Protein AF-0000000084333693 (afdb_homodimer)

Structure (mmCIF, N/CA/C/O backbone):
data_AF-0000000084333693-model_v1
#
loop_
_entity.id
_entity.type
_entity.pdbx_description
1 polymer 'dTDP-4-dehydrorhamnose reductase'
#
loop_
_atom_site.group_PDB
_atom_site.id
_atom_site.type_symbol
_atom_site.label_atom_id
_atom_site.label_alt_id
_atom_site.label_comp_id
_atom_site.label_asym_id
_atom_site.label_entity_id
_atom_site.label_seq_id
_atom_site.pdbx_PDB_ins_code
_atom_site.Cartn_x
_atom_site.Cartn_y
_atom_site.Cartn_z
_atom_site.occupancy
_atom_site.B_iso_or_equiv
_atom_site.auth_seq_id
_atom_site.auth_comp_id
_atom_site.auth_asym_id
_atom_site.auth_atom_id
_atom_site.pdbx_PDB_model_num
ATOM 1 N N . MET A 1 1 ? 7.172 -42.594 -9.148 1 70.06 1 MET A N 1
ATOM 2 C CA . MET A 1 1 ? 6.988 -41.188 -8.781 1 70.06 1 MET A CA 1
ATOM 3 C C . MET A 1 1 ? 6.062 -40.469 -9.766 1 70.06 1 MET A C 1
ATOM 5 O O . MET A 1 1 ? 6.035 -40.812 -10.945 1 70.06 1 MET A O 1
ATOM 9 N N . ASN A 1 2 ? 5.129 -39.594 -9.305 1 90.38 2 ASN A N 1
ATOM 10 C CA . ASN A 1 2 ? 4.164 -38.938 -10.188 1 90.38 2 ASN A CA 1
ATOM 11 C C . ASN A 1 2 ? 4.836 -37.906 -11.086 1 90.38 2 ASN A C 1
ATOM 13 O O . ASN A 1 2 ? 5.781 -37.219 -10.664 1 90.38 2 ASN A O 1
ATOM 17 N N . THR A 1 3 ? 4.52 -38.031 -12.328 1 97.56 3 THR A N 1
ATOM 18 C CA . THR A 1 3 ? 5.07 -37.094 -13.312 1 97.56 3 THR A CA 1
ATOM 19 C C . THR A 1 3 ? 4.27 -35.812 -13.336 1 97.56 3 THR A C 1
ATOM 21 O O . THR A 1 3 ? 3.039 -35.812 -13.289 1 97.56 3 THR A O 1
ATOM 24 N N . THR A 1 4 ? 4.98 -34.656 -13.344 1 98.69 4 THR A N 1
ATOM 25 C CA . THR A 1 4 ? 4.398 -33.312 -13.5 1 98.69 4 THR A CA 1
ATOM 26 C C . THR A 1 4 ? 4.91 -32.656 -14.773 1 98.69 4 THR A C 1
ATOM 28 O O . THR A 1 4 ? 6.113 -32.438 -14.93 1 98.69 4 THR A O 1
ATOM 31 N N . LEU A 1 5 ? 4 -32.344 -15.711 1 98.69 5 LEU A N 1
ATOM 32 C CA . LEU A 1 5 ? 4.371 -31.625 -16.922 1 98.69 5 LEU A CA 1
ATOM 33 C C . LEU A 1 5 ? 4.238 -30.125 -16.734 1 98.69 5 LEU A C 1
ATOM 35 O O . LEU A 1 5 ? 3.271 -29.656 -16.125 1 98.69 5 LEU A O 1
ATOM 39 N N . VAL A 1 6 ? 5.227 -29.391 -17.219 1 98.81 6 VAL A N 1
ATOM 40 C CA . VAL A 1 6 ? 5.176 -27.922 -17.141 1 98.81 6 VAL A CA 1
ATOM 41 C C . VAL A 1 6 ? 5.078 -27.344 -18.547 1 98.81 6 VAL A C 1
ATOM 43 O O . VAL A 1 6 ? 5.922 -27.609 -19.406 1 98.81 6 VAL A O 1
ATOM 46 N N . PHE A 1 7 ? 4.07 -26.609 -18.781 1 98.62 7 PHE A N 1
ATOM 47 C CA . PHE A 1 7 ? 3.922 -25.859 -20.016 1 98.62 7 PHE A CA 1
ATOM 48 C C . PHE A 1 7 ? 4.285 -24.391 -19.812 1 98.62 7 PHE A C 1
ATOM 50 O O . PHE A 1 7 ? 3.953 -23.797 -18.781 1 98.62 7 PHE A O 1
ATOM 57 N N . GLY A 1 8 ? 4.914 -23.766 -20.781 1 97.25 8 GLY A N 1
ATOM 58 C CA . GLY A 1 8 ? 5.48 -22.438 -20.594 1 97.25 8 GLY A CA 1
ATOM 59 C C . GLY A 1 8 ? 6.766 -22.438 -19.797 1 97.25 8 GLY A C 1
ATOM 60 O O . GLY A 1 8 ? 7.039 -21.516 -19.047 1 97.25 8 GLY A O 1
ATOM 61 N N . GLY A 1 9 ? 7.547 -23.438 -19.922 1 96.38 9 GLY A N 1
ATOM 62 C CA . GLY A 1 9 ? 8.727 -23.672 -19.109 1 96.38 9 GLY A CA 1
ATOM 63 C C . GLY A 1 9 ? 9.82 -22.641 -19.328 1 96.38 9 GLY A C 1
ATOM 64 O O . GLY A 1 9 ? 10.633 -22.406 -18.438 1 96.38 9 GLY A O 1
ATOM 65 N N . SER A 1 10 ? 9.867 -21.984 -20.469 1 94.94 10 SER A N 1
ATOM 66 C CA . SER A 1 10 ? 10.914 -21.016 -20.781 1 94.94 10 SER A CA 1
ATOM 67 C C . SER A 1 10 ? 10.562 -19.625 -20.266 1 94.94 10 SER A C 1
ATOM 69 O O . SER A 1 10 ? 11.406 -18.734 -20.266 1 94.94 10 SER A O 1
ATOM 71 N N . GLY A 1 11 ? 9.359 -19.453 -19.828 1 96.62 11 GLY A N 1
ATOM 72 C CA . GLY A 1 11 ? 8.93 -18.172 -19.281 1 96.62 11 GLY A CA 1
ATOM 73 C C . GLY A 1 11 ? 9.422 -17.938 -17.875 1 96.62 11 GLY A C 1
ATOM 74 O O . GLY A 1 11 ? 10.18 -18.734 -17.328 1 96.62 11 GLY A O 1
ATOM 75 N N . GLN A 1 12 ? 9.016 -16.875 -17.328 1 97.88 12 GLN A N 1
ATOM 76 C CA . GLN A 1 12 ? 9.461 -16.438 -16.016 1 97.88 12 GLN A CA 1
ATOM 77 C C . GLN A 1 12 ? 9.133 -17.469 -14.945 1 97.88 12 GLN A C 1
ATOM 79 O O . GLN A 1 12 ? 10.031 -17.969 -14.258 1 97.88 12 GLN A O 1
ATOM 84 N N . LEU A 1 13 ? 7.867 -17.844 -14.797 1 98.75 13 LEU A N 1
ATOM 85 C CA . LEU A 1 13 ? 7.461 -18.797 -13.766 1 98.75 13 LEU A CA 1
ATOM 86 C C . LEU A 1 13 ? 8.008 -20.188 -14.062 1 98.75 13 LEU A C 1
ATOM 88 O O . LEU A 1 13 ? 8.359 -20.938 -13.148 1 98.75 13 LEU A O 1
ATOM 92 N N . GLY A 1 14 ? 8.039 -20.562 -15.375 1 98.56 14 GLY A N 1
ATOM 93 C CA . GLY A 1 14 ? 8.625 -21.844 -15.75 1 98.56 14 GLY A CA 1
ATOM 94 C C . GLY A 1 14 ? 10.055 -22.016 -15.273 1 98.56 14 GLY A C 1
ATOM 95 O O . GLY A 1 14 ? 10.406 -23.031 -14.688 1 98.56 14 GLY A O 1
ATOM 96 N N . GLN A 1 15 ? 10.82 -21 -15.469 1 98.44 15 GLN A N 1
ATOM 97 C CA . GLN A 1 15 ? 12.219 -21.031 -15.047 1 98.44 15 GLN A CA 1
ATOM 98 C C . GLN A 1 15 ? 12.328 -21.078 -13.523 1 98.44 15 GLN A C 1
ATOM 100 O O . GLN A 1 15 ? 13.211 -21.734 -12.977 1 98.44 15 GLN A O 1
ATOM 105 N N . CYS A 1 16 ? 11.453 -20.391 -12.836 1 98.88 16 CYS A N 1
ATOM 106 C CA . CYS A 1 16 ? 11.438 -20.422 -11.375 1 98.88 16 CYS A CA 1
ATOM 107 C C . CYS A 1 16 ? 11.078 -21.812 -10.875 1 98.88 16 CYS A C 1
ATOM 109 O O . CYS A 1 16 ? 11.641 -22.281 -9.875 1 98.88 16 CYS A O 1
ATOM 111 N N . LEU A 1 17 ? 10.148 -22.469 -11.531 1 98.88 17 LEU A N 1
ATOM 112 C CA . LEU A 1 17 ? 9.773 -23.828 -11.164 1 98.88 17 LEU A CA 1
ATOM 113 C C . LEU A 1 17 ? 10.969 -24.766 -11.289 1 98.88 17 LEU A C 1
ATOM 115 O O . LEU A 1 17 ? 11.195 -25.625 -10.43 1 98.88 17 LEU A O 1
ATOM 119 N N . LEU A 1 18 ? 11.68 -24.578 -12.414 1 98.44 18 LEU A N 1
ATOM 120 C CA . LEU A 1 18 ? 12.883 -25.391 -12.625 1 98.44 18 LEU A CA 1
ATOM 121 C C . LEU A 1 18 ? 13.875 -25.188 -11.484 1 98.44 18 LEU A C 1
ATOM 123 O O . LEU A 1 18 ? 14.391 -26.172 -10.938 1 98.44 18 LEU A O 1
ATOM 127 N N . THR A 1 19 ? 14.102 -23.969 -11.094 1 98.56 19 THR A N 1
ATOM 128 C CA . THR A 1 19 ? 15.039 -23.609 -10.031 1 98.56 19 THR A CA 1
ATOM 129 C C . THR A 1 19 ? 14.594 -24.188 -8.695 1 98.56 19 THR A C 1
ATOM 131 O O . THR A 1 19 ? 15.383 -24.812 -7.988 1 98.56 19 THR A O 1
ATOM 134 N N . VAL A 1 20 ? 13.359 -24 -8.344 1 98.75 20 VAL A N 1
ATOM 135 C CA . VAL A 1 20 ? 12.859 -24.422 -7.043 1 98.75 20 VAL A CA 1
ATOM 136 C C . VAL A 1 20 ? 12.82 -25.953 -6.973 1 98.75 20 VAL A C 1
ATOM 138 O O . VAL A 1 20 ? 13.102 -26.531 -5.926 1 98.75 20 VAL A O 1
ATOM 141 N N . ALA A 1 21 ? 12.445 -26.578 -8.055 1 98.44 21 ALA A N 1
ATOM 142 C CA . ALA A 1 21 ? 12.43 -28.031 -8.086 1 98.44 21 ALA A CA 1
ATOM 143 C C . ALA A 1 21 ? 13.812 -28.594 -7.809 1 98.44 21 ALA A C 1
ATOM 145 O O . ALA A 1 21 ? 13.953 -29.562 -7.043 1 98.44 21 ALA A O 1
ATOM 146 N N . ALA A 1 22 ? 14.781 -27.984 -8.445 1 98.06 22 ALA A N 1
ATOM 147 C CA . ALA A 1 22 ? 16.156 -28.438 -8.234 1 98.06 22 ALA A CA 1
ATOM 148 C C . ALA A 1 22 ? 16.594 -28.219 -6.789 1 98.06 22 ALA A C 1
ATOM 150 O O . ALA A 1 22 ? 17.203 -29.094 -6.176 1 98.06 22 ALA A O 1
ATOM 151 N N . ARG A 1 23 ? 16.281 -27.078 -6.258 1 97.75 23 ARG A N 1
ATOM 152 C CA . ARG A 1 23 ? 16.688 -26.688 -4.91 1 97.75 23 ARG A CA 1
ATOM 153 C C . ARG A 1 23 ? 16.047 -27.594 -3.863 1 97.75 23 ARG A C 1
ATOM 155 O O . ARG A 1 23 ? 16.656 -27.875 -2.828 1 97.75 23 ARG A O 1
ATOM 162 N N . THR A 1 24 ? 14.82 -28.016 -4.137 1 97.25 24 THR A N 1
ATOM 163 C CA . THR A 1 24 ? 14.07 -28.75 -3.125 1 97.25 24 THR A CA 1
ATOM 164 C C . THR A 1 24 ? 14.148 -30.266 -3.373 1 97.25 24 THR A C 1
ATOM 166 O O . THR A 1 24 ? 13.672 -31.062 -2.564 1 97.25 24 THR A O 1
ATOM 169 N N . GLY A 1 25 ? 14.695 -30.672 -4.484 1 97 25 GLY A N 1
ATOM 170 C CA . GLY A 1 25 ? 14.773 -32.062 -4.844 1 97 25 GLY A CA 1
ATOM 171 C C . GLY A 1 25 ? 13.438 -32.656 -5.297 1 97 25 GLY A C 1
ATOM 172 O O . GLY A 1 25 ? 13.164 -33.844 -5.09 1 97 25 GLY A O 1
ATOM 173 N N . PHE A 1 26 ? 12.594 -31.734 -5.82 1 97.19 26 PHE A N 1
ATOM 174 C CA . PHE A 1 26 ? 11.32 -32.188 -6.359 1 97.19 26 PHE A CA 1
ATOM 175 C C . PHE A 1 26 ? 11.531 -33.062 -7.598 1 97.19 26 PHE A C 1
ATOM 177 O O . PHE A 1 26 ? 12.094 -32.594 -8.594 1 97.19 26 PHE A O 1
ATOM 184 N N . GLU A 1 27 ? 11.055 -34.281 -7.555 1 95.56 27 GLU A N 1
ATOM 185 C CA . GLU A 1 27 ? 11.312 -35.25 -8.625 1 95.56 27 GLU A CA 1
ATOM 186 C C . GLU A 1 27 ? 10.102 -35.375 -9.547 1 95.56 27 GLU A C 1
ATOM 188 O O . GLU A 1 27 ? 8.984 -35.031 -9.164 1 95.56 27 GLU A O 1
ATOM 193 N N . GLY A 1 28 ? 10.367 -35.781 -10.758 1 97.06 28 GLY A N 1
ATOM 194 C CA . GLY A 1 28 ? 9.289 -36.125 -11.68 1 97.06 28 GLY A CA 1
ATOM 195 C C . GLY A 1 28 ? 8.742 -34.938 -12.445 1 97.06 28 GLY A C 1
ATOM 196 O O . GLY A 1 28 ? 7.719 -35.062 -13.125 1 97.06 28 GLY A O 1
ATOM 197 N N . ILE A 1 29 ? 9.383 -33.812 -12.336 1 98.25 29 ILE A N 1
ATOM 198 C CA . ILE A 1 29 ? 8.938 -32.656 -13.07 1 98.25 29 ILE A CA 1
ATOM 199 C C . ILE A 1 29 ? 9.602 -32.625 -14.445 1 98.25 29 ILE A C 1
ATOM 201 O O . ILE A 1 29 ? 10.812 -32.844 -14.562 1 98.25 29 ILE A O 1
ATOM 205 N N . VAL A 1 30 ? 8.82 -32.469 -15.516 1 98.19 30 VAL A N 1
ATOM 206 C CA . VAL A 1 30 ? 9.305 -32.5 -16.891 1 98.19 30 VAL A CA 1
ATOM 207 C C . VAL A 1 30 ? 8.984 -31.188 -17.594 1 98.19 30 VAL A C 1
ATOM 209 O O . VAL A 1 30 ? 7.844 -30.719 -17.547 1 98.19 30 VAL A O 1
ATOM 212 N N . PHE A 1 31 ? 9.938 -30.609 -18.219 1 98.25 31 PHE A N 1
ATOM 213 C CA . PHE A 1 31 ? 9.797 -29.422 -19.031 1 98.25 31 PHE A CA 1
ATOM 214 C C . PHE A 1 31 ? 9.977 -29.75 -20.516 1 98.25 31 PHE A C 1
ATOM 216 O O . PHE A 1 31 ? 11.102 -29.766 -21.016 1 98.25 31 PHE A O 1
ATOM 223 N N . PRO A 1 32 ? 8.914 -29.984 -21.141 1 97.12 32 PRO A N 1
ATOM 224 C CA . PRO A 1 32 ? 9.055 -30.344 -22.547 1 97.12 32 PRO A CA 1
ATOM 225 C C . PRO A 1 32 ? 9.594 -29.188 -23.391 1 97.12 32 PRO A C 1
ATOM 227 O O . PRO A 1 32 ? 9.375 -28.016 -23.062 1 97.12 32 PRO A O 1
ATOM 230 N N . PRO A 1 33 ? 10.258 -29.547 -24.5 1 94.19 33 PRO A N 1
ATOM 231 C CA . PRO A 1 33 ? 10.703 -28.5 -25.422 1 94.19 33 PRO A CA 1
ATOM 232 C C . PRO A 1 33 ? 9.539 -27.672 -25.984 1 94.19 33 PRO A C 1
ATOM 234 O O . PRO A 1 33 ? 8.43 -28.203 -26.141 1 94.19 33 PRO A O 1
ATOM 237 N N . GLU A 1 34 ? 9.797 -26.469 -26.266 1 89.62 34 GLU A N 1
ATOM 238 C CA . GLU A 1 34 ? 8.789 -25.531 -26.734 1 89.62 34 GLU A CA 1
ATOM 239 C C . GLU A 1 34 ? 8 -26.094 -27.906 1 89.62 34 GLU A C 1
ATOM 241 O O . GLU A 1 34 ? 6.781 -25.938 -27.984 1 89.62 34 GLU A O 1
ATOM 246 N N . GLY A 1 35 ? 8.617 -26.75 -28.812 1 89.44 35 GLY A N 1
ATOM 247 C CA . GLY A 1 35 ? 7.965 -27.297 -30 1 89.44 35 GLY A CA 1
ATOM 248 C C . GLY A 1 35 ? 6.957 -28.391 -29.672 1 89.44 35 GLY A C 1
ATOM 249 O O . GLY A 1 35 ? 6.016 -28.625 -30.422 1 89.44 35 GLY A O 1
ATOM 250 N N . GLU A 1 36 ? 7.086 -29.016 -28.531 1 93.75 36 GLU A N 1
ATOM 251 C CA . GLU A 1 36 ? 6.207 -30.109 -28.109 1 93.75 36 GLU A CA 1
ATOM 252 C C . GLU A 1 36 ? 5.188 -29.625 -27.094 1 93.75 36 GLU A C 1
ATOM 254 O O . GLU A 1 36 ? 4.195 -30.312 -26.828 1 93.75 36 GLU A O 1
ATOM 259 N N . ALA A 1 37 ? 5.457 -28.484 -26.594 1 95.38 37 ALA A N 1
ATOM 260 C CA . ALA A 1 37 ? 4.668 -28.047 -25.438 1 95.38 37 ALA A CA 1
ATOM 261 C C . ALA A 1 37 ? 3.752 -26.875 -25.812 1 95.38 37 ALA A C 1
ATOM 263 O O . ALA A 1 37 ? 3.211 -26.203 -24.938 1 95.38 37 ALA A O 1
ATOM 264 N N . ASN A 1 38 ? 3.625 -26.641 -27.172 1 97 38 ASN A N 1
ATOM 265 C CA . ASN A 1 38 ? 2.697 -25.594 -27.609 1 97 38 ASN A CA 1
ATOM 266 C C . ASN A 1 38 ? 1.257 -25.938 -27.234 1 97 38 ASN A C 1
ATOM 268 O O . ASN A 1 38 ? 0.678 -26.875 -27.781 1 97 38 ASN A O 1
ATOM 272 N N . ILE A 1 39 ? 0.63 -25.172 -26.375 1 98.25 39 ILE A N 1
ATOM 273 C CA . ILE A 1 39 ? -0.663 -25.531 -25.812 1 98.25 39 ILE A CA 1
ATOM 274 C C . ILE A 1 39 ? -1.759 -25.344 -26.859 1 98.25 39 ILE A C 1
ATOM 276 O O . ILE A 1 39 ? -2.902 -25.75 -26.641 1 98.25 39 ILE A O 1
ATOM 280 N N . LEU A 1 40 ? -1.445 -24.797 -28 1 97.88 40 LEU A N 1
ATOM 281 C CA . LEU A 1 40 ? -2.406 -24.641 -29.094 1 97.88 40 LEU A CA 1
ATOM 282 C C . LEU A 1 40 ? -2.344 -25.828 -30.047 1 97.88 40 LEU A C 1
ATOM 284 O O . LEU A 1 40 ? -3.211 -25.984 -30.906 1 97.88 40 LEU A O 1
ATOM 288 N N . ASN A 1 41 ? -1.334 -26.672 -29.906 1 97.75 41 ASN A N 1
ATOM 289 C CA . ASN A 1 41 ? -1.174 -27.859 -30.75 1 97.75 41 ASN A CA 1
ATOM 290 C C . ASN A 1 41 ? -1.671 -29.109 -30.031 1 97.75 41 ASN A C 1
ATOM 292 O O . ASN A 1 41 ? -0.881 -29.844 -29.453 1 97.75 41 ASN A O 1
ATOM 296 N N . THR A 1 42 ? -2.885 -29.453 -30.25 1 97 42 THR A N 1
ATOM 297 C CA . THR A 1 42 ? -3.545 -30.516 -29.5 1 97 42 THR A CA 1
ATOM 298 C C . THR A 1 42 ? -2.912 -31.875 -29.812 1 97 42 THR A C 1
ATOM 300 O O . THR A 1 42 ? -2.838 -32.75 -28.953 1 97 42 THR A O 1
ATOM 303 N N . GLU A 1 43 ? -2.461 -32.031 -31.016 1 97 43 GLU A N 1
ATOM 304 C CA . GLU A 1 43 ? -1.828 -33.312 -31.391 1 97 43 GLU A CA 1
ATOM 305 C C . GLU A 1 43 ? -0.525 -33.5 -30.625 1 97 43 GLU A C 1
ATOM 307 O O . GLU A 1 43 ? -0.279 -34.594 -30.109 1 97 43 GLU A O 1
ATOM 312 N N . ALA A 1 44 ? 0.281 -32.469 -30.641 1 97.25 44 ALA A N 1
ATOM 313 C CA . ALA A 1 44 ? 1.537 -32.562 -29.906 1 97.25 44 ALA A CA 1
ATOM 314 C C . ALA A 1 44 ? 1.286 -32.781 -28.422 1 97.25 44 ALA A C 1
ATOM 316 O O . ALA A 1 44 ? 2 -33.562 -27.781 1 97.25 44 ALA A O 1
ATOM 317 N N . LEU A 1 45 ? 0.294 -32.188 -27.891 1 98 45 LEU A N 1
ATOM 318 C CA . LEU A 1 45 ? -0.049 -32.312 -26.469 1 98 45 LEU A CA 1
ATOM 319 C C . LEU A 1 45 ? -0.485 -33.75 -26.156 1 98 45 LEU A C 1
ATOM 321 O O . LEU A 1 45 ? -0.1 -34.312 -25.141 1 98 45 LEU A O 1
ATOM 325 N N . GLU A 1 46 ? -1.274 -34.281 -27.031 1 97.31 46 GLU A N 1
ATOM 326 C CA . GLU A 1 46 ? -1.75 -35.656 -26.828 1 97.31 46 GLU A CA 1
ATOM 327 C C . GLU A 1 46 ? -0.587 -36.625 -26.766 1 97.31 46 GLU A C 1
ATOM 329 O O . GLU A 1 46 ? -0.591 -37.562 -25.938 1 97.31 46 GLU A O 1
ATOM 334 N N . ILE A 1 47 ? 0.341 -36.406 -27.625 1 97.62 47 ILE A N 1
ATOM 335 C CA . ILE A 1 47 ? 1.522 -37.281 -27.641 1 97.62 47 ILE A CA 1
ATOM 336 C C . ILE A 1 47 ? 2.25 -37.188 -26.297 1 97.62 47 ILE A C 1
ATOM 338 O O . ILE A 1 47 ? 2.658 -38.188 -25.734 1 97.62 47 ILE A O 1
ATOM 342 N N . LEU A 1 48 ? 2.428 -35.969 -25.781 1 97.56 48 LEU A N 1
ATOM 343 C CA . LEU A 1 48 ? 3.088 -35.781 -24.5 1 97.56 48 LEU A CA 1
ATOM 344 C C . LEU A 1 48 ? 2.326 -36.469 -23.375 1 97.56 48 LEU A C 1
ATOM 346 O O . LEU A 1 48 ? 2.932 -37.094 -22.516 1 97.56 48 LEU A O 1
ATOM 350 N N . PHE A 1 49 ? 1.012 -36.312 -23.344 1 98.19 49 PHE A N 1
ATOM 351 C CA . PHE A 1 49 ? 0.186 -36.906 -22.297 1 98.19 49 PHE A CA 1
ATOM 352 C C . PHE A 1 49 ? 0.214 -38.438 -22.375 1 98.19 49 PHE A C 1
ATOM 354 O O . PHE A 1 49 ? 0.232 -39.094 -21.344 1 98.19 49 PHE A O 1
ATOM 361 N N . GLU A 1 50 ? 0.183 -38.938 -23.609 1 97.75 50 GLU A N 1
ATOM 362 C CA . GLU A 1 50 ? 0.263 -40.375 -23.797 1 97.75 50 GLU A CA 1
ATOM 363 C C . GLU A 1 50 ? 1.606 -40.906 -23.312 1 97.75 50 GLU A C 1
ATOM 365 O O . GLU A 1 50 ? 1.666 -41.969 -22.688 1 97.75 50 GLU A O 1
ATOM 370 N N . LYS A 1 51 ? 2.615 -40.219 -23.625 1 97.25 51 LYS A N 1
ATOM 371 C CA . LYS A 1 51 ? 3.977 -40.625 -23.312 1 97.25 51 LYS A CA 1
ATOM 372 C C . LYS A 1 51 ? 4.223 -40.594 -21.797 1 97.25 51 LYS A C 1
ATOM 374 O O . LYS A 1 51 ? 4.824 -41.531 -21.25 1 97.25 51 LYS A O 1
ATOM 379 N N . HIS A 1 52 ? 3.76 -39.562 -21.125 1 97.5 52 HIS A N 1
ATOM 380 C CA . HIS A 1 52 ? 4.188 -39.344 -19.75 1 97.5 52 HIS A CA 1
ATOM 381 C C . HIS A 1 52 ? 3.102 -39.75 -18.766 1 97.5 52 HIS A C 1
ATOM 383 O O . HIS A 1 52 ? 3.387 -40 -17.578 1 97.5 52 HIS A O 1
ATOM 389 N N . ARG A 1 53 ? 1.828 -39.75 -19.188 1 97.75 53 ARG A N 1
ATOM 390 C CA . ARG A 1 53 ? 0.694 -40.031 -18.312 1 97.75 53 ARG A CA 1
ATOM 391 C C . ARG A 1 53 ? 0.814 -39.25 -17 1 97.75 53 ARG A C 1
ATOM 393 O O . ARG A 1 53 ? 0.81 -39.844 -15.93 1 97.75 53 ARG A O 1
ATOM 400 N N . PRO A 1 54 ? 0.883 -37.969 -17.094 1 98.44 54 PRO A N 1
ATOM 401 C CA . PRO A 1 54 ? 1.192 -37.156 -15.922 1 98.44 54 PRO A CA 1
ATOM 402 C C . PRO A 1 54 ? 0.081 -37.188 -14.875 1 98.44 54 PRO A C 1
ATOM 404 O O . PRO A 1 54 ? -1.102 -37.188 -15.227 1 98.44 54 PRO A O 1
ATOM 407 N N . ALA A 1 55 ? 0.489 -37.125 -13.602 1 98.5 55 ALA A N 1
ATOM 408 C CA . ALA A 1 55 ? -0.449 -36.938 -12.5 1 98.5 55 ALA A CA 1
ATOM 409 C C . ALA A 1 55 ? -0.838 -35.469 -12.383 1 98.5 55 ALA A C 1
ATOM 411 O O . ALA A 1 55 ? -1.956 -35.125 -11.969 1 98.5 55 ALA A O 1
ATOM 412 N N . TYR A 1 56 ? 0.097 -34.562 -12.719 1 98.81 56 TYR A N 1
ATOM 413 C CA . TYR A 1 56 ? -0.123 -33.125 -12.656 1 98.81 56 TYR A CA 1
ATOM 414 C C . TYR A 1 56 ? 0.38 -32.438 -13.922 1 98.81 56 TYR A C 1
ATOM 416 O O . TYR A 1 56 ? 1.315 -32.938 -14.57 1 98.81 56 TYR A O 1
ATOM 424 N N . SER A 1 57 ? -0.234 -31.406 -14.289 1 98.75 57 SER A N 1
ATOM 425 C CA . SER A 1 57 ? 0.231 -30.453 -15.305 1 98.75 57 SER A CA 1
ATOM 426 C C . SER A 1 57 ? 0.173 -29.031 -14.797 1 98.75 57 SER A C 1
ATOM 428 O O . SER A 1 57 ? -0.805 -28.625 -14.164 1 98.75 57 SER A O 1
ATOM 430 N N . ILE A 1 58 ? 1.216 -28.281 -14.984 1 98.88 58 ILE A N 1
ATOM 431 C CA . ILE A 1 58 ? 1.264 -26.859 -14.633 1 98.88 58 ILE A CA 1
ATOM 432 C C . ILE A 1 58 ? 1.248 -26.016 -15.906 1 98.88 58 ILE A C 1
ATOM 434 O O . ILE A 1 58 ? 2.15 -26.109 -16.734 1 98.88 58 ILE A O 1
ATOM 438 N N . ASN A 1 59 ? 0.264 -25.203 -16.078 1 98.81 59 ASN A N 1
ATOM 439 C CA . ASN A 1 59 ? 0.171 -24.297 -17.234 1 98.81 59 ASN A CA 1
ATOM 440 C C . ASN A 1 59 ? 0.705 -22.906 -16.891 1 98.81 59 ASN A C 1
ATOM 442 O O . ASN A 1 59 ? -0.025 -22.078 -16.359 1 98.81 59 ASN A O 1
ATOM 446 N N . CYS A 1 60 ? 1.885 -22.609 -17.281 1 98.38 60 CYS A N 1
ATOM 447 C CA . CYS A 1 60 ? 2.5 -21.297 -17.125 1 98.38 60 CYS A CA 1
ATOM 448 C C . CYS A 1 60 ? 2.445 -20.516 -18.422 1 98.38 60 CYS A C 1
ATOM 450 O O . CYS A 1 60 ? 2.838 -19.344 -18.469 1 98.38 60 CYS A O 1
ATOM 452 N N . ALA A 1 61 ? 1.979 -21.156 -19.453 1 97.62 61 ALA A N 1
ATOM 453 C CA . ALA A 1 61 ? 1.929 -20.5 -20.75 1 97.62 61 ALA A CA 1
ATOM 454 C C . ALA A 1 61 ? 0.807 -19.469 -20.797 1 97.62 61 ALA A C 1
ATOM 456 O O . ALA A 1 61 ? -0.329 -19.75 -20.422 1 97.62 61 ALA A O 1
ATOM 457 N N . ALA A 1 62 ? 1.101 -18.328 -21.234 1 97.06 62 ALA A N 1
ATOM 458 C CA . ALA A 1 62 ? 0.1 -17.266 -21.312 1 97.06 62 ALA A CA 1
ATOM 459 C C . ALA A 1 62 ? 0.562 -16.141 -22.234 1 97.06 62 ALA A C 1
ATOM 461 O O . ALA A 1 62 ? 1.764 -15.945 -22.438 1 97.06 62 ALA A O 1
ATOM 462 N N . TYR A 1 63 ? -0.376 -15.516 -22.875 1 97.5 63 TYR A N 1
ATOM 463 C CA . TYR A 1 63 ? -0.148 -14.195 -23.453 1 97.5 63 TYR A CA 1
ATOM 464 C C . TYR A 1 63 ? -0.159 -13.117 -22.375 1 97.5 63 TYR A C 1
ATOM 466 O O . TYR A 1 63 ? -1.208 -12.812 -21.797 1 97.5 63 TYR A O 1
ATOM 474 N N . THR A 1 64 ? 1.024 -12.445 -22.125 1 95.31 64 THR A N 1
ATOM 475 C CA . THR A 1 64 ? 1.118 -11.617 -20.938 1 95.31 64 THR A CA 1
ATOM 476 C C . THR A 1 64 ? 1.396 -10.164 -21.297 1 95.31 64 THR A C 1
ATOM 478 O O . THR A 1 64 ? 1.571 -9.312 -20.422 1 95.31 64 THR A O 1
ATOM 481 N N . ALA A 1 65 ? 1.574 -9.875 -22.625 1 96.69 65 ALA A N 1
ATOM 482 C CA . ALA A 1 65 ? 1.758 -8.484 -23.031 1 96.69 65 ALA A CA 1
ATOM 483 C C . ALA A 1 65 ? 0.462 -7.691 -22.875 1 96.69 65 ALA A C 1
ATOM 485 O O . ALA A 1 65 ? -0.289 -7.52 -23.844 1 96.69 65 ALA A O 1
ATOM 486 N N . VAL A 1 66 ? 0.267 -7.082 -21.75 1 98.06 66 VAL A N 1
ATOM 487 C CA . VAL A 1 66 ? -1.006 -6.531 -21.297 1 98.06 66 VAL A CA 1
ATOM 488 C C . VAL A 1 66 ? -1.462 -5.434 -22.25 1 98.06 66 VAL A C 1
ATOM 490 O O . VAL A 1 66 ? -2.59 -5.465 -22.75 1 98.06 66 VAL A O 1
ATOM 493 N N . ASP A 1 67 ? -0.587 -4.488 -22.547 1 98.12 67 ASP A N 1
ATOM 494 C CA . ASP A 1 67 ? -0.959 -3.379 -23.422 1 98.12 67 ASP A CA 1
ATOM 495 C C . ASP A 1 67 ? -1.188 -3.859 -24.859 1 98.12 67 ASP A C 1
ATOM 497 O O . ASP A 1 67 ? -2.156 -3.453 -25.5 1 98.12 67 ASP A O 1
ATOM 501 N N . LYS A 1 68 ? -0.333 -4.742 -25.297 1 98.12 68 LYS A N 1
ATOM 502 C CA . LYS A 1 68 ? -0.423 -5.242 -26.656 1 98.12 68 LYS A CA 1
ATOM 503 C C . LYS A 1 68 ? -1.691 -6.066 -26.859 1 98.12 68 LYS A C 1
ATOM 505 O O . LYS A 1 68 ? -2.232 -6.121 -27.969 1 98.12 68 LYS A O 1
ATOM 510 N N . ALA A 1 69 ? -2.156 -6.664 -25.828 1 98.56 69 ALA A N 1
ATOM 511 C CA . ALA A 1 69 ? -3.361 -7.488 -25.891 1 98.56 69 ALA A CA 1
ATOM 512 C C . ALA A 1 69 ? -4.551 -6.676 -26.391 1 98.56 69 ALA A C 1
ATOM 514 O O . ALA A 1 69 ? -5.438 -7.215 -27.062 1 98.56 69 ALA A O 1
ATOM 515 N N . GLU A 1 70 ? -4.598 -5.363 -26.094 1 98.62 70 GLU A N 1
ATOM 516 C CA . GLU A 1 70 ? -5.688 -4.5 -26.531 1 98.62 70 GLU A CA 1
ATOM 517 C C . GLU A 1 70 ? -5.781 -4.48 -28.062 1 98.62 70 GLU A C 1
ATOM 519 O O . GLU A 1 70 ? -6.863 -4.27 -28.609 1 98.62 70 GLU A O 1
ATOM 524 N N . ASP A 1 71 ? -4.672 -4.746 -28.75 1 98.31 71 ASP A N 1
ATOM 525 C CA . ASP A 1 71 ? -4.621 -4.73 -30.203 1 98.31 71 ASP A CA 1
ATOM 526 C C . ASP A 1 71 ? -4.668 -6.145 -30.781 1 98.31 71 ASP A C 1
ATOM 528 O O . ASP A 1 71 ? -4.793 -6.328 -31.984 1 98.31 71 ASP A O 1
ATOM 532 N N . GLU A 1 72 ? -4.52 -7.145 -29.891 1 98.19 72 GLU A N 1
ATOM 533 C CA . GLU A 1 72 ? -4.383 -8.523 -30.344 1 98.19 72 GLU A CA 1
ATOM 534 C C . GLU A 1 72 ? -5.328 -9.453 -29.578 1 98.19 72 GLU A C 1
ATOM 536 O O . GLU A 1 72 ? -4.906 -10.484 -29.062 1 98.19 72 GLU A O 1
ATOM 541 N N . LEU A 1 73 ? -6.57 -9.039 -29.562 1 98.19 73 LEU A N 1
ATOM 542 C CA . LEU A 1 73 ? -7.574 -9.75 -28.781 1 98.19 73 LEU A CA 1
ATOM 543 C C . LEU A 1 73 ? -7.605 -11.227 -29.156 1 98.19 73 LEU A C 1
ATOM 545 O O . LEU A 1 73 ? -7.559 -12.094 -28.281 1 98.19 73 LEU A O 1
ATOM 549 N N . GLU A 1 74 ? -7.656 -11.508 -30.406 1 98.5 74 GLU A N 1
ATOM 550 C CA . GLU A 1 74 ? -7.82 -12.883 -30.859 1 98.5 74 GLU A CA 1
ATOM 551 C C . GLU A 1 74 ? -6.605 -13.734 -30.5 1 98.5 74 GLU A C 1
ATOM 553 O O . GLU A 1 74 ? -6.746 -14.891 -30.109 1 98.5 74 GLU A O 1
ATOM 558 N N . LEU A 1 75 ? -5.445 -13.195 -30.688 1 98.38 75 LEU A N 1
ATOM 559 C CA . LEU A 1 75 ? -4.234 -13.914 -30.312 1 98.38 75 LEU A CA 1
ATOM 560 C C . LEU A 1 75 ? -4.188 -14.156 -28.812 1 98.38 75 LEU A C 1
ATOM 562 O O . LEU A 1 75 ? -3.848 -15.258 -28.359 1 98.38 75 LEU A O 1
ATOM 566 N N . ALA A 1 76 ? -4.492 -13.117 -28.062 1 98.69 76 ALA A N 1
ATOM 567 C CA . ALA A 1 76 ? -4.527 -13.25 -26.609 1 98.69 76 ALA A CA 1
ATOM 568 C C . ALA A 1 76 ? -5.539 -14.305 -26.172 1 98.69 76 ALA A C 1
ATOM 570 O O . ALA A 1 76 ? -5.246 -15.141 -25.312 1 98.69 76 ALA A O 1
ATOM 571 N N . ARG A 1 77 ? -6.723 -14.297 -26.781 1 98.75 77 ARG A N 1
ATOM 572 C CA . ARG A 1 77 ? -7.785 -15.242 -26.453 1 98.75 77 ARG A CA 1
ATOM 573 C C . ARG A 1 77 ? -7.383 -16.656 -26.828 1 98.75 77 ARG A C 1
ATOM 575 O O . ARG A 1 77 ? -7.668 -17.609 -26.094 1 98.75 77 ARG A O 1
ATOM 582 N N . LYS A 1 78 ? -6.742 -16.75 -27.969 1 98.62 78 LYS A N 1
ATOM 583 C CA . LYS A 1 78 ? -6.281 -18.062 -28.438 1 98.62 78 LYS A CA 1
ATOM 584 C C . LYS A 1 78 ? -5.348 -18.703 -27.406 1 98.62 78 LYS A C 1
ATOM 586 O O . LYS A 1 78 ? -5.5 -19.891 -27.078 1 98.62 78 LYS A O 1
ATOM 591 N N . VAL A 1 79 ? -4.461 -17.984 -26.891 1 98.62 79 VAL A N 1
ATOM 592 C CA . VAL A 1 79 ? -3.471 -18.516 -25.953 1 98.62 79 VAL A CA 1
ATOM 593 C C . VAL A 1 79 ? -4.09 -18.672 -24.578 1 98.62 79 VAL A C 1
ATOM 595 O O . VAL A 1 79 ? -4.051 -19.75 -23.984 1 98.62 79 VAL A O 1
ATOM 598 N N . ASN A 1 80 ? -4.703 -17.609 -24.047 1 98.88 80 ASN A N 1
ATOM 599 C CA . ASN A 1 80 ? -5.137 -17.562 -22.656 1 98.88 80 ASN A CA 1
ATOM 600 C C . ASN A 1 80 ? -6.383 -18.422 -22.422 1 98.88 80 ASN A C 1
ATOM 602 O O . ASN A 1 80 ? -6.551 -19.016 -21.359 1 98.88 80 ASN A O 1
ATOM 606 N N . ARG A 1 81 ? -7.277 -18.484 -23.375 1 98.88 81 ARG A N 1
ATOM 607 C CA . ARG A 1 81 ? -8.508 -19.25 -23.203 1 98.88 81 ARG A CA 1
ATOM 608 C C . ARG A 1 81 ? -8.406 -20.609 -23.891 1 98.88 81 ARG A C 1
ATOM 610 O O . ARG A 1 81 ? -8.492 -21.641 -23.234 1 98.88 81 ARG A O 1
ATOM 617 N N . ASP A 1 82 ? -8.18 -20.594 -25.234 1 98.88 82 ASP A N 1
ATOM 618 C CA . ASP A 1 82 ? -8.211 -21.844 -26 1 98.88 82 ASP A CA 1
ATOM 619 C C . ASP A 1 82 ? -7.094 -22.781 -25.547 1 98.88 82 ASP A C 1
ATOM 621 O O . ASP A 1 82 ? -7.293 -23.984 -25.453 1 98.88 82 ASP A O 1
ATOM 625 N N . GLY A 1 83 ? -5.898 -22.234 -25.406 1 98.81 83 GLY A N 1
ATOM 626 C CA . GLY A 1 83 ? -4.793 -23.031 -24.906 1 98.81 83 GLY A CA 1
ATOM 627 C C . GLY A 1 83 ? -5.086 -23.672 -23.562 1 98.81 83 GLY A C 1
ATOM 628 O O . GLY A 1 83 ? -4.812 -24.859 -23.359 1 98.81 83 GLY A O 1
ATOM 629 N N . ALA A 1 84 ? -5.609 -22.906 -22.656 1 98.88 84 ALA A N 1
ATOM 630 C CA . ALA A 1 84 ? -5.984 -23.422 -21.328 1 98.88 84 ALA A CA 1
ATOM 631 C C . ALA A 1 84 ? -7.043 -24.516 -21.453 1 98.88 84 ALA A C 1
ATOM 633 O O . ALA A 1 84 ? -6.992 -25.516 -20.734 1 98.88 84 ALA A O 1
ATOM 634 N N . GLU A 1 85 ? -8.023 -24.312 -22.297 1 98.88 85 GLU A N 1
ATOM 635 C CA . GLU A 1 85 ? -9.078 -25.297 -22.531 1 98.88 85 GLU A CA 1
ATOM 636 C C . GLU A 1 85 ? -8.508 -26.609 -23.031 1 98.88 85 GLU A C 1
ATOM 638 O O . GLU A 1 85 ? -8.922 -27.688 -22.594 1 98.88 85 GLU A O 1
ATOM 643 N N . ASN A 1 86 ? -7.594 -26.516 -24.016 1 98.88 86 ASN A N 1
ATOM 644 C CA . ASN A 1 86 ? -6.957 -27.703 -24.547 1 98.88 86 ASN A CA 1
ATOM 645 C C . ASN A 1 86 ? -6.309 -28.547 -23.453 1 98.88 86 ASN A C 1
ATOM 647 O O . ASN A 1 86 ? -6.484 -29.766 -23.391 1 98.88 86 ASN A O 1
ATOM 651 N N . LEU A 1 87 ? -5.59 -27.875 -22.578 1 98.81 87 LEU A N 1
ATOM 652 C CA . LEU A 1 87 ? -4.93 -28.562 -21.484 1 98.81 87 LEU A CA 1
ATOM 653 C C . LEU A 1 87 ? -5.953 -29.172 -20.516 1 98.81 87 LEU A C 1
ATOM 655 O O . LEU A 1 87 ? -5.773 -30.281 -20.031 1 98.81 87 LEU A O 1
ATOM 659 N N . ALA A 1 88 ? -7.004 -28.406 -20.234 1 98.88 88 ALA A N 1
ATOM 660 C CA . ALA A 1 88 ? -8.055 -28.859 -19.328 1 98.88 88 ALA A CA 1
ATOM 661 C C . ALA A 1 88 ? -8.688 -30.156 -19.844 1 98.88 88 ALA A C 1
ATOM 663 O O . ALA A 1 88 ? -8.867 -31.109 -19.078 1 98.88 88 ALA A O 1
ATOM 664 N N . LYS A 1 89 ? -9 -30.219 -21.094 1 98.81 89 LYS A N 1
ATOM 665 C CA . LYS A 1 89 ? -9.617 -31.391 -21.703 1 98.81 89 LYS A CA 1
ATOM 666 C C . LYS A 1 89 ? -8.688 -32.594 -21.625 1 98.81 89 LYS A C 1
ATOM 668 O O . LYS A 1 89 ? -9.133 -33.719 -21.359 1 98.81 89 LYS A O 1
ATOM 673 N N . LEU A 1 90 ? -7.453 -32.375 -21.938 1 98.69 90 LEU A N 1
ATOM 674 C CA . LEU A 1 90 ? -6.484 -33.469 -21.875 1 98.69 90 LEU A CA 1
ATOM 675 C C . LEU A 1 90 ? -6.316 -33.969 -20.453 1 98.69 90 LEU A C 1
ATOM 677 O O . LEU A 1 90 ? -6.176 -35.188 -20.234 1 98.69 90 LEU A O 1
ATOM 681 N N . CYS A 1 91 ? -6.262 -33.031 -19.516 1 98.75 91 CYS A N 1
ATOM 682 C CA . CYS A 1 91 ? -6.156 -33.438 -18.109 1 98.75 91 CYS A CA 1
ATOM 683 C C . CYS A 1 91 ? -7.34 -34.312 -17.703 1 98.75 91 CYS A C 1
ATOM 685 O O . CYS A 1 91 ? -7.176 -35.281 -16.969 1 98.75 91 CYS A O 1
ATOM 687 N N . ALA A 1 92 ? -8.531 -33.938 -18.172 1 98.62 92 ALA A N 1
ATOM 688 C CA . ALA A 1 92 ? -9.711 -34.75 -17.906 1 98.62 92 ALA A CA 1
ATOM 689 C C . ALA A 1 92 ? -9.57 -36.125 -18.5 1 98.62 92 ALA A C 1
ATOM 691 O O . ALA A 1 92 ? -9.844 -37.125 -17.844 1 98.62 92 ALA A O 1
ATOM 692 N N . LYS A 1 93 ? -9.148 -36.188 -19.734 1 98.38 93 LYS A N 1
ATOM 693 C CA . LYS A 1 93 ? -9.016 -37.438 -20.469 1 98.38 93 LYS A CA 1
ATOM 694 C C . LYS A 1 93 ? -8.008 -38.375 -19.797 1 98.38 93 LYS A C 1
ATOM 696 O O . LYS A 1 93 ? -8.211 -39.594 -19.766 1 98.38 93 LYS A O 1
ATOM 701 N N . TYR A 1 94 ? -6.977 -37.844 -19.219 1 98.06 94 TYR A N 1
ATOM 702 C CA . TYR A 1 94 ? -5.883 -38.688 -18.719 1 98.06 94 TYR A CA 1
ATOM 703 C C . TYR A 1 94 ? -5.879 -38.688 -17.188 1 98.06 94 TYR A C 1
ATOM 705 O O . TYR A 1 94 ? -4.902 -39.125 -16.578 1 98.06 94 TYR A O 1
ATOM 713 N N . ASN A 1 95 ? -6.934 -38.219 -16.516 1 98 95 ASN A N 1
ATOM 714 C CA . ASN A 1 95 ? -7.066 -38.156 -15.07 1 98 95 ASN A CA 1
ATOM 715 C C . ASN A 1 95 ? -5.895 -37.438 -14.414 1 98 95 ASN A C 1
ATOM 717 O O . ASN A 1 95 ? -5.273 -37.938 -13.484 1 98 95 ASN A O 1
ATOM 721 N N . CYS A 1 96 ? -5.531 -36.281 -14.961 1 98.44 96 CYS A N 1
ATOM 722 C CA . CYS A 1 96 ? -4.449 -35.375 -14.555 1 98.44 96 CYS A CA 1
ATOM 723 C C . CYS A 1 96 ? -4.996 -34.156 -13.828 1 98.44 96 CYS A C 1
ATOM 725 O O . CYS A 1 96 ? -6.043 -33.625 -14.195 1 98.44 96 CYS A O 1
ATOM 727 N N . THR A 1 97 ? -4.395 -33.719 -12.695 1 98.81 97 THR A N 1
ATOM 728 C CA . THR A 1 97 ? -4.758 -32.469 -12.023 1 98.81 97 THR A CA 1
ATOM 729 C C . THR A 1 97 ? -4.07 -31.281 -12.68 1 98.81 97 THR A C 1
ATOM 731 O O . THR A 1 97 ? -2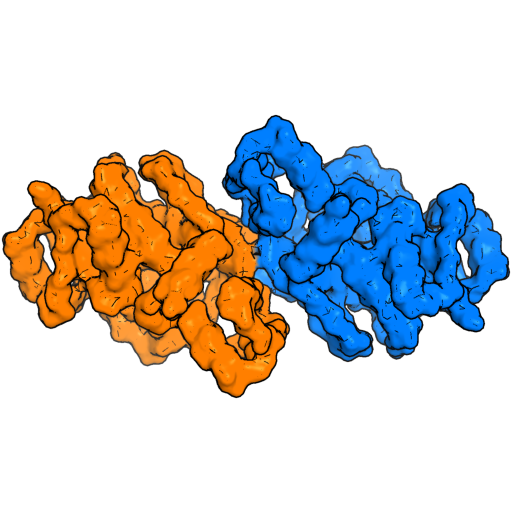.85 -31.281 -12.859 1 98.81 97 THR A O 1
ATOM 734 N N . LEU A 1 98 ? -4.824 -30.266 -13.07 1 98.88 98 LEU A N 1
ATOM 735 C CA . LEU A 1 98 ? -4.285 -29.094 -13.742 1 98.88 98 LEU A CA 1
ATOM 736 C C . LEU A 1 98 ? -4.051 -27.953 -12.75 1 98.88 98 LEU A C 1
ATOM 738 O O . LEU A 1 98 ? -4.949 -27.594 -11.984 1 98.88 98 LEU A O 1
ATOM 742 N N . ILE A 1 99 ? -2.83 -27.469 -12.672 1 98.94 99 ILE A N 1
ATOM 743 C CA . ILE A 1 99 ? -2.523 -26.203 -12.023 1 98.94 99 ILE A CA 1
ATOM 744 C C . ILE A 1 99 ? -2.461 -25.078 -13.062 1 98.94 99 ILE A C 1
ATOM 746 O O . ILE A 1 99 ? -1.552 -25.062 -13.898 1 98.94 99 ILE A O 1
ATOM 750 N N . HIS A 1 100 ? -3.393 -24.188 -13.023 1 98.94 100 HIS A N 1
ATOM 751 C CA . HIS A 1 100 ? -3.521 -23.109 -13.992 1 98.94 100 HIS A CA 1
ATOM 752 C C . HIS A 1 100 ? -3.221 -21.766 -13.359 1 98.94 100 HIS A C 1
ATOM 754 O O . HIS A 1 100 ? -3.758 -21.438 -12.297 1 98.94 100 HIS A O 1
ATOM 760 N N . ILE A 1 101 ? -2.369 -20.953 -13.969 1 98.94 101 ILE A N 1
ATOM 761 C CA . ILE A 1 101 ? -1.984 -19.641 -13.438 1 98.94 101 ILE A CA 1
ATOM 762 C C . ILE A 1 101 ? -2.852 -18.562 -14.07 1 98.94 101 ILE A C 1
ATOM 764 O O . ILE A 1 101 ? -2.926 -18.438 -15.297 1 98.94 101 ILE A O 1
ATOM 768 N N . SER A 1 102 ? -3.504 -17.812 -13.258 1 98.88 102 SER A N 1
ATOM 769 C CA . SER A 1 102 ? -4.312 -16.672 -13.688 1 98.88 102 SER A CA 1
ATOM 770 C C . SER A 1 102 ? -3.824 -15.383 -13.055 1 98.88 102 SER A C 1
ATOM 772 O O . SER A 1 102 ? -2.633 -15.234 -12.773 1 98.88 102 SER A O 1
ATOM 774 N N . THR A 1 103 ? -4.68 -14.375 -13 1 98.81 103 THR A N 1
ATOM 775 C CA . THR A 1 103 ? -4.184 -13.031 -12.719 1 98.81 103 THR A CA 1
ATOM 776 C C . THR A 1 103 ? -5.18 -12.258 -11.852 1 98.81 103 THR A C 1
ATOM 778 O O . THR A 1 103 ? -6.367 -12.586 -11.828 1 98.81 103 THR A O 1
ATOM 781 N N . ASP A 1 104 ? -4.664 -11.25 -11.203 1 98.69 104 ASP A N 1
ATOM 782 C CA . ASP A 1 104 ? -5.496 -10.305 -10.477 1 98.69 104 ASP A CA 1
ATOM 783 C C . ASP A 1 104 ? -6.258 -9.391 -11.438 1 98.69 104 ASP A C 1
ATOM 785 O O . ASP A 1 104 ? -7.223 -8.734 -11.039 1 98.69 104 ASP A O 1
ATOM 789 N N . PHE A 1 105 ? -5.949 -9.414 -12.695 1 98.69 105 PHE A N 1
ATOM 790 C CA . PHE A 1 105 ? -6.574 -8.562 -13.695 1 98.69 105 PHE A CA 1
ATOM 791 C C . PHE A 1 105 ? -7.98 -9.047 -14.023 1 98.69 105 PHE A C 1
ATOM 793 O O . PHE A 1 105 ? -8.719 -8.391 -14.766 1 98.69 105 PHE A O 1
ATOM 800 N N . VAL A 1 106 ? -8.391 -10.133 -13.43 1 98.88 106 VAL A N 1
ATOM 801 C CA . VAL A 1 106 ? -9.758 -10.594 -13.633 1 98.88 106 VAL A CA 1
ATOM 802 C C . VAL A 1 106 ? -10.727 -9.695 -12.867 1 98.88 106 VAL A C 1
ATOM 804 O O . VAL A 1 106 ? -11.93 -9.719 -13.117 1 98.88 106 VAL A O 1
ATOM 807 N N . PHE A 1 107 ? -10.219 -8.93 -11.883 1 98.81 107 PHE A N 1
ATOM 808 C CA . PHE A 1 107 ? -11.039 -8.023 -11.086 1 98.81 107 PHE A CA 1
ATOM 809 C C . PHE A 1 107 ? -11.055 -6.629 -11.688 1 98.81 107 PHE A C 1
ATOM 811 O O . PHE A 1 107 ? -10.102 -6.223 -12.359 1 98.81 107 PHE A O 1
ATOM 818 N N . GLU A 1 108 ? -12.117 -5.938 -11.383 1 98.19 108 GLU A N 1
ATOM 819 C CA . GLU A 1 108 ? -12.203 -4.539 -11.805 1 98.19 108 GLU A CA 1
ATOM 820 C C . GLU A 1 108 ? -11.219 -3.67 -11.031 1 98.19 108 GLU A C 1
ATOM 822 O O . GLU A 1 108 ? -10.641 -2.736 -11.594 1 98.19 108 GLU A O 1
ATOM 827 N N . GLY A 1 109 ? -11.062 -4.031 -9.711 1 97.5 109 GLY A N 1
ATOM 828 C CA . GLY A 1 109 ? -10.109 -3.316 -8.867 1 97.5 109 GLY A CA 1
ATOM 829 C C . GLY A 1 109 ? -10.609 -1.953 -8.43 1 97.5 109 GLY A C 1
ATOM 830 O O . GLY A 1 109 ? -9.812 -1.025 -8.258 1 97.5 109 GLY A O 1
ATOM 831 N N . ASN A 1 110 ? -11.945 -1.771 -8.203 1 96.5 110 ASN A N 1
ATOM 832 C CA . ASN A 1 110 ? -12.523 -0.476 -7.871 1 96.5 110 ASN A CA 1
ATOM 833 C C . ASN A 1 110 ? -12.953 -0.417 -6.406 1 96.5 110 ASN A C 1
ATOM 835 O O . ASN A 1 110 ? -13.57 0.562 -5.973 1 96.5 110 ASN A O 1
ATOM 839 N N . LEU A 1 111 ? -12.656 -1.459 -5.641 1 95.75 111 LEU A N 1
ATOM 840 C CA . LEU A 1 111 ? -12.961 -1.521 -4.215 1 95.75 111 LEU A CA 1
ATOM 841 C C . LEU A 1 111 ? -11.68 -1.644 -3.395 1 95.75 111 LEU A C 1
ATOM 843 O O . LEU A 1 111 ? -10.805 -2.447 -3.719 1 95.75 111 LEU A O 1
ATOM 847 N N . PRO A 1 112 ? -11.602 -0.84 -2.381 1 96.62 112 PRO A N 1
ATOM 848 C CA . PRO A 1 112 ? -10.406 -0.917 -1.532 1 96.62 112 PRO A CA 1
ATOM 849 C C . PRO A 1 112 ? -10.523 -1.992 -0.453 1 96.62 112 PRO A C 1
ATOM 851 O O . PRO A 1 112 ? -10.594 -1.673 0.736 1 96.62 112 PRO A O 1
ATOM 854 N N . LYS A 1 113 ? -10.484 -3.197 -0.803 1 96.25 113 LYS A N 1
ATOM 855 C CA . LYS A 1 113 ? -10.531 -4.336 0.11 1 96.25 113 LYS A CA 1
ATOM 856 C C . LYS A 1 113 ? -9.68 -5.488 -0.405 1 96.25 113 LYS A C 1
ATOM 858 O O . LYS A 1 113 ? -9.352 -5.547 -1.593 1 96.25 113 LYS A O 1
ATOM 863 N N . LEU A 1 114 ? -9.281 -6.344 0.497 1 98.12 114 LEU A N 1
ATOM 864 C CA . LEU A 1 114 ? -8.648 -7.582 0.058 1 98.12 114 LEU A CA 1
ATOM 865 C C . LEU A 1 114 ? -9.648 -8.484 -0.653 1 98.12 114 LEU A C 1
ATOM 867 O O . LEU A 1 114 ? -10.609 -8.969 -0.038 1 98.12 114 LEU A O 1
ATOM 871 N N . LEU A 1 115 ? -9.438 -8.734 -1.9 1 98.31 115 LEU A N 1
ATOM 872 C CA . LEU A 1 115 ? -10.383 -9.484 -2.719 1 98.31 115 LEU A CA 1
ATOM 873 C C . LEU A 1 115 ? -10.289 -10.977 -2.422 1 98.31 115 LEU A C 1
ATOM 875 O O . LEU A 1 115 ? -9.188 -11.531 -2.342 1 98.31 115 LEU A O 1
ATOM 879 N N . THR A 1 116 ? -11.406 -11.609 -2.252 1 98.25 116 THR A N 1
ATOM 880 C CA . THR A 1 116 ? -11.453 -13.055 -2.045 1 98.25 116 THR A CA 1
ATOM 881 C C . THR A 1 116 ? -11.75 -13.781 -3.355 1 98.25 116 THR A C 1
ATOM 883 O O . THR A 1 116 ? -12.086 -13.148 -4.359 1 98.25 116 THR A O 1
ATOM 886 N N . GLU A 1 117 ? -11.617 -15.086 -3.359 1 98.75 117 GLU A N 1
ATOM 887 C CA . GLU A 1 117 ? -11.852 -15.898 -4.547 1 98.75 117 GLU A CA 1
ATOM 888 C C . GLU A 1 117 ? -13.328 -15.875 -4.945 1 98.75 117 GLU A C 1
ATOM 890 O O . GLU A 1 117 ? -13.68 -16.219 -6.074 1 98.75 117 GLU A O 1
ATOM 895 N N . GLU A 1 118 ? -14.195 -15.398 -4.023 1 98 118 GLU A N 1
ATOM 896 C CA . GLU A 1 118 ? -15.641 -15.383 -4.266 1 98 118 GLU A CA 1
ATOM 897 C C . GLU A 1 118 ? -16.094 -14.023 -4.785 1 98 118 GLU A C 1
ATOM 899 O O . GLU A 1 118 ? -17.234 -13.875 -5.238 1 98 118 GLU A O 1
ATOM 904 N N . ASP A 1 119 ? -15.25 -13.055 -4.719 1 98.19 119 ASP A N 1
ATOM 905 C CA . ASP A 1 119 ? -15.617 -11.734 -5.223 1 98.19 119 ASP A CA 1
ATOM 906 C C . ASP A 1 119 ? -15.875 -11.766 -6.727 1 98.19 119 ASP A C 1
ATOM 908 O O . ASP A 1 119 ? -15.25 -12.547 -7.449 1 98.19 119 ASP A O 1
ATOM 912 N N . ALA A 1 120 ? -16.734 -10.914 -7.141 1 97.88 120 ALA A N 1
ATOM 913 C CA . ALA A 1 120 ? -17.125 -10.891 -8.547 1 97.88 120 ALA A CA 1
ATOM 914 C C . ALA A 1 120 ? -15.953 -10.469 -9.43 1 97.88 120 ALA A C 1
ATOM 916 O O . ALA A 1 120 ? -15.219 -9.539 -9.094 1 97.88 120 ALA A O 1
ATOM 917 N N . THR A 1 121 ? -15.734 -11.172 -10.484 1 98.5 121 THR A N 1
ATOM 918 C CA . THR A 1 121 ? -14.758 -10.812 -11.5 1 98.5 121 THR A CA 1
ATOM 919 C C . THR A 1 121 ? -15.367 -9.867 -12.531 1 98.5 121 THR A C 1
ATOM 921 O O . THR A 1 121 ? -16.531 -10 -12.891 1 98.5 121 THR A O 1
ATOM 924 N N . ALA A 1 122 ? -14.719 -8.859 -12.922 1 98.5 122 ALA A N 1
ATOM 925 C CA . ALA A 1 122 ? -15.117 -7.871 -13.922 1 98.5 122 ALA A CA 1
ATOM 926 C C . ALA A 1 122 ? -13.898 -7.23 -14.578 1 98.5 122 ALA A C 1
ATOM 928 O O . ALA A 1 122 ? -13.633 -6.043 -14.383 1 98.5 122 ALA A O 1
ATOM 929 N N . PRO A 1 123 ? -13.219 -8.047 -15.406 1 98.62 123 PRO A N 1
ATOM 930 C CA . PRO A 1 123 ? -11.984 -7.539 -16.016 1 98.62 123 PRO A CA 1
ATOM 931 C C . PRO A 1 123 ? -12.211 -6.277 -16.844 1 98.62 123 PRO A C 1
ATOM 933 O O . PRO A 1 123 ? -13.234 -6.16 -17.531 1 98.62 123 PRO A O 1
ATOM 936 N N . ILE A 1 124 ? -11.242 -5.371 -16.844 1 98.44 124 ILE A N 1
ATOM 937 C CA . ILE A 1 124 ? -11.406 -4.094 -17.531 1 98.44 124 ILE A CA 1
ATOM 938 C C . ILE A 1 124 ? -10.336 -3.947 -18.609 1 98.44 124 ILE A C 1
ATOM 940 O O . ILE A 1 124 ? -10.039 -2.834 -19.062 1 98.44 124 ILE A O 1
ATOM 944 N N . SER A 1 125 ? -9.609 -5.023 -18.984 1 98.62 125 SER A N 1
ATOM 945 C CA . SER A 1 125 ? -8.641 -5.105 -20.062 1 98.62 125 SER A CA 1
ATOM 946 C C . SER A 1 125 ? -8.805 -6.406 -20.844 1 98.62 125 SER A C 1
ATOM 948 O O . SER A 1 125 ? -9.398 -7.363 -20.359 1 98.62 125 SER A O 1
ATOM 950 N N . VAL A 1 126 ? -8.297 -6.41 -22.062 1 98.81 126 VAL A N 1
ATOM 951 C CA . VAL A 1 126 ? -8.344 -7.605 -22.906 1 98.81 126 VAL A CA 1
ATOM 952 C C . VAL A 1 126 ? -7.551 -8.734 -22.234 1 98.81 126 VAL A C 1
ATOM 954 O O . VAL A 1 126 ? -7.977 -9.891 -22.25 1 98.81 126 VAL A O 1
ATOM 957 N N . TYR A 1 127 ? -6.449 -8.445 -21.719 1 98.75 127 TYR A N 1
ATOM 958 C CA . TYR A 1 127 ? -5.641 -9.422 -21 1 98.75 127 TYR A CA 1
ATOM 959 C C . TYR A 1 127 ? -6.441 -10.086 -19.875 1 98.75 127 TYR A C 1
ATOM 961 O O . TYR A 1 127 ? -6.539 -11.312 -19.828 1 98.75 127 TYR A O 1
ATOM 969 N N . GLY A 1 128 ? -7.027 -9.227 -19 1 98.81 128 GLY A N 1
ATOM 970 C CA . GLY A 1 128 ? -7.844 -9.75 -17.906 1 98.81 128 GLY A CA 1
ATOM 971 C C . GLY A 1 128 ? -9.016 -10.586 -18.406 1 98.81 128 GLY A C 1
ATOM 972 O O . GLY A 1 128 ? -9.312 -11.641 -17.844 1 98.81 128 GLY A O 1
ATOM 973 N N . LEU A 1 129 ? -9.633 -10.094 -19.406 1 98.81 129 LEU A N 1
ATOM 974 C CA . LEU A 1 129 ? -10.781 -10.781 -19.984 1 98.81 129 LEU A CA 1
ATOM 975 C C . LEU A 1 129 ? -10.398 -12.18 -20.469 1 98.81 129 LEU A C 1
ATOM 977 O O . LEU A 1 129 ? -11.07 -13.156 -20.141 1 98.81 129 LEU A O 1
ATOM 981 N N . THR A 1 130 ? -9.336 -12.266 -21.219 1 98.94 130 THR A N 1
ATOM 982 C CA . THR A 1 130 ? -8.977 -13.531 -21.828 1 98.94 130 THR A CA 1
ATOM 983 C C . THR A 1 130 ? -8.453 -14.516 -20.781 1 98.94 130 THR A C 1
ATOM 985 O O . THR A 1 130 ? -8.648 -15.727 -20.906 1 98.94 130 THR A O 1
ATOM 988 N N . LYS A 1 131 ? -7.805 -13.992 -19.75 1 98.94 131 LYS A N 1
ATOM 989 C CA . LYS A 1 131 ? -7.375 -14.844 -18.641 1 98.94 131 LYS A CA 1
ATOM 990 C C . LYS A 1 131 ? -8.578 -15.398 -17.891 1 98.94 131 LYS A C 1
ATOM 992 O O . LYS A 1 131 ? -8.57 -16.562 -17.469 1 98.94 131 LYS A O 1
ATOM 997 N N . LEU A 1 132 ? -9.57 -14.539 -17.688 1 98.94 132 LEU A N 1
ATOM 998 C CA . LEU A 1 132 ? -10.789 -15.008 -17.031 1 98.94 132 LEU A CA 1
ATOM 999 C C . LEU A 1 132 ? -11.469 -16.078 -17.859 1 98.94 132 LEU A C 1
ATOM 1001 O O . LEU A 1 132 ? -11.938 -17.094 -17.328 1 98.94 132 LEU A O 1
ATOM 1005 N N . GLU A 1 133 ? -11.57 -15.828 -19.125 1 98.94 133 GLU A N 1
ATOM 1006 C CA . GLU A 1 133 ? -12.125 -16.844 -20.016 1 98.94 133 GLU A CA 1
ATOM 1007 C C . GLU A 1 133 ? -11.367 -18.156 -19.906 1 98.94 133 GLU A C 1
ATOM 1009 O O . GLU A 1 133 ? -11.961 -19.234 -19.984 1 98.94 133 GLU A O 1
ATOM 1014 N N . GLY A 1 134 ? -10.078 -18.062 -19.75 1 98.94 134 GLY A N 1
ATOM 1015 C CA . GLY A 1 134 ? -9.266 -19.234 -19.516 1 98.94 134 GLY A CA 1
ATOM 1016 C C . GLY A 1 134 ? -9.625 -19.969 -18.234 1 98.94 134 GLY A C 1
ATOM 1017 O O . GLY A 1 134 ? -9.703 -21.203 -18.219 1 98.94 134 GLY A O 1
ATOM 1018 N N . GLU A 1 135 ? -9.844 -19.266 -17.156 1 98.88 135 GLU A N 1
ATOM 1019 C CA . GLU A 1 135 ? -10.305 -19.859 -15.906 1 98.88 135 GLU A CA 1
ATOM 1020 C C . GLU A 1 135 ? -11.594 -20.656 -16.125 1 98.88 135 GLU A C 1
ATOM 1022 O O . GLU A 1 135 ? -11.727 -21.766 -15.617 1 98.88 135 GLU A O 1
ATOM 1027 N N . GLU A 1 136 ? -12.492 -19.984 -16.75 1 98.88 136 GLU A N 1
ATOM 1028 C CA . GLU A 1 136 ? -13.805 -20.578 -16.984 1 98.88 136 GLU A CA 1
ATOM 1029 C C . GLU A 1 136 ? -13.695 -21.844 -17.812 1 98.88 136 GLU A C 1
ATOM 1031 O O . GLU A 1 136 ? -14.375 -22.844 -17.547 1 98.88 136 GLU A O 1
ATOM 1036 N N . ALA A 1 137 ? -12.914 -21.797 -18.828 1 98.94 137 ALA A N 1
ATOM 1037 C CA . ALA A 1 137 ? -12.695 -22.969 -19.672 1 98.94 137 ALA A CA 1
ATOM 1038 C C . ALA A 1 137 ? -12.102 -24.125 -18.875 1 98.94 137 ALA A C 1
ATOM 1040 O O . ALA A 1 137 ? -12.5 -25.281 -19.047 1 98.94 137 ALA A O 1
ATOM 1041 N N . VAL A 1 138 ? -11.133 -23.797 -18.047 1 98.94 138 VAL A N 1
ATOM 1042 C CA . VAL A 1 138 ? -10.508 -24.797 -17.188 1 98.94 138 VAL A CA 1
ATOM 1043 C C . VAL A 1 138 ? -11.562 -25.422 -16.266 1 98.94 138 VAL A C 1
ATOM 1045 O O . VAL A 1 138 ? -11.672 -26.641 -16.188 1 98.94 138 VAL A O 1
ATOM 1048 N N . ALA A 1 139 ? -12.328 -24.594 -15.633 1 98.81 139 ALA A N 1
ATOM 1049 C CA . ALA A 1 139 ? -13.344 -25.047 -14.688 1 98.81 139 ALA A CA 1
ATOM 1050 C C . ALA A 1 139 ? -14.383 -25.922 -15.383 1 98.81 139 ALA A C 1
ATOM 1052 O O . ALA A 1 139 ? -14.898 -26.875 -14.789 1 98.81 139 ALA A O 1
ATOM 1053 N N . ALA A 1 140 ? -14.727 -25.609 -16.594 1 98.75 140 ALA A N 1
ATOM 1054 C CA . ALA A 1 140 ? -15.781 -26.297 -17.328 1 98.75 140 ALA A CA 1
ATOM 1055 C C . ALA A 1 140 ? -15.305 -27.672 -17.828 1 98.75 140 ALA A C 1
ATOM 1057 O O . ALA A 1 140 ? -16.125 -28.562 -18.078 1 98.75 140 ALA A O 1
ATOM 1058 N N . ASN A 1 141 ? -13.984 -27.844 -17.938 1 98.75 141 ASN A N 1
ATOM 1059 C CA . ASN A 1 141 ? -13.539 -29 -18.688 1 98.75 141 ASN A CA 1
ATOM 1060 C C . ASN A 1 141 ? -12.648 -29.922 -17.844 1 98.75 141 ASN A C 1
ATOM 1062 O O . ASN A 1 141 ? -12.453 -31.078 -18.188 1 98.75 141 ASN A O 1
ATOM 1066 N N . ALA A 1 142 ? -12.031 -29.391 -16.797 1 98.38 142 ALA A N 1
ATOM 1067 C CA . ALA A 1 142 ? -11.156 -30.172 -15.938 1 98.38 142 ALA A CA 1
ATOM 1068 C C . ALA A 1 142 ? -11.82 -30.469 -14.594 1 98.38 142 ALA A C 1
ATOM 1070 O O . ALA A 1 142 ? -12.07 -29.562 -13.805 1 98.38 142 ALA A O 1
ATOM 1071 N N . PRO A 1 143 ? -12.086 -31.719 -14.297 1 97.69 143 PRO A N 1
ATOM 1072 C CA . PRO A 1 143 ? -12.688 -32.031 -13 1 97.69 143 PRO A CA 1
ATOM 1073 C C . PRO A 1 143 ? -11.734 -31.797 -11.828 1 97.69 143 PRO A C 1
ATOM 1075 O O . PRO A 1 143 ? -12.18 -31.531 -10.711 1 97.69 143 PRO A O 1
ATOM 1078 N N . LYS A 1 144 ? -10.453 -31.953 -12.062 1 98.69 144 LYS A N 1
ATOM 1079 C CA . LYS A 1 144 ? -9.406 -31.719 -11.078 1 98.69 144 LYS A CA 1
ATOM 1080 C C . LYS A 1 144 ? -8.523 -30.531 -11.484 1 98.69 144 LYS A C 1
ATOM 1082 O O . LYS A 1 144 ? -7.676 -30.656 -12.375 1 98.69 144 LYS A O 1
ATOM 1087 N N . TYR A 1 145 ? -8.758 -29.328 -10.758 1 98.81 145 TYR A N 1
ATOM 1088 C CA . TYR A 1 145 ? -7.922 -28.188 -11.117 1 98.81 145 TYR A CA 1
ATOM 1089 C C . TYR A 1 145 ? -7.676 -27.297 -9.906 1 98.81 145 TYR A C 1
ATOM 1091 O O . TYR A 1 145 ? -8.492 -27.25 -8.984 1 98.81 145 TYR A O 1
ATOM 1099 N N . TYR A 1 146 ? -6.543 -26.672 -9.922 1 98.94 146 TYR A N 1
ATOM 1100 C CA . TYR A 1 146 ? -6.234 -25.5 -9.109 1 98.94 146 TYR A CA 1
ATOM 1101 C C . TYR A 1 146 ? -5.934 -24.297 -9.992 1 98.94 146 TYR A C 1
ATOM 1103 O O . TYR A 1 146 ? -4.949 -24.281 -10.742 1 98.94 146 TYR A O 1
ATOM 1111 N N . THR A 1 147 ? -6.816 -23.359 -9.984 1 98.94 147 THR A N 1
ATOM 1112 C CA . THR A 1 147 ? -6.488 -22.062 -10.586 1 98.94 147 THR A CA 1
ATOM 1113 C C . THR A 1 147 ? -5.879 -21.125 -9.547 1 98.94 147 THR A C 1
ATOM 1115 O O . THR A 1 147 ? -6.504 -20.828 -8.523 1 98.94 147 THR A O 1
ATOM 1118 N N . LEU A 1 148 ? -4.672 -20.688 -9.789 1 98.94 148 LEU A N 1
ATOM 1119 C CA . LEU A 1 148 ? -3.986 -19.75 -8.906 1 98.94 148 LEU A CA 1
ATOM 1120 C C . LEU A 1 148 ? -3.949 -18.359 -9.516 1 98.94 148 LEU A C 1
ATOM 1122 O O . LEU A 1 148 ? -3.264 -18.125 -10.516 1 98.94 148 LEU A O 1
ATOM 1126 N N . ARG A 1 149 ? -4.723 -17.469 -8.945 1 98.94 149 ARG A N 1
ATOM 1127 C CA . ARG A 1 149 ? -4.621 -16.062 -9.32 1 98.94 149 ARG A CA 1
ATOM 1128 C C . ARG A 1 149 ? -3.443 -15.383 -8.617 1 98.94 149 ARG A C 1
ATOM 1130 O O . ARG A 1 149 ? -3.342 -15.43 -7.387 1 98.94 149 ARG A O 1
ATOM 1137 N N . THR A 1 150 ? -2.545 -14.844 -9.391 1 98.88 150 THR A N 1
ATOM 1138 C CA . THR A 1 150 ? -1.379 -14.148 -8.859 1 98.88 150 THR A CA 1
ATOM 1139 C C . THR A 1 150 ? -1.301 -12.727 -9.398 1 98.88 150 THR A C 1
ATOM 1141 O O . THR A 1 150 ? -2.184 -12.289 -10.141 1 98.88 150 THR A O 1
ATOM 1144 N N . SER A 1 151 ? -0.308 -11.945 -8.867 1 98.5 151 SER A N 1
ATOM 1145 C CA . SER A 1 151 ? -0.216 -10.539 -9.242 1 98.5 151 SER A CA 1
ATOM 1146 C C . SER A 1 151 ? 1.236 -10.078 -9.312 1 98.5 151 SER A C 1
ATOM 1148 O O . SER A 1 151 ? 2.09 -10.586 -8.586 1 98.5 151 SER A O 1
ATOM 1150 N N . TRP A 1 152 ? 1.555 -9.172 -10.188 1 98.31 152 TRP A N 1
ATOM 1151 C CA . TRP A 1 152 ? 2.807 -8.422 -10.25 1 98.31 152 TRP A CA 1
ATOM 1152 C C . TRP A 1 152 ? 4.004 -9.359 -10.172 1 98.31 152 TRP A C 1
ATOM 1154 O O . TRP A 1 152 ? 4.906 -9.164 -9.359 1 98.31 152 TRP A O 1
ATOM 1164 N N . LEU A 1 153 ? 4.078 -10.336 -10.992 1 98.75 153 LEU A N 1
ATOM 1165 C CA . LEU A 1 153 ? 5.117 -11.359 -10.945 1 98.75 153 LEU A CA 1
ATOM 1166 C C . LEU A 1 153 ? 6.477 -10.773 -11.312 1 98.75 153 LEU A C 1
ATOM 1168 O O . LEU A 1 153 ? 6.582 -9.984 -12.258 1 98.75 153 LEU A O 1
ATOM 1172 N N . TYR A 1 154 ? 7.473 -11.164 -10.555 1 98.88 154 TYR A N 1
ATOM 1173 C CA . TYR A 1 154 ? 8.852 -10.789 -10.852 1 98.88 154 TYR A CA 1
ATOM 1174 C C . TYR A 1 154 ? 9.82 -11.875 -10.406 1 98.88 154 TYR A C 1
ATOM 1176 O O . TYR A 1 154 ? 9.469 -12.727 -9.586 1 98.88 154 TYR A O 1
ATOM 1184 N N . SER A 1 155 ? 10.961 -11.938 -10.93 1 98.75 155 SER A N 1
ATOM 1185 C CA . SER A 1 155 ? 12.055 -12.836 -10.57 1 98.75 155 SER A CA 1
ATOM 1186 C C . SER A 1 155 ? 13.359 -12.422 -11.25 1 98.75 155 SER A C 1
ATOM 1188 O O . SER A 1 155 ? 13.438 -11.336 -11.836 1 98.75 155 SER A O 1
ATOM 1190 N N . GLU A 1 156 ? 14.391 -13.195 -11.07 1 98.12 156 GLU A N 1
ATOM 1191 C CA . GLU A 1 156 ? 15.664 -12.953 -11.742 1 98.12 156 GLU A CA 1
ATOM 1192 C C . GLU A 1 156 ? 15.609 -13.398 -13.195 1 98.12 156 GLU A C 1
ATOM 1194 O O . GLU A 1 156 ? 16.562 -13.188 -13.953 1 98.12 156 GLU A O 1
ATOM 1199 N N . TYR A 1 157 ? 14.453 -13.961 -13.578 1 97.56 157 TYR A N 1
ATOM 1200 C CA . TYR A 1 157 ? 14.32 -14.477 -14.938 1 97.56 157 TYR A CA 1
ATOM 1201 C C . TYR A 1 157 ? 13.391 -13.594 -15.766 1 97.56 157 TYR A C 1
ATOM 1203 O O . TYR A 1 157 ? 12.547 -12.883 -15.219 1 97.56 157 TYR A O 1
ATOM 1211 N N . ALA A 1 158 ? 13.57 -13.641 -17.125 1 96.69 158 ALA A N 1
ATOM 1212 C CA . ALA A 1 158 ? 12.719 -12.961 -18.094 1 96.69 158 ALA A CA 1
ATOM 1213 C C . ALA A 1 158 ? 12.57 -11.477 -17.75 1 96.69 158 ALA A C 1
ATOM 1215 O O . ALA A 1 158 ? 13.32 -10.945 -16.938 1 96.69 158 ALA A O 1
ATOM 1216 N N . ASN A 1 159 ? 11.727 -10.805 -18.516 1 96.06 159 ASN A N 1
ATOM 1217 C CA . ASN A 1 159 ? 11.516 -9.375 -18.297 1 96.06 159 ASN A CA 1
ATOM 1218 C C . ASN A 1 159 ? 10.414 -9.117 -17.281 1 96.06 159 ASN A C 1
ATOM 1220 O O . ASN A 1 159 ? 9.391 -9.812 -17.266 1 96.06 159 ASN A O 1
ATOM 1224 N N . ASN A 1 160 ? 10.633 -8.234 -16.391 1 98.12 160 ASN A N 1
ATOM 1225 C CA . ASN A 1 160 ? 9.664 -7.836 -15.391 1 98.12 160 ASN A CA 1
ATOM 1226 C C . ASN A 1 160 ? 9.984 -6.457 -14.812 1 98.12 160 ASN A C 1
ATOM 1228 O O . ASN A 1 160 ? 10.992 -5.848 -15.18 1 98.12 160 ASN A O 1
ATOM 1232 N N . PHE A 1 161 ? 9.195 -5.961 -13.961 1 98.44 161 PHE A N 1
ATOM 1233 C CA . PHE A 1 161 ? 9.266 -4.598 -13.445 1 98.44 161 PHE A CA 1
ATOM 1234 C C . PHE A 1 161 ? 10.57 -4.367 -12.695 1 98.44 161 PHE A C 1
ATOM 1236 O O . PHE A 1 161 ? 11.195 -3.316 -12.836 1 98.44 161 PHE A O 1
ATOM 1243 N N . VAL A 1 162 ? 11.016 -5.312 -11.828 1 98.81 162 VAL A N 1
ATOM 1244 C CA . VAL A 1 162 ? 12.227 -5.172 -11.023 1 98.81 162 VAL A CA 1
ATOM 1245 C C . VAL A 1 162 ? 13.43 -4.973 -11.938 1 98.81 162 VAL A C 1
ATOM 1247 O O . VAL A 1 162 ? 14.195 -4.02 -11.773 1 98.81 162 VAL A O 1
ATOM 1250 N N . LYS A 1 163 ? 13.547 -5.844 -12.898 1 98.44 163 LYS A N 1
ATOM 1251 C CA . LYS A 1 163 ? 14.664 -5.766 -13.828 1 98.44 163 LYS A CA 1
ATOM 1252 C C . LYS A 1 163 ? 14.594 -4.496 -14.672 1 98.44 163 LYS A C 1
ATOM 1254 O O . LYS A 1 163 ? 15.617 -3.883 -14.969 1 98.44 163 LYS A O 1
ATOM 1259 N N . THR A 1 164 ? 13.398 -4.145 -15.086 1 98 164 THR A N 1
ATOM 1260 C CA . THR A 1 164 ? 13.211 -2.92 -15.859 1 98 164 THR A CA 1
ATOM 1261 C C . THR A 1 164 ? 13.648 -1.7 -15.055 1 98 164 THR A C 1
ATOM 1263 O O . THR A 1 164 ? 14.336 -0.819 -15.57 1 98 164 THR A O 1
ATOM 1266 N N . MET A 1 165 ? 13.211 -1.585 -13.766 1 98.38 165 MET A N 1
ATOM 1267 C CA . MET A 1 165 ? 13.609 -0.476 -12.906 1 98.38 165 MET A CA 1
ATOM 1268 C C . MET A 1 165 ? 15.133 -0.384 -12.805 1 98.38 165 MET A C 1
ATOM 1270 O O . MET A 1 165 ? 15.703 0.698 -12.945 1 98.38 165 MET A O 1
ATOM 1274 N N . LEU A 1 166 ? 15.758 -1.521 -12.555 1 98.12 166 LEU A N 1
ATOM 1275 C CA . LEU A 1 166 ? 17.203 -1.546 -12.383 1 98.12 166 LEU A CA 1
ATOM 1276 C C . LEU A 1 166 ? 17.922 -1.144 -13.672 1 98.12 166 LEU A C 1
ATOM 1278 O O . LEU A 1 166 ? 18.922 -0.429 -13.641 1 98.12 166 LEU A O 1
ATOM 1282 N N . LYS A 1 167 ? 17.406 -1.574 -14.805 1 97.69 167 LYS A N 1
ATOM 1283 C CA . LYS A 1 167 ? 17.969 -1.215 -16.094 1 97.69 167 LYS A CA 1
ATOM 1284 C C . LYS A 1 167 ? 17.844 0.283 -16.359 1 97.69 167 LYS A C 1
ATOM 1286 O O . LYS A 1 167 ? 18.797 0.927 -16.797 1 97.69 167 LYS A O 1
ATOM 1291 N N . LEU A 1 168 ? 16.656 0.836 -16.078 1 96.81 168 LEU A N 1
ATOM 1292 C CA . LEU A 1 168 ? 16.375 2.244 -16.344 1 96.81 168 LEU A CA 1
ATOM 1293 C C . LEU A 1 168 ? 17.234 3.143 -15.445 1 96.81 168 LEU A C 1
ATOM 1295 O O . LEU A 1 168 ? 17.578 4.258 -15.844 1 96.81 168 LEU A O 1
ATOM 1299 N N . ALA A 1 169 ? 17.562 2.678 -14.289 1 96 169 ALA A N 1
ATOM 1300 C CA . ALA A 1 169 ? 18.266 3.492 -13.305 1 96 169 ALA A CA 1
ATOM 1301 C C . ALA A 1 169 ? 19.719 3.719 -13.727 1 96 169 ALA A C 1
ATOM 1303 O O . ALA A 1 169 ? 20.406 4.598 -13.195 1 96 169 ALA A O 1
ATOM 1304 N N . VAL A 1 170 ? 20.266 2.957 -14.672 1 94.69 170 VAL A N 1
ATOM 1305 C CA . VAL A 1 170 ? 21.641 3.051 -15.117 1 94.69 170 VAL A CA 1
ATOM 1306 C C . VAL A 1 170 ? 21.859 4.379 -15.836 1 94.69 170 VAL A C 1
ATOM 1308 O O . VAL A 1 170 ? 22.906 5.023 -15.664 1 94.69 170 VAL A O 1
ATOM 1311 N N . ASP A 1 171 ? 20.906 4.867 -16.547 1 92.94 171 ASP A N 1
ATOM 1312 C CA . ASP A 1 171 ? 21.156 6.02 -17.406 1 92.94 171 ASP A CA 1
ATOM 1313 C C . ASP A 1 171 ? 20.203 7.168 -17.062 1 92.94 171 ASP A C 1
ATOM 1315 O O . ASP A 1 171 ? 20.125 8.148 -17.797 1 92.94 171 ASP A O 1
ATOM 1319 N N . ARG A 1 172 ? 19.375 6.992 -16.031 1 94.81 172 ARG A N 1
ATOM 1320 C CA . ARG A 1 172 ? 18.438 8.039 -15.672 1 94.81 172 ARG A CA 1
ATOM 1321 C C . ARG A 1 172 ? 18.719 8.562 -14.266 1 94.81 172 ARG A C 1
ATOM 1323 O O . ARG A 1 172 ? 19.219 7.828 -13.414 1 94.81 172 ARG A O 1
ATOM 1330 N N . SER A 1 173 ? 18.422 9.805 -14.125 1 95 173 SER A N 1
ATOM 1331 C CA . SER A 1 173 ? 18.609 10.406 -12.812 1 95 173 SER A CA 1
ATOM 1332 C C . SER A 1 173 ? 17.297 10.438 -12.023 1 95 173 SER A C 1
ATOM 1334 O O . SER A 1 173 ? 17.297 10.633 -10.812 1 95 173 SER A O 1
ATOM 1336 N N . GLU A 1 174 ? 16.156 10.328 -12.758 1 97.31 174 GLU A N 1
ATOM 1337 C CA . GLU A 1 174 ? 14.852 10.281 -12.109 1 97.31 174 GLU A CA 1
ATOM 1338 C C . GLU A 1 174 ? 13.859 9.445 -12.914 1 97.31 174 GLU A C 1
ATOM 1340 O O . GLU A 1 174 ? 14.039 9.25 -14.117 1 97.31 174 GLU A O 1
ATOM 1345 N N . LEU A 1 175 ? 12.922 8.914 -12.266 1 98 175 LEU A N 1
ATOM 1346 C CA . LEU A 1 175 ? 11.852 8.141 -12.891 1 98 175 LEU A CA 1
ATOM 1347 C C . LEU A 1 175 ? 10.492 8.57 -12.344 1 98 175 LEU A C 1
ATOM 1349 O O . LEU A 1 175 ? 10.367 8.883 -11.156 1 98 175 LEU A O 1
ATOM 1353 N N . ASN A 1 176 ? 9.453 8.672 -13.211 1 97.94 176 ASN A N 1
ATOM 1354 C CA . ASN A 1 176 ? 8.055 8.852 -12.828 1 97.94 176 ASN A CA 1
ATOM 1355 C C . ASN A 1 176 ? 7.312 7.52 -12.75 1 97.94 176 ASN A C 1
ATOM 1357 O O . ASN A 1 176 ? 7.234 6.789 -13.734 1 97.94 176 ASN A O 1
ATOM 1361 N N . ILE A 1 177 ? 6.809 7.207 -11.57 1 98.44 177 ILE A N 1
ATOM 1362 C CA . ILE A 1 177 ? 6.195 5.898 -11.383 1 98.44 177 ILE A CA 1
ATOM 1363 C C . ILE A 1 177 ? 4.801 6.066 -10.781 1 98.44 177 ILE A C 1
ATOM 1365 O O . ILE A 1 177 ? 4.59 6.914 -9.906 1 98.44 177 ILE A O 1
ATOM 1369 N N . ILE A 1 178 ? 3.85 5.316 -11.211 1 98.31 178 ILE A N 1
ATOM 1370 C CA . ILE A 1 178 ? 2.447 5.371 -10.805 1 98.31 178 ILE A CA 1
ATOM 1371 C C . ILE A 1 178 ? 2.324 5.051 -9.32 1 98.31 178 ILE A C 1
ATOM 1373 O O . ILE A 1 178 ? 2.846 4.039 -8.852 1 98.31 178 ILE A O 1
ATOM 1377 N N . ALA A 1 179 ? 1.56 5.938 -8.625 1 98.44 179 ALA A N 1
ATOM 1378 C CA . ALA A 1 179 ? 1.442 5.805 -7.176 1 98.44 179 ALA A CA 1
ATOM 1379 C C . ALA A 1 179 ? 0.009 5.473 -6.77 1 98.44 179 ALA A C 1
ATOM 1381 O O . ALA A 1 179 ? -0.263 5.195 -5.598 1 98.44 179 ALA A O 1
ATOM 1382 N N . ASP A 1 180 ? -0.918 5.465 -7.75 1 97.81 180 ASP A N 1
ATOM 1383 C CA . ASP A 1 180 ? -2.324 5.316 -7.391 1 97.81 180 ASP A CA 1
ATOM 1384 C C . ASP A 1 180 ? -2.869 3.965 -7.848 1 97.81 180 ASP A C 1
ATOM 1386 O O . ASP A 1 180 ? -4.066 3.826 -8.102 1 97.81 180 ASP A O 1
ATOM 1390 N N . GLN A 1 181 ? -2.041 3.02 -8.078 1 98.25 181 GLN A N 1
ATOM 1391 C CA . GLN A 1 181 ? -2.367 1.606 -8.242 1 98.25 181 GLN A CA 1
ATOM 1392 C C . GLN A 1 181 ? -1.745 0.767 -7.129 1 98.25 181 GLN A C 1
ATOM 1394 O O . GLN A 1 181 ? -0.527 0.775 -6.945 1 98.25 181 GLN A O 1
ATOM 1399 N N . VAL A 1 182 ? -2.605 0.089 -6.391 1 98.69 182 VAL A N 1
ATOM 1400 C CA . VAL A 1 182 ? -2.154 -0.639 -5.207 1 98.69 182 VAL A CA 1
ATOM 1401 C C . VAL A 1 182 ? -2.412 -2.133 -5.391 1 98.69 182 VAL A C 1
ATOM 1403 O O . VAL A 1 182 ? -3.496 -2.535 -5.82 1 98.69 182 VAL A O 1
ATOM 1406 N N . GLY A 1 183 ? -1.473 -2.91 -5.227 1 98.5 183 GLY A N 1
ATOM 1407 C CA . GLY A 1 183 ? -1.501 -4.363 -5.289 1 98.5 183 GLY A CA 1
ATOM 1408 C C . GLY A 1 183 ? -0.398 -5.016 -4.48 1 98.5 183 GLY A C 1
ATOM 1409 O O . GLY A 1 183 ? 0.008 -4.496 -3.438 1 98.5 183 GLY A O 1
ATOM 1410 N N . THR A 1 184 ? -0.029 -6.207 -4.836 1 98.75 184 THR A N 1
ATOM 1411 C CA . THR A 1 184 ? 1.011 -6.945 -4.129 1 98.75 184 THR A CA 1
ATOM 1412 C C . THR A 1 184 ? 1.968 -7.609 -5.113 1 98.75 184 THR A C 1
ATOM 1414 O O . THR A 1 184 ? 1.544 -8.391 -5.969 1 98.75 184 THR A O 1
ATOM 1417 N N . PRO A 1 185 ? 3.254 -7.297 -5.016 1 98.81 185 PRO A N 1
ATOM 1418 C CA . PRO A 1 185 ? 4.219 -8.023 -5.844 1 98.81 185 PRO A CA 1
ATOM 1419 C C . PRO A 1 185 ? 4.352 -9.492 -5.453 1 98.81 185 PRO A C 1
ATOM 1421 O O . PRO A 1 185 ? 4.227 -9.828 -4.273 1 98.81 185 PRO A O 1
ATOM 1424 N N . THR A 1 186 ? 4.609 -10.312 -6.402 1 98.94 186 THR A N 1
ATOM 1425 C CA . THR A 1 186 ? 4.785 -11.742 -6.164 1 98.94 186 THR A CA 1
ATOM 1426 C C . THR A 1 186 ? 6.133 -12.211 -6.703 1 98.94 186 THR A C 1
ATOM 1428 O O . THR A 1 186 ? 6.398 -12.109 -7.902 1 98.94 186 THR A O 1
ATOM 1431 N N . TYR A 1 187 ? 6.969 -12.625 -5.824 1 98.94 187 TYR A N 1
ATOM 1432 C CA . TYR A 1 187 ? 8.211 -13.281 -6.227 1 98.94 187 TYR A CA 1
ATOM 1433 C C . TYR A 1 187 ? 7.93 -14.6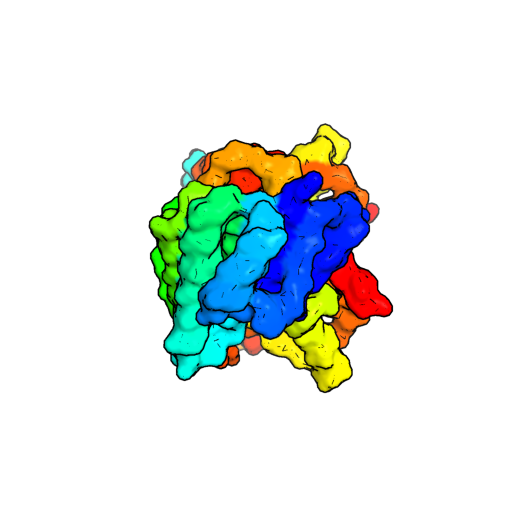48 -6.832 1 98.94 187 TYR A C 1
ATOM 1435 O O . TYR A 1 187 ? 7.461 -15.562 -6.137 1 98.94 187 TYR A O 1
ATOM 1443 N N . ALA A 1 188 ? 8.234 -14.797 -8.086 1 98.94 188 ALA A N 1
ATOM 1444 C CA . ALA A 1 188 ? 7.844 -16 -8.82 1 98.94 188 ALA A CA 1
ATOM 1445 C C . ALA A 1 188 ? 8.492 -17.25 -8.219 1 98.94 188 ALA A C 1
ATOM 1447 O O . ALA A 1 188 ? 7.945 -18.344 -8.32 1 98.94 188 ALA A O 1
ATOM 1448 N N . ILE A 1 189 ? 9.633 -17.141 -7.531 1 98.94 189 ILE A N 1
ATOM 1449 C CA . ILE A 1 189 ? 10.258 -18.25 -6.824 1 98.94 189 ILE A CA 1
ATOM 1450 C C . ILE A 1 189 ? 9.352 -18.719 -5.691 1 98.94 189 ILE A C 1
ATOM 1452 O O . ILE A 1 189 ? 9.188 -19.922 -5.473 1 98.94 189 ILE A O 1
ATOM 1456 N N . ASP A 1 190 ? 8.781 -17.734 -4.992 1 98.94 190 ASP A N 1
ATOM 1457 C CA . ASP A 1 190 ? 7.852 -18.078 -3.924 1 98.94 190 ASP A CA 1
ATOM 1458 C C . ASP A 1 190 ? 6.609 -18.766 -4.48 1 98.94 190 ASP A C 1
ATOM 1460 O O . ASP A 1 190 ? 6.125 -19.734 -3.9 1 98.94 190 ASP A O 1
ATOM 1464 N N . LEU A 1 191 ? 6.074 -18.25 -5.578 1 98.94 191 LEU A N 1
ATOM 1465 C CA . LEU A 1 191 ? 4.918 -18.859 -6.219 1 98.94 191 LEU A CA 1
ATOM 1466 C C . LEU A 1 191 ? 5.242 -20.281 -6.676 1 98.94 191 LEU A C 1
ATOM 1468 O O . LEU A 1 191 ? 4.43 -21.188 -6.508 1 98.94 191 LEU A O 1
ATOM 1472 N N . ALA A 1 192 ? 6.43 -20.469 -7.277 1 98.94 192 ALA A N 1
ATOM 1473 C CA . ALA A 1 192 ? 6.871 -21.797 -7.695 1 98.94 192 ALA A CA 1
ATOM 1474 C C . ALA A 1 192 ? 6.898 -22.766 -6.512 1 98.94 192 ALA A C 1
ATOM 1476 O O . ALA A 1 192 ? 6.438 -23.906 -6.621 1 98.94 192 ALA A O 1
ATOM 1477 N N . GLY A 1 193 ? 7.477 -22.281 -5.391 1 98.81 193 GLY A N 1
ATOM 1478 C CA . GLY A 1 193 ? 7.477 -23.078 -4.18 1 98.81 193 GLY A CA 1
ATOM 1479 C C . GLY A 1 193 ? 6.082 -23.469 -3.721 1 98.81 193 GLY A C 1
ATOM 1480 O O . GLY A 1 193 ? 5.855 -24.609 -3.312 1 98.81 193 GLY A O 1
ATOM 1481 N N . ALA A 1 194 ? 5.164 -22.547 -3.768 1 98.88 194 ALA A N 1
ATOM 1482 C CA . ALA A 1 194 ? 3.783 -22.812 -3.371 1 98.88 194 ALA A CA 1
ATOM 1483 C C . ALA A 1 194 ? 3.143 -23.875 -4.262 1 98.88 194 ALA A C 1
ATOM 1485 O O . ALA A 1 194 ? 2.424 -24.75 -3.773 1 98.88 194 ALA A O 1
ATOM 1486 N N . ILE A 1 195 ? 3.379 -23.75 -5.555 1 98.81 195 ILE A N 1
ATOM 1487 C CA . ILE A 1 195 ? 2.818 -24.688 -6.516 1 98.81 195 ILE A CA 1
ATOM 1488 C C . ILE A 1 195 ? 3.309 -26.094 -6.199 1 98.81 195 ILE A C 1
ATOM 1490 O O . ILE A 1 195 ? 2.51 -27.031 -6.109 1 98.81 195 ILE A O 1
ATOM 1494 N N . LEU A 1 196 ? 4.613 -26.281 -6.012 1 98.69 196 LEU A N 1
ATOM 1495 C CA . LEU A 1 196 ? 5.176 -27.594 -5.727 1 98.69 196 LEU A CA 1
ATOM 1496 C C . LEU A 1 196 ? 4.695 -28.109 -4.375 1 98.69 196 LEU A C 1
ATOM 1498 O O . LEU A 1 196 ? 4.5 -29.328 -4.199 1 98.69 196 LEU A O 1
ATOM 1502 N N . HIS A 1 197 ? 4.512 -27.172 -3.436 1 98.44 197 HIS A N 1
ATOM 1503 C CA . HIS A 1 197 ? 3.949 -27.547 -2.141 1 98.44 197 HIS A CA 1
ATOM 1504 C C . HIS A 1 197 ? 2.529 -28.078 -2.289 1 98.44 197 HIS A C 1
ATOM 1506 O O . HIS A 1 197 ? 2.168 -29.078 -1.652 1 98.44 197 HIS A O 1
ATOM 1512 N N . ILE A 1 198 ? 1.721 -27.453 -3.102 1 98.31 198 ILE A N 1
ATOM 1513 C CA . ILE A 1 198 ? 0.348 -27.891 -3.346 1 98.31 198 ILE A CA 1
ATOM 1514 C C . ILE A 1 198 ? 0.345 -29.281 -3.945 1 98.31 198 ILE A C 1
ATOM 1516 O O . ILE A 1 198 ? -0.445 -30.141 -3.537 1 98.31 198 ILE A O 1
ATOM 1520 N N . ILE A 1 199 ? 1.246 -29.531 -4.879 1 98.12 199 ILE A N 1
ATOM 1521 C CA . ILE A 1 199 ? 1.338 -30.828 -5.543 1 98.12 199 ILE A CA 1
ATOM 1522 C C . ILE A 1 199 ? 1.745 -31.906 -4.535 1 98.12 199 ILE A C 1
ATOM 1524 O O . ILE A 1 199 ? 1.161 -33 -4.5 1 98.12 199 ILE A O 1
ATOM 1528 N N . SER A 1 200 ? 2.68 -31.547 -3.666 1 97.19 200 SER A N 1
ATOM 1529 C CA . SER A 1 200 ? 3.209 -32.5 -2.695 1 97.19 200 SER A CA 1
ATOM 1530 C C . SER A 1 200 ? 2.197 -32.781 -1.589 1 97.19 200 SER A C 1
ATOM 1532 O O . SER A 1 200 ? 2.236 -33.844 -0.957 1 97.19 200 SER A O 1
ATOM 1534 N N . ASN A 1 201 ? 1.351 -31.797 -1.364 1 95.75 201 ASN A N 1
ATOM 1535 C CA . ASN A 1 201 ? 0.357 -31.906 -0.302 1 95.75 201 ASN A CA 1
ATOM 1536 C C . ASN A 1 201 ? -1.063 -31.797 -0.848 1 95.75 201 ASN A C 1
ATOM 1538 O O . ASN A 1 201 ? -1.9 -31.094 -0.269 1 95.75 201 ASN A O 1
ATOM 1542 N N . ASP A 1 202 ? -1.297 -32.438 -1.912 1 94.44 202 ASP A N 1
ATOM 1543 C CA . ASP A 1 202 ? -2.58 -32.312 -2.596 1 94.44 202 ASP A CA 1
ATOM 1544 C C . ASP A 1 202 ? -3.727 -32.781 -1.705 1 94.44 202 ASP A C 1
ATOM 1546 O O . ASP A 1 202 ? -3.85 -33.969 -1.423 1 94.44 202 ASP A O 1
ATOM 1550 N N . LYS A 1 203 ? -4.574 -31.859 -1.366 1 93.69 203 LYS A N 1
ATOM 1551 C CA . LYS A 1 203 ? -5.711 -32.125 -0.495 1 93.69 203 LYS A CA 1
ATOM 1552 C C . LYS A 1 203 ? -6.973 -32.406 -1.31 1 93.69 203 LYS A C 1
ATOM 1554 O O . LYS A 1 203 ? -8.031 -32.688 -0.746 1 93.69 203 LYS A O 1
ATOM 1559 N N . GLN A 1 204 ? -6.797 -32.312 -2.553 1 97.44 204 GLN A N 1
ATOM 1560 C CA . GLN A 1 204 ? -7.887 -32.5 -3.498 1 97.44 204 GLN A CA 1
ATOM 1561 C C . GLN A 1 204 ? -9.023 -31.516 -3.254 1 97.44 204 GLN A C 1
ATOM 1563 O O . GLN A 1 204 ? -10.195 -31.859 -3.387 1 97.44 204 GLN A O 1
ATOM 1568 N N . GLN A 1 205 ? -8.711 -30.375 -2.691 1 98.25 205 GLN A N 1
ATOM 1569 C CA . GLN A 1 205 ? -9.625 -29.25 -2.588 1 98.25 205 GLN A CA 1
ATOM 1570 C C . GLN A 1 205 ? -9.484 -28.312 -3.791 1 98.25 205 GLN A C 1
ATOM 1572 O O . GLN A 1 205 ? -8.969 -27.203 -3.666 1 98.25 205 GLN A O 1
ATOM 1577 N N . TYR A 1 206 ? -10.07 -28.812 -4.848 1 98.69 206 TYR A N 1
ATOM 1578 C CA . TYR A 1 206 ? -9.906 -28.188 -6.148 1 98.69 206 TYR A CA 1
ATOM 1579 C C . TYR A 1 206 ? -10.648 -26.859 -6.211 1 98.69 206 TYR A C 1
ATOM 1581 O O . TYR A 1 206 ? -11.547 -26.609 -5.406 1 98.69 206 TYR A O 1
ATOM 1589 N N . GLY A 1 207 ? -10.258 -25.969 -7.09 1 98.56 207 GLY A N 1
ATOM 1590 C CA . GLY A 1 207 ? -10.914 -24.688 -7.289 1 98.56 207 GLY A CA 1
ATOM 1591 C C . GLY A 1 207 ? -9.93 -23.547 -7.434 1 98.56 207 GLY A C 1
ATOM 1592 O O . GLY A 1 207 ? -8.781 -23.75 -7.836 1 98.56 207 GLY A O 1
ATOM 1593 N N . VAL A 1 208 ? -10.438 -22.359 -7.203 1 98.88 208 VAL A N 1
ATOM 1594 C CA . VAL A 1 208 ? -9.672 -21.141 -7.395 1 98.88 208 VAL A CA 1
ATOM 1595 C C . VAL A 1 208 ? -9.008 -20.734 -6.078 1 98.88 208 VAL A C 1
ATOM 1597 O O . VAL A 1 208 ? -9.633 -20.797 -5.016 1 98.88 208 VAL A O 1
ATOM 1600 N N . TYR A 1 209 ? -7.77 -20.359 -6.145 1 98.94 209 TYR A N 1
ATOM 1601 C CA . TYR A 1 209 ? -7 -19.844 -5.016 1 98.94 209 TYR A CA 1
ATOM 1602 C C . TYR A 1 209 ? -6.23 -18.594 -5.406 1 98.94 209 TYR A C 1
ATOM 1604 O O . TYR A 1 209 ? -5.938 -18.375 -6.586 1 98.94 209 TYR A O 1
ATOM 1612 N N . HIS A 1 210 ? -5.965 -17.766 -4.438 1 98.94 210 HIS A N 1
ATOM 1613 C CA . HIS A 1 210 ? -5.105 -16.594 -4.613 1 98.94 210 HIS A CA 1
ATOM 1614 C C . HIS A 1 210 ? -3.715 -16.844 -4.039 1 98.94 210 HIS A C 1
ATOM 1616 O O . HIS A 1 210 ? -3.576 -17.469 -2.986 1 98.94 210 HIS A O 1
ATOM 1622 N N . TYR A 1 211 ? -2.73 -16.359 -4.762 1 98.88 211 TYR A N 1
ATOM 1623 C CA . TYR A 1 211 ? -1.394 -16.328 -4.176 1 98.88 211 TYR A CA 1
ATOM 1624 C C . TYR A 1 211 ? -0.648 -15.07 -4.605 1 98.88 211 TYR A C 1
ATOM 1626 O O . TYR A 1 211 ? -0.562 -14.766 -5.797 1 98.88 211 TYR A O 1
ATOM 1634 N N . SER A 1 212 ? -0.146 -14.391 -3.752 1 98.81 212 SER A N 1
ATOM 1635 C CA . SER A 1 212 ? 0.895 -13.367 -3.801 1 98.81 212 SER A CA 1
ATOM 1636 C C . SER A 1 212 ? 1.689 -13.328 -2.5 1 98.81 212 SER A C 1
ATOM 1638 O O . SER A 1 212 ? 1.341 -14.008 -1.531 1 98.81 212 SER A O 1
ATOM 1640 N N . ASN A 1 213 ? 2.768 -12.664 -2.482 1 98.88 213 ASN A N 1
ATOM 1641 C CA . ASN A 1 213 ? 3.395 -12.391 -1.192 1 98.88 213 ASN A CA 1
ATOM 1642 C C . ASN A 1 213 ? 2.486 -11.547 -0.295 1 98.88 213 ASN A C 1
ATOM 1644 O O . ASN A 1 213 ? 1.429 -11.094 -0.73 1 98.88 213 ASN A O 1
ATOM 1648 N N . GLU A 1 214 ? 2.828 -11.5 0.988 1 98.62 214 GLU A N 1
ATOM 1649 C CA . GLU A 1 214 ? 2.006 -10.734 1.921 1 98.62 214 GLU A CA 1
ATOM 1650 C C . GLU A 1 214 ? 2.242 -9.234 1.767 1 98.62 214 GLU A C 1
ATOM 1652 O O . GLU A 1 214 ? 3.314 -8.812 1.329 1 98.62 214 GLU A O 1
ATOM 1657 N N . GLY A 1 215 ? 1.203 -8.438 2.152 1 98.5 215 GLY A N 1
ATOM 1658 C CA . GLY A 1 215 ? 1.343 -6.988 2.178 1 98.5 215 GLY A CA 1
ATOM 1659 C C . GLY A 1 215 ? 0.805 -6.316 0.929 1 98.5 215 GLY A C 1
ATOM 1660 O O . GLY A 1 215 ? 0.326 -6.984 0.012 1 98.5 215 GLY A O 1
ATOM 1661 N N . VAL A 1 216 ? 0.79 -4.996 0.912 1 98.62 216 VAL A N 1
ATOM 1662 C CA . VAL A 1 216 ? 0.386 -4.18 -0.228 1 98.62 216 VAL A CA 1
ATOM 1663 C C . VAL A 1 216 ? 1.453 -3.123 -0.512 1 98.62 216 VAL A C 1
ATOM 1665 O O . VAL A 1 216 ? 2.27 -2.809 0.357 1 98.62 216 VAL A O 1
ATOM 1668 N N . THR A 1 217 ? 1.501 -2.674 -1.702 1 98.56 217 THR A N 1
ATOM 1669 C CA . THR A 1 217 ? 2.352 -1.562 -2.113 1 98.56 217 THR A CA 1
ATOM 1670 C C . THR A 1 217 ? 1.816 -0.916 -3.389 1 98.56 217 THR A C 1
ATOM 1672 O O . THR A 1 217 ? 0.873 -1.422 -3.998 1 98.56 217 THR A O 1
ATOM 1675 N N . SER A 1 218 ? 2.244 0.242 -3.73 1 98.69 218 SER A N 1
ATOM 1676 C CA . SER A 1 218 ? 2.025 0.814 -5.055 1 98.69 218 SER A CA 1
ATOM 1677 C C . SER A 1 218 ? 3.23 0.585 -5.961 1 98.69 218 SER A C 1
ATOM 1679 O O . SER A 1 218 ? 4.309 0.224 -5.488 1 98.69 218 SER A O 1
ATOM 1681 N N . TRP A 1 219 ? 3.035 0.803 -7.293 1 98.75 219 TRP A N 1
ATOM 1682 C CA . TRP A 1 219 ? 4.168 0.712 -8.211 1 98.75 219 TRP A CA 1
ATOM 1683 C C . TRP A 1 219 ? 5.266 1.694 -7.812 1 98.75 219 TRP A C 1
ATOM 1685 O O . TRP A 1 219 ? 6.453 1.373 -7.895 1 98.75 219 TRP A O 1
ATOM 1695 N N . PHE A 1 220 ? 4.902 2.924 -7.387 1 98.81 220 PHE A N 1
ATOM 1696 C CA . PHE A 1 220 ? 5.844 3.918 -6.887 1 98.81 220 PHE A CA 1
ATOM 1697 C C . PHE A 1 220 ? 6.621 3.373 -5.691 1 98.81 220 PHE A C 1
ATOM 1699 O O . PHE A 1 220 ? 7.855 3.406 -5.68 1 98.81 220 PHE A O 1
ATOM 1706 N N . ASP A 1 221 ? 5.887 2.867 -4.711 1 98.88 221 ASP A N 1
ATOM 1707 C CA . ASP A 1 221 ? 6.512 2.314 -3.514 1 98.88 221 ASP A CA 1
ATOM 1708 C C . ASP A 1 221 ? 7.422 1.141 -3.863 1 98.88 221 ASP A C 1
ATOM 1710 O O . ASP A 1 221 ? 8.516 1.01 -3.309 1 98.88 221 ASP A O 1
ATOM 1714 N N . PHE A 1 222 ? 6.953 0.283 -4.75 1 98.94 222 PHE A N 1
ATOM 1715 C CA . PHE A 1 222 ? 7.742 -0.87 -5.168 1 98.94 222 PHE A CA 1
ATOM 1716 C C . PHE A 1 222 ? 9.055 -0.426 -5.797 1 98.94 222 PHE A C 1
ATOM 1718 O O . PHE A 1 222 ? 10.117 -0.945 -5.457 1 98.94 222 PHE A O 1
ATOM 1725 N N . ALA A 1 223 ? 8.969 0.567 -6.656 1 98.88 223 ALA A N 1
ATOM 1726 C CA . ALA A 1 223 ? 10.164 1.098 -7.301 1 98.88 223 ALA A CA 1
ATOM 1727 C C . ALA A 1 223 ? 11.133 1.678 -6.273 1 98.88 223 ALA A C 1
ATOM 1729 O O . ALA A 1 223 ? 12.336 1.398 -6.312 1 98.88 223 ALA A O 1
ATOM 1730 N N . VAL A 1 224 ? 10.625 2.457 -5.336 1 98.75 224 VAL A N 1
ATOM 1731 C CA . VAL A 1 224 ? 11.453 3.062 -4.297 1 98.75 224 VAL A CA 1
ATOM 1732 C C . VAL A 1 224 ? 12.18 1.972 -3.52 1 98.75 224 VAL A C 1
ATOM 1734 O O . VAL A 1 224 ? 13.383 2.088 -3.25 1 98.75 224 VAL A O 1
ATOM 1737 N N . ASN A 1 225 ? 11.469 0.899 -3.203 1 98.81 225 ASN A N 1
ATOM 1738 C CA . ASN A 1 225 ? 12.062 -0.192 -2.439 1 98.81 225 ASN A CA 1
ATOM 1739 C C . ASN A 1 225 ? 13.086 -0.963 -3.268 1 98.81 225 ASN A C 1
ATOM 1741 O O . ASN A 1 225 ? 14.109 -1.409 -2.742 1 98.81 225 ASN A O 1
ATOM 1745 N N . ILE A 1 226 ? 12.82 -1.185 -4.574 1 98.81 226 ILE A N 1
ATOM 1746 C CA . ILE A 1 226 ? 13.781 -1.836 -5.453 1 98.81 226 ILE A CA 1
ATOM 1747 C C . ILE A 1 226 ? 15.117 -1.087 -5.406 1 98.81 226 ILE A C 1
ATOM 1749 O O . ILE A 1 226 ? 16.172 -1.691 -5.188 1 98.81 226 ILE A O 1
ATOM 1753 N N . PHE A 1 227 ? 15.086 0.234 -5.535 1 98.69 227 PHE A N 1
ATOM 1754 C CA . PHE A 1 227 ? 16.297 1.041 -5.586 1 98.69 227 PHE A CA 1
ATOM 1755 C C . PHE A 1 227 ? 16.984 1.091 -4.223 1 98.69 227 PHE A C 1
ATOM 1757 O O . PHE A 1 227 ? 18.203 1.032 -4.133 1 98.69 227 PHE A O 1
ATOM 1764 N N . ASP A 1 228 ? 16.125 1.184 -3.205 1 98.38 228 ASP A N 1
ATOM 1765 C CA . ASP A 1 228 ? 16.672 1.191 -1.847 1 98.38 228 ASP A CA 1
ATOM 1766 C C . ASP A 1 228 ? 17.453 -0.081 -1.562 1 98.38 228 ASP A C 1
ATOM 1768 O O . ASP A 1 228 ? 18.609 -0.016 -1.11 1 98.38 228 ASP A O 1
ATOM 1772 N N . ILE A 1 229 ? 16.875 -1.271 -1.831 1 98.5 229 ILE A N 1
ATOM 1773 C CA . ILE A 1 229 ? 17.484 -2.566 -1.543 1 98.5 229 ILE A CA 1
ATOM 1774 C C . ILE A 1 229 ? 18.703 -2.773 -2.434 1 98.5 229 ILE A C 1
ATOM 1776 O O . ILE A 1 229 ? 19.703 -3.342 -2 1 98.5 229 ILE A O 1
ATOM 1780 N N . ALA A 1 230 ? 18.656 -2.27 -3.672 1 98.38 230 ALA A N 1
ATOM 1781 C CA . ALA A 1 230 ? 19.734 -2.455 -4.633 1 98.38 230 ALA A CA 1
ATOM 1782 C C . ALA A 1 230 ? 20.875 -1.465 -4.379 1 98.38 230 ALA A C 1
ATOM 1784 O O . ALA A 1 230 ? 21.938 -1.559 -4.992 1 98.38 230 ALA A O 1
ATOM 1785 N N . GLY A 1 231 ? 20.672 -0.453 -3.523 1 97.5 231 GLY A N 1
ATOM 1786 C CA . GLY A 1 231 ? 21.672 0.57 -3.262 1 97.5 231 GLY A CA 1
ATOM 1787 C C . GLY A 1 231 ? 21.828 1.557 -4.402 1 97.5 231 GLY A C 1
ATOM 1788 O O . GLY A 1 231 ? 22.922 2.055 -4.652 1 97.5 231 GLY A O 1
ATOM 1789 N N . VAL A 1 232 ? 20.797 1.737 -5.125 1 97 232 VAL A N 1
ATOM 1790 C CA . VAL A 1 232 ? 20.828 2.643 -6.27 1 97 232 VAL A CA 1
ATOM 1791 C C . VAL A 1 232 ? 20.25 4 -5.863 1 97 232 VAL A C 1
ATOM 1793 O O . VAL A 1 232 ? 19.172 4.082 -5.285 1 97 232 VAL A O 1
ATOM 1796 N N . LYS A 1 233 ? 21 5.047 -6.121 1 95.31 233 LYS A N 1
ATOM 1797 C CA . LYS A 1 233 ? 20.547 6.402 -5.852 1 95.31 233 LYS A CA 1
ATOM 1798 C C . LYS A 1 233 ? 19.828 6.992 -7.07 1 95.31 233 LYS A C 1
ATOM 1800 O O . LYS A 1 233 ? 20.469 7.297 -8.078 1 95.31 233 LYS A O 1
ATOM 1805 N N . ILE A 1 234 ? 18.641 7.188 -7.031 1 97.44 234 ILE A N 1
ATOM 1806 C CA . ILE A 1 234 ? 17.828 7.742 -8.109 1 97.44 234 ILE A CA 1
ATOM 1807 C C . ILE A 1 234 ? 16.578 8.406 -7.523 1 97.44 234 ILE A C 1
ATOM 1809 O O . ILE A 1 234 ? 16.016 7.914 -6.547 1 97.44 234 ILE A O 1
ATOM 1813 N N . LYS A 1 235 ? 16.172 9.523 -8.094 1 97.25 235 LYS A N 1
ATOM 1814 C CA . LYS A 1 235 ? 14.953 10.195 -7.664 1 97.25 235 LYS A CA 1
ATOM 1815 C C . LYS A 1 235 ? 13.719 9.547 -8.297 1 97.25 235 LYS A C 1
ATOM 1817 O O . LYS A 1 235 ? 13.656 9.406 -9.523 1 97.25 235 LYS A O 1
ATOM 1822 N N . VAL A 1 236 ? 12.766 9.07 -7.543 1 98.19 236 VAL A N 1
ATOM 1823 C CA . VAL A 1 236 ? 11.516 8.5 -8.031 1 98.19 236 VAL A CA 1
ATOM 1824 C C . VAL A 1 236 ? 10.359 9.445 -7.727 1 98.19 236 VAL A C 1
ATOM 1826 O O . VAL A 1 236 ? 10.133 9.805 -6.566 1 98.19 236 VAL A O 1
ATOM 1829 N N . ASN A 1 237 ? 9.641 9.906 -8.703 1 97.44 237 ASN A N 1
ATOM 1830 C CA . ASN A 1 237 ? 8.508 10.812 -8.547 1 97.44 237 ASN A CA 1
ATOM 1831 C C . ASN A 1 237 ? 7.18 10.062 -8.641 1 97.44 237 ASN A C 1
ATOM 1833 O O . ASN A 1 237 ? 6.93 9.352 -9.609 1 97.44 237 ASN A O 1
ATOM 1837 N N . PRO A 1 238 ? 6.367 10.227 -7.578 1 97.88 238 PRO A N 1
ATOM 1838 C CA . PRO A 1 238 ? 5.027 9.641 -7.688 1 97.88 238 PRO A CA 1
ATOM 1839 C C . PRO A 1 238 ? 4.145 10.375 -8.695 1 97.88 238 PRO A C 1
ATOM 1841 O O . PRO A 1 238 ? 4.09 11.609 -8.688 1 97.88 238 PRO A O 1
ATOM 1844 N N . ILE A 1 239 ? 3.486 9.633 -9.57 1 97.12 239 ILE A N 1
ATOM 1845 C CA . ILE A 1 239 ? 2.518 10.195 -10.5 1 97.12 239 ILE A CA 1
ATOM 1846 C C . ILE A 1 239 ? 1.226 9.383 -10.461 1 97.12 239 ILE A C 1
ATOM 1848 O O . ILE A 1 239 ? 1.198 8.273 -9.922 1 97.12 239 ILE A O 1
ATOM 1852 N N . THR A 1 240 ? 0.142 9.922 -10.984 1 96.5 240 THR A N 1
ATOM 1853 C CA . THR A 1 240 ? -1.125 9.203 -11.078 1 96.5 240 THR A CA 1
ATOM 1854 C C . THR A 1 240 ? -1.212 8.438 -12.391 1 96.5 240 THR A C 1
ATOM 1856 O O . THR A 1 240 ? -0.482 8.727 -13.344 1 96.5 240 THR A O 1
ATOM 1859 N N . THR A 1 241 ? -2.113 7.461 -12.359 1 96.56 241 THR A N 1
ATOM 1860 C CA . THR A 1 241 ? -2.402 6.707 -13.57 1 96.56 241 THR A CA 1
ATOM 1861 C C . THR A 1 241 ? -2.742 7.648 -14.727 1 96.56 241 THR A C 1
ATOM 1863 O O . THR A 1 241 ? -2.328 7.418 -15.867 1 96.56 241 THR A O 1
ATOM 1866 N N . ALA A 1 242 ? -3.49 8.758 -14.492 1 94.62 242 ALA A N 1
ATOM 1867 C CA . ALA A 1 242 ? -3.93 9.711 -15.508 1 94.62 242 ALA A CA 1
ATOM 1868 C C . ALA A 1 242 ? -2.74 10.414 -16.141 1 94.62 242 ALA A C 1
ATOM 1870 O O . ALA A 1 242 ? -2.814 10.852 -17.297 1 94.62 242 ALA A O 1
ATOM 1871 N N . GLN A 1 243 ? -1.635 10.461 -15.438 1 95.06 243 GLN A N 1
ATOM 1872 C CA . GLN A 1 243 ? -0.444 11.156 -15.906 1 95.06 243 GLN A CA 1
ATOM 1873 C C . GLN A 1 243 ? 0.428 10.242 -16.766 1 95.06 243 GLN A C 1
ATOM 1875 O O . GLN A 1 243 ? 1.406 10.688 -17.359 1 95.06 243 GLN A O 1
ATOM 1880 N N . TYR A 1 244 ? 0.11 8.938 -16.812 1 93.75 244 TYR A N 1
ATOM 1881 C CA . TYR A 1 244 ? 0.825 7.949 -17.609 1 93.75 244 TYR A CA 1
ATOM 1882 C C . TYR A 1 244 ? -0.148 7.008 -18.312 1 93.75 244 TYR A C 1
ATOM 1884 O O . TYR A 1 244 ? -0.224 5.824 -17.984 1 93.75 244 TYR A O 1
ATOM 1892 N N . PRO A 1 245 ? -0.761 7.496 -19.281 1 92.38 245 PRO A N 1
ATOM 1893 C CA . PRO A 1 245 ? -1.782 6.691 -19.953 1 92.38 245 PRO A CA 1
ATOM 1894 C C . PRO A 1 245 ? -1.193 5.492 -20.703 1 92.38 245 PRO A C 1
ATOM 1896 O O . PRO A 1 245 ? -0.142 5.609 -21.328 1 92.38 245 PRO A O 1
ATOM 1899 N N . THR A 1 246 ? -1.735 4.363 -20.484 1 95.56 246 THR A N 1
ATOM 1900 C CA . THR A 1 246 ? -1.418 3.131 -21.203 1 95.56 246 THR A CA 1
ATOM 1901 C C . THR A 1 246 ? -2.631 2.627 -21.969 1 95.56 246 THR A C 1
ATOM 1903 O O . THR A 1 246 ? -3.76 3.057 -21.719 1 95.56 246 THR A O 1
ATOM 1906 N N . LYS A 1 247 ? -2.404 1.742 -22.969 1 96.88 247 LYS A N 1
ATOM 1907 C CA . LYS A 1 247 ? -3.498 1.225 -23.781 1 96.88 247 LYS A CA 1
ATOM 1908 C C . LYS A 1 247 ? -4.484 0.426 -22.938 1 96.88 247 LYS A C 1
ATOM 1910 O O . LYS A 1 247 ? -5.699 0.594 -23.062 1 96.88 247 LYS A O 1
ATOM 1915 N N . ALA A 1 248 ? -3.965 -0.445 -22.078 1 98.19 248 ALA A N 1
ATOM 1916 C CA . ALA A 1 248 ? -4.832 -1.246 -21.234 1 98.19 248 ALA A CA 1
ATOM 1917 C C . ALA A 1 248 ? -5.156 -0.508 -19.938 1 98.19 248 ALA A C 1
ATOM 1919 O O . ALA A 1 248 ? -4.285 0.142 -19.344 1 98.19 248 ALA A O 1
ATOM 1920 N N . THR A 1 249 ? -6.422 -0.557 -19.531 1 97.25 249 THR A N 1
ATOM 1921 C CA . THR A 1 249 ? -6.793 -0.09 -18.203 1 97.25 249 THR A CA 1
ATOM 1922 C C . THR A 1 249 ? -6.395 -1.113 -17.141 1 97.25 249 THR A C 1
ATOM 1924 O O . THR A 1 249 ? -6.621 -2.312 -17.312 1 97.25 249 THR A O 1
ATOM 1927 N N . ARG A 1 250 ? -5.801 -0.675 -16.109 1 97.69 250 ARG A N 1
ATOM 1928 C CA . ARG A 1 250 ? -5.352 -1.544 -15.016 1 97.69 250 ARG A CA 1
ATOM 1929 C C . ARG A 1 250 ? -6.145 -1.279 -13.742 1 97.69 250 ARG A C 1
ATOM 1931 O O . ARG A 1 250 ? -6.562 -0.147 -13.492 1 97.69 250 ARG A O 1
ATOM 1938 N N . PRO A 1 251 ? -6.367 -2.34 -12.984 1 97.94 251 PRO A N 1
ATOM 1939 C CA . PRO A 1 251 ? -7.086 -2.123 -11.727 1 97.94 251 PRO A CA 1
ATOM 1940 C C . PRO A 1 251 ? -6.352 -1.176 -10.781 1 97.94 251 PRO A C 1
ATOM 1942 O O . PRO A 1 251 ? -5.129 -1.278 -10.625 1 97.94 251 PRO A O 1
ATOM 1945 N N . LYS A 1 252 ? -7.086 -0.269 -10.125 1 98 252 LYS A N 1
ATOM 1946 C CA . LYS A 1 252 ? -6.504 0.67 -9.172 1 98 252 LYS A CA 1
ATOM 1947 C C . LYS A 1 252 ? -6.164 -0.024 -7.855 1 98 252 LYS A C 1
ATOM 1949 O O . LYS A 1 252 ? -5.227 0.376 -7.164 1 98 252 LYS A O 1
ATOM 1954 N N . PHE A 1 253 ? -6.934 -1.011 -7.551 1 98.38 253 PHE A N 1
ATOM 1955 C CA . PHE A 1 253 ? -6.727 -1.789 -6.336 1 98.38 253 PHE A CA 1
ATOM 1956 C C . PHE A 1 253 ? -6.977 -3.271 -6.59 1 98.38 253 PHE A C 1
ATOM 1958 O O . PHE A 1 253 ? -8.109 -3.676 -6.863 1 98.38 253 PHE A O 1
ATOM 1965 N N . SER A 1 254 ? -5.922 -4.086 -6.438 1 97.62 254 SER A N 1
ATOM 1966 C CA . SER A 1 254 ? -6.105 -5.492 -6.773 1 97.62 254 SER A CA 1
ATOM 1967 C C . SER A 1 254 ? -5.426 -6.398 -5.75 1 97.62 254 SER A C 1
ATOM 1969 O O . SER A 1 254 ? -5.047 -7.527 -6.07 1 97.62 254 SER A O 1
ATOM 1971 N N . ALA A 1 255 ? -5.191 -5.918 -4.504 1 98.44 255 ALA A N 1
ATOM 1972 C CA . ALA A 1 255 ? -4.66 -6.773 -3.445 1 98.44 255 ALA A CA 1
ATOM 1973 C C . ALA A 1 255 ? -5.625 -7.91 -3.127 1 98.44 255 ALA A C 1
ATOM 1975 O O . ALA A 1 255 ? -6.836 -7.695 -3.014 1 98.44 255 ALA A O 1
ATOM 1976 N N . MET A 1 256 ? -5.086 -9.094 -2.99 1 98.69 256 MET A N 1
ATOM 1977 C CA . MET A 1 256 ? -5.926 -10.273 -2.83 1 98.69 256 MET A CA 1
ATOM 1978 C C . MET A 1 256 ? -5.801 -10.844 -1.421 1 98.69 256 MET A C 1
ATOM 1980 O O . MET A 1 256 ? -4.727 -10.789 -0.819 1 98.69 256 MET A O 1
ATOM 1984 N N . ASP A 1 257 ? -6.914 -11.352 -0.94 1 98.44 257 ASP A N 1
ATOM 1985 C CA . ASP A 1 257 ? -6.914 -12.148 0.286 1 98.44 257 ASP A CA 1
ATOM 1986 C C . ASP A 1 257 ? -6.336 -13.539 0.042 1 98.44 257 ASP A C 1
ATOM 1988 O O . ASP A 1 257 ? -6.688 -14.195 -0.937 1 98.44 257 ASP A O 1
ATOM 1992 N N . LYS A 1 258 ? -5.367 -14.023 0.862 1 98.5 258 LYS A N 1
ATOM 1993 C CA . LYS A 1 258 ? -4.707 -15.312 0.663 1 98.5 258 LYS A CA 1
ATOM 1994 C C . LYS A 1 258 ? -5.082 -16.297 1.766 1 98.5 258 LYS A C 1
ATOM 1996 O O . LYS A 1 258 ? -4.426 -17.328 1.933 1 98.5 258 LYS A O 1
ATOM 2001 N N . SER A 1 259 ? -6.125 -15.992 2.52 1 97.62 259 SER A N 1
ATOM 2002 C CA . SER A 1 259 ? -6.508 -16.828 3.648 1 97.62 259 SER A CA 1
ATOM 2003 C C . SER A 1 259 ? -6.836 -18.25 3.195 1 97.62 259 SER A C 1
ATOM 2005 O O . SER A 1 259 ? -6.461 -19.219 3.854 1 97.62 259 SER A O 1
ATOM 2007 N N . LYS A 1 260 ? -7.535 -18.422 2.047 1 98.38 260 LYS A N 1
ATOM 2008 C CA . LYS A 1 260 ? -7.992 -19.734 1.575 1 98.38 260 LYS A CA 1
ATOM 2009 C C . LYS A 1 260 ? -6.812 -20.672 1.338 1 98.38 260 LYS A C 1
ATOM 2011 O O . LYS A 1 260 ? -6.809 -21.812 1.826 1 98.38 260 LYS A O 1
ATOM 2016 N N . ILE A 1 261 ? -5.801 -20.203 0.654 1 98.75 261 ILE A N 1
ATOM 2017 C CA . ILE A 1 261 ? -4.672 -21.062 0.3 1 98.75 261 ILE A CA 1
ATOM 2018 C C . ILE A 1 261 ? -3.85 -21.375 1.549 1 98.75 261 ILE A C 1
ATOM 2020 O O . ILE A 1 261 ? -3.311 -22.469 1.686 1 98.75 261 ILE A O 1
ATOM 2024 N N . LYS A 1 262 ? -3.705 -20.375 2.402 1 98.25 262 LYS A N 1
ATOM 2025 C CA . LYS A 1 262 ? -2.963 -20.578 3.645 1 98.25 262 LYS A CA 1
ATOM 2026 C C . LYS A 1 262 ? -3.611 -21.656 4.504 1 98.25 262 LYS A C 1
ATOM 2028 O O . LYS A 1 262 ? -2.926 -22.547 5.027 1 98.25 262 LYS A O 1
ATOM 2033 N N . LEU A 1 263 ? -4.887 -21.547 4.637 1 97.56 263 LEU A N 1
ATOM 2034 C CA . LEU A 1 263 ? -5.621 -22.469 5.488 1 97.56 263 LEU A CA 1
ATOM 2035 C C . LEU A 1 263 ? -5.656 -23.875 4.867 1 97.56 263 LEU A C 1
ATOM 2037 O O . LEU A 1 263 ? -5.453 -24.875 5.566 1 97.56 263 LEU A O 1
ATOM 2041 N N . THR A 1 264 ? -5.93 -23.984 3.59 1 98.5 264 THR A N 1
ATOM 2042 C CA . THR A 1 264 ? -6.117 -25.266 2.914 1 98.5 264 THR A CA 1
ATOM 2043 C C . THR A 1 264 ? -4.812 -26.047 2.883 1 98.5 264 THR A C 1
ATOM 2045 O O . THR A 1 264 ? -4.809 -27.266 3.109 1 98.5 264 THR A O 1
ATOM 2048 N N . PHE A 1 265 ? -3.693 -25.391 2.641 1 98.5 265 PHE A N 1
ATOM 2049 C CA . PHE A 1 265 ? -2.459 -26.109 2.373 1 98.5 265 PHE A CA 1
ATOM 2050 C C . PHE A 1 265 ? -1.428 -25.844 3.465 1 98.5 265 PHE A C 1
ATOM 2052 O O . PHE A 1 265 ? -0.275 -26.266 3.35 1 98.5 265 PHE A O 1
ATOM 2059 N N . ASN A 1 266 ? -1.839 -25.094 4.555 1 97.44 266 ASN A N 1
ATOM 2060 C CA . ASN A 1 266 ? -0.89 -24.703 5.59 1 97.44 266 ASN A CA 1
ATOM 2061 C C . ASN A 1 266 ? 0.358 -24.062 4.992 1 97.44 266 ASN A C 1
ATOM 2063 O O . ASN A 1 266 ? 1.479 -24.484 5.277 1 97.44 266 ASN A O 1
ATOM 2067 N N . LEU A 1 267 ? 0.19 -23.094 4.184 1 97.12 267 LEU A N 1
ATOM 2068 C CA . LEU A 1 267 ? 1.227 -22.469 3.363 1 97.12 267 LEU A CA 1
ATOM 2069 C C . LEU A 1 267 ? 1.703 -21.156 3.986 1 97.12 267 LEU A C 1
ATOM 2071 O O . LEU A 1 267 ? 0.924 -20.219 4.129 1 97.12 267 LEU A O 1
ATOM 2075 N N . PRO A 1 268 ? 2.918 -21.109 4.48 1 95.62 268 PRO A N 1
ATOM 2076 C CA . PRO A 1 268 ? 3.453 -19.797 4.871 1 95.62 268 PRO A CA 1
ATOM 2077 C C . PRO A 1 268 ? 3.75 -18.906 3.67 1 95.62 268 PRO A C 1
ATOM 2079 O O . PRO A 1 268 ? 4.258 -19.375 2.65 1 95.62 268 PRO A O 1
ATOM 2082 N N . ILE A 1 269 ? 3.389 -17.703 3.691 1 98.5 269 ILE A N 1
ATOM 2083 C CA . ILE A 1 269 ? 3.629 -16.766 2.609 1 98.5 269 ILE A CA 1
ATOM 2084 C C . ILE A 1 269 ? 4.547 -15.641 3.098 1 98.5 269 ILE A C 1
ATOM 2086 O O . ILE A 1 269 ? 4.227 -14.953 4.07 1 98.5 269 ILE A O 1
ATOM 2090 N N . PRO A 1 270 ? 5.695 -15.469 2.457 1 98.62 270 PRO A N 1
ATOM 2091 C CA . PRO A 1 270 ? 6.633 -14.43 2.887 1 98.62 270 PRO A CA 1
ATOM 2092 C C . PRO A 1 270 ? 6.105 -13.016 2.631 1 98.62 270 PRO A C 1
ATOM 2094 O O . PRO A 1 270 ? 5.25 -12.82 1.765 1 98.62 270 PRO A O 1
ATOM 2097 N N . TYR A 1 271 ? 6.602 -12.055 3.432 1 98.69 271 TYR A N 1
ATOM 2098 C CA . TYR A 1 271 ? 6.355 -10.641 3.193 1 98.69 271 TYR A CA 1
ATOM 2099 C C . TYR A 1 271 ? 7.02 -10.18 1.902 1 98.69 271 TYR A C 1
ATOM 2101 O O . TYR A 1 271 ? 8.148 -10.578 1.599 1 98.69 271 TYR A O 1
ATOM 2109 N N . TRP A 1 272 ? 6.363 -9.281 1.155 1 98.81 272 TRP A N 1
ATOM 2110 C CA . TRP A 1 272 ? 6.797 -8.992 -0.207 1 98.81 272 TRP A CA 1
ATOM 2111 C C . TRP A 1 272 ? 8.188 -8.367 -0.212 1 98.81 272 TRP A C 1
ATOM 2113 O O . TRP A 1 272 ? 8.984 -8.625 -1.115 1 98.81 272 TRP A O 1
ATOM 2123 N N . ARG A 1 273 ? 8.516 -7.531 0.746 1 98.75 273 ARG A N 1
ATOM 2124 C CA . ARG A 1 273 ? 9.812 -6.859 0.722 1 98.75 273 ARG A CA 1
ATOM 2125 C C . ARG A 1 273 ? 10.945 -7.84 1.006 1 98.75 273 ARG A C 1
ATOM 2127 O O . ARG A 1 273 ? 12.039 -7.711 0.454 1 98.75 273 ARG A O 1
ATOM 2134 N N . ASP A 1 274 ? 10.711 -8.852 1.898 1 98.69 274 ASP A N 1
ATOM 2135 C CA . ASP A 1 274 ? 11.703 -9.891 2.154 1 98.69 274 ASP A CA 1
ATOM 2136 C C . ASP A 1 274 ? 12.023 -10.664 0.88 1 98.69 274 ASP A C 1
ATOM 2138 O O . ASP A 1 274 ? 13.195 -10.961 0.607 1 98.69 274 ASP A O 1
ATOM 2142 N N . SER A 1 275 ? 10.992 -11.008 0.158 1 98.88 275 SER A N 1
ATOM 2143 C CA . SER A 1 275 ? 11.18 -11.719 -1.101 1 98.88 275 SER A CA 1
ATOM 2144 C C . SER A 1 275 ? 11.922 -10.867 -2.121 1 98.88 275 SER A C 1
ATOM 2146 O O . SER A 1 275 ? 12.727 -11.375 -2.902 1 98.88 275 SER A O 1
ATOM 2148 N N . LEU A 1 276 ? 11.594 -9.555 -2.129 1 98.94 276 LEU A N 1
ATOM 2149 C CA . LEU A 1 276 ? 12.297 -8.641 -3.02 1 98.94 276 LEU A CA 1
ATOM 2150 C C . LEU A 1 276 ? 13.789 -8.617 -2.703 1 98.94 276 LEU A C 1
ATOM 2152 O O . LEU A 1 276 ? 14.617 -8.578 -3.613 1 98.94 276 LEU A O 1
ATOM 2156 N N . ILE A 1 277 ? 14.133 -8.602 -1.427 1 98.81 277 ILE A N 1
ATOM 2157 C CA . ILE A 1 277 ? 15.531 -8.641 -1.006 1 98.81 277 ILE A CA 1
ATOM 2158 C C . ILE A 1 277 ? 16.203 -9.891 -1.57 1 98.81 277 ILE A C 1
ATOM 2160 O O . ILE A 1 277 ? 17.312 -9.82 -2.117 1 98.81 277 ILE A O 1
ATOM 2164 N N . ALA A 1 278 ? 15.523 -11.039 -1.451 1 98.75 278 ALA A N 1
ATOM 2165 C CA . ALA A 1 278 ? 16.062 -12.297 -1.968 1 98.75 278 ALA A CA 1
ATOM 2166 C C . ALA A 1 278 ? 16.281 -12.227 -3.477 1 98.75 278 ALA A C 1
ATOM 2168 O O . ALA A 1 278 ? 17.297 -12.695 -3.986 1 98.75 278 ALA A O 1
ATOM 2169 N N . CYS A 1 279 ? 15.352 -11.641 -4.156 1 98.88 279 CYS A N 1
ATOM 2170 C CA . CYS A 1 279 ? 15.445 -11.531 -5.609 1 98.88 279 CYS A CA 1
ATOM 2171 C C . CYS A 1 279 ? 16.625 -10.672 -6.016 1 98.88 279 CYS A C 1
ATOM 2173 O O . CYS A 1 279 ? 17.406 -11.047 -6.898 1 98.88 279 CYS A O 1
ATOM 2175 N N . ILE A 1 280 ? 16.719 -9.508 -5.395 1 98.69 280 ILE A N 1
ATOM 2176 C CA . ILE A 1 280 ? 17.781 -8.57 -5.754 1 98.69 280 ILE A CA 1
ATOM 2177 C C . ILE A 1 280 ? 19.141 -9.188 -5.449 1 98.69 280 ILE A C 1
ATOM 2179 O O . ILE A 1 280 ? 20.094 -8.992 -6.207 1 98.69 280 ILE A O 1
ATOM 2183 N N . LYS A 1 281 ? 19.25 -9.938 -4.371 1 98.31 281 LYS A N 1
ATOM 2184 C CA . LYS A 1 281 ? 20.484 -10.664 -4.062 1 98.31 281 LYS A CA 1
ATOM 2185 C C . LYS A 1 281 ? 20.812 -11.672 -5.156 1 98.31 281 LYS A C 1
ATOM 2187 O O . LYS A 1 281 ? 21.984 -11.844 -5.512 1 98.31 281 LYS A O 1
ATOM 2192 N N . ALA A 1 282 ? 19.797 -12.312 -5.711 1 98 282 ALA A N 1
ATOM 2193 C CA . ALA A 1 282 ? 19.984 -13.312 -6.75 1 98 282 ALA A CA 1
ATOM 2194 C C . ALA A 1 282 ? 20.391 -12.664 -8.07 1 98 282 ALA A C 1
ATOM 2196 O O . ALA A 1 282 ? 21.031 -13.305 -8.914 1 98 282 ALA A O 1
ATOM 2197 N N . LEU A 1 283 ? 20.047 -11.453 -8.266 1 97.12 283 LEU A N 1
ATOM 2198 C CA . LEU A 1 283 ? 20.375 -10.727 -9.484 1 97.12 283 LEU A CA 1
ATOM 2199 C C . LEU A 1 283 ? 21.812 -10.242 -9.461 1 97.12 283 LEU A C 1
ATOM 2201 O O . LEU A 1 283 ? 22.391 -9.945 -10.508 1 97.12 283 LEU A O 1
ATOM 2205 N N . LYS A 1 284 ? 22.516 -10.109 -8.312 1 86.94 284 LYS A N 1
ATOM 2206 C CA . LYS A 1 284 ? 23.906 -9.703 -8.18 1 86.94 284 LYS A CA 1
ATOM 2207 C C . LYS A 1 284 ? 24.844 -10.883 -8.422 1 86.94 284 LYS A C 1
ATOM 2209 O O . LYS A 1 284 ? 25.922 -10.719 -9 1 86.94 284 LYS A O 1
ATOM 2214 N N . MET B 1 1 ? 10.305 40.469 14.359 1 70.31 1 MET B N 1
ATOM 2215 C CA . MET B 1 1 ? 10.039 39.125 13.859 1 70.31 1 MET B CA 1
ATOM 2216 C C . MET B 1 1 ? 8.594 38.719 14.141 1 70.31 1 MET B C 1
ATOM 2218 O O . MET B 1 1 ? 8.008 39.125 15.141 1 70.31 1 MET B O 1
ATOM 2222 N N . ASN B 1 2 ? 7.891 38.031 13.188 1 90.38 2 ASN B N 1
ATOM 2223 C CA . ASN B 1 2 ? 6.488 37.688 13.375 1 90.38 2 ASN B CA 1
ATOM 2224 C C . ASN B 1 2 ? 6.316 36.594 14.422 1 90.38 2 ASN B C 1
ATOM 2226 O O . ASN B 1 2 ? 7.156 35.688 14.531 1 90.38 2 ASN B O 1
ATOM 2230 N N . THR B 1 3 ? 5.418 36.875 15.305 1 97.56 3 THR B N 1
ATOM 2231 C CA . THR B 1 3 ? 5.129 35.906 16.359 1 97.56 3 THR B CA 1
ATOM 2232 C C . THR B 1 3 ? 4.18 34.812 15.867 1 97.56 3 THR B C 1
ATOM 2234 O O . THR B 1 3 ? 3.207 35.125 15.164 1 97.56 3 THR B O 1
ATOM 2237 N N . THR B 1 4 ? 4.492 33.562 16.188 1 98.69 4 THR B N 1
ATOM 2238 C CA . THR B 1 4 ? 3.639 32.406 15.914 1 98.69 4 THR B CA 1
ATOM 2239 C C . THR B 1 4 ? 3.215 31.734 17.219 1 98.69 4 THR B C 1
ATOM 2241 O O . THR B 1 4 ? 4.059 31.25 17.984 1 98.69 4 THR B O 1
ATOM 2244 N N . LEU B 1 5 ? 1.904 31.688 17.484 1 98.69 5 LEU B N 1
ATOM 2245 C CA . LEU B 1 5 ? 1.39 30.984 18.656 1 98.69 5 LEU B CA 1
ATOM 2246 C C . LEU B 1 5 ? 1.055 29.547 18.328 1 98.69 5 LEU B C 1
ATOM 2248 O O . LEU B 1 5 ? 0.493 29.266 17.266 1 98.69 5 LEU B O 1
ATOM 2252 N N . VAL B 1 6 ? 1.422 28.641 19.219 1 98.81 6 VAL B N 1
ATOM 2253 C CA . VAL B 1 6 ? 1.102 27.219 19.031 1 98.81 6 VAL B CA 1
ATOM 2254 C C . VAL B 1 6 ? 0.129 26.766 20.125 1 98.81 6 VAL B C 1
ATOM 2256 O O . VAL B 1 6 ? 0.411 26.906 21.312 1 98.81 6 VAL B O 1
ATOM 2259 N N . PHE B 1 7 ? -0.974 26.281 19.719 1 98.69 7 PHE B N 1
ATOM 2260 C CA . PHE B 1 7 ? -1.936 25.672 20.625 1 98.69 7 PHE B CA 1
ATOM 2261 C C . PHE B 1 7 ? -1.854 24.156 20.547 1 98.69 7 PHE B C 1
ATOM 2263 O O . PHE B 1 7 ? -1.693 23.594 19.469 1 98.69 7 PHE B O 1
ATOM 2270 N N . GLY B 1 8 ? -2 23.484 21.672 1 97.31 8 GLY B N 1
ATOM 2271 C CA . GLY B 1 8 ? -1.738 22.047 21.734 1 97.31 8 GLY B CA 1
ATOM 2272 C C . GLY B 1 8 ? -0.259 21.719 21.766 1 97.31 8 GLY B C 1
ATOM 2273 O O . GLY B 1 8 ? 0.164 20.703 21.219 1 97.31 8 GLY B O 1
ATOM 2274 N N . GLY B 1 9 ? 0.52 22.516 22.344 1 96.44 9 GLY B N 1
ATOM 2275 C CA . GLY B 1 9 ? 1.971 22.422 22.328 1 96.44 9 GLY B CA 1
ATOM 2276 C C . GLY B 1 9 ? 2.508 21.188 23.016 1 96.44 9 GLY B C 1
ATOM 2277 O O . GLY B 1 9 ? 3.6 20.719 22.703 1 96.44 9 GLY B O 1
ATOM 2278 N N . SER B 1 10 ? 1.787 20.625 23.953 1 95 10 SER B N 1
ATOM 2279 C CA . SER B 1 10 ? 2.25 19.469 24.734 1 95 10 SER B CA 1
ATOM 2280 C C . SER B 1 10 ? 1.937 18.156 24.016 1 95 10 SER B C 1
ATOM 2282 O O . SER B 1 10 ? 2.426 17.094 24.406 1 95 10 SER B O 1
ATOM 2284 N N . GLY B 1 11 ? 1.159 18.219 22.984 1 96.62 11 GLY B N 1
ATOM 2285 C CA . GLY B 1 11 ? 0.826 17.031 22.219 1 96.62 11 GLY B CA 1
ATOM 2286 C C . GLY B 1 11 ? 1.937 16.594 21.281 1 96.62 11 GLY B C 1
ATOM 2287 O O . GLY B 1 11 ? 3.029 17.172 21.297 1 96.62 11 GLY B O 1
ATOM 2288 N N . GLN B 1 12 ? 1.667 15.641 20.547 1 97.88 12 GLN B N 1
ATOM 2289 C CA . GLN B 1 12 ? 2.645 15.023 19.656 1 97.88 12 GLN B CA 1
ATOM 2290 C C . GLN B 1 12 ? 3.186 16.031 18.641 1 97.88 12 GLN B C 1
ATOM 2292 O O . GLN B 1 12 ? 4.391 16.281 18.594 1 97.88 12 GLN B O 1
ATOM 2297 N N . LEU B 1 13 ? 2.318 16.656 17.859 1 98.75 13 LEU B N 1
ATOM 2298 C CA . LEU B 1 13 ? 2.758 17.609 16.844 1 98.75 13 LEU B CA 1
ATOM 2299 C C . LEU B 1 13 ? 3.346 18.859 17.469 1 98.75 13 LEU B C 1
ATOM 2301 O O . LEU B 1 13 ? 4.301 19.438 16.953 1 98.75 13 LEU B O 1
ATOM 2305 N N . GLY B 1 14 ? 2.748 19.312 18.609 1 98.56 14 GLY B N 1
ATOM 2306 C CA . GLY B 1 14 ? 3.303 20.453 19.328 1 98.56 14 GLY B CA 1
ATOM 2307 C C . GLY B 1 14 ? 4.758 20.266 19.719 1 98.56 14 GLY B C 1
ATOM 2308 O O . GLY B 1 14 ? 5.586 21.141 19.484 1 98.56 14 GLY B O 1
ATOM 2309 N N . GLN B 1 15 ? 5.047 19.109 20.234 1 98.44 15 GLN B N 1
ATOM 2310 C CA . GLN B 1 15 ? 6.418 18.812 20.641 1 98.44 15 GLN B CA 1
ATOM 2311 C C . GLN B 1 15 ? 7.34 18.734 19.422 1 98.44 15 GLN B C 1
ATOM 2313 O O . GLN B 1 15 ? 8.5 19.141 19.484 1 98.44 15 GLN B O 1
ATOM 2318 N N . CYS B 1 16 ? 6.852 18.203 18.328 1 98.88 16 CYS B N 1
ATOM 2319 C CA . CYS B 1 16 ? 7.637 18.141 17.109 1 98.88 16 CYS B CA 1
ATOM 2320 C C . CYS B 1 16 ? 7.922 19.547 16.578 1 98.88 16 CYS B C 1
ATOM 2322 O O . CYS B 1 16 ? 9.016 19.812 16.078 1 98.88 16 CYS B O 1
ATOM 2324 N N . LEU B 1 17 ? 6.957 20.438 16.656 1 98.88 17 LEU B N 1
ATOM 2325 C CA . LEU B 1 17 ? 7.156 21.812 16.25 1 98.88 17 LEU B CA 1
ATOM 2326 C C . LEU B 1 17 ? 8.258 22.484 17.062 1 98.88 17 LEU B C 1
ATOM 2328 O O . LEU B 1 17 ? 9.102 23.203 16.516 1 98.88 17 LEU B O 1
ATOM 2332 N N . LEU B 1 18 ? 8.195 22.203 18.375 1 98.44 18 LEU B N 1
ATOM 2333 C CA . LEU B 1 18 ? 9.227 22.734 19.25 1 98.44 18 LEU B CA 1
ATOM 2334 C C . LEU B 1 18 ? 10.609 22.266 18.812 1 98.44 18 LEU B C 1
ATOM 2336 O O . LEU B 1 18 ? 11.539 23.062 18.703 1 98.44 18 LEU B O 1
ATOM 2340 N N . THR B 1 19 ? 10.727 20.984 18.547 1 98.56 19 THR B N 1
ATOM 2341 C CA . THR B 1 19 ? 11.977 20.359 18.141 1 98.56 19 THR B CA 1
ATOM 2342 C C . THR B 1 19 ? 12.477 20.938 16.812 1 98.56 19 THR B C 1
ATOM 2344 O O . THR B 1 19 ? 13.641 21.328 16.703 1 98.56 19 THR B O 1
ATOM 2347 N N . VAL B 1 20 ? 11.625 21 15.844 1 98.69 20 VAL B N 1
ATOM 2348 C CA . VAL B 1 20 ? 12.023 21.438 14.508 1 98.69 20 VAL B CA 1
ATOM 2349 C C . VAL B 1 20 ? 12.359 22.922 14.523 1 98.69 20 VAL B C 1
ATOM 2351 O O . VAL B 1 20 ? 13.289 23.359 13.844 1 98.69 20 VAL B O 1
ATOM 2354 N N . ALA B 1 21 ? 11.609 23.688 15.273 1 98.44 21 ALA B N 1
ATOM 2355 C CA . ALA B 1 21 ? 11.898 25.109 15.391 1 98.44 21 ALA B CA 1
ATOM 2356 C C . ALA B 1 21 ? 13.305 25.344 15.945 1 98.44 21 ALA B C 1
ATOM 2358 O O . ALA B 1 21 ? 14.047 26.188 15.438 1 98.44 21 ALA B O 1
ATOM 2359 N N . ALA B 1 22 ? 13.609 24.562 16.953 1 98.06 22 ALA B N 1
ATOM 2360 C CA . ALA B 1 22 ? 14.93 24.688 17.562 1 98.06 22 ALA B CA 1
ATOM 2361 C C . ALA B 1 22 ? 16.016 24.281 16.562 1 98.06 22 ALA B C 1
ATOM 2363 O O . ALA B 1 22 ? 17.047 24.953 16.438 1 98.06 22 ALA B O 1
ATOM 2364 N N . ARG B 1 23 ? 15.805 23.203 15.883 1 97.75 23 ARG B N 1
ATOM 2365 C CA . ARG B 1 23 ? 16.781 22.641 14.953 1 97.75 23 ARG B CA 1
ATOM 2366 C C . ARG B 1 23 ? 17.031 23.594 13.789 1 97.75 23 ARG B C 1
ATOM 2368 O O . ARG B 1 23 ? 18.141 23.672 13.266 1 97.75 23 ARG B O 1
ATOM 2375 N N . THR B 1 24 ? 15.992 24.297 13.383 1 97.19 24 THR B N 1
ATOM 2376 C CA . THR B 1 24 ? 16.094 25.109 12.172 1 97.19 24 THR B CA 1
ATOM 2377 C C . THR B 1 24 ? 16.359 26.578 12.523 1 97.19 24 THR B C 1
ATOM 2379 O O . THR B 1 24 ? 16.578 27.406 11.641 1 97.19 24 THR B O 1
ATOM 2382 N N . GLY B 1 25 ? 16.281 26.938 13.773 1 97 25 GLY B N 1
ATOM 2383 C CA . GLY B 1 25 ? 16.469 28.312 14.211 1 97 25 GLY B CA 1
ATOM 2384 C C . GLY B 1 25 ? 15.273 29.188 13.906 1 97 25 GLY B C 1
ATOM 2385 O O . GLY B 1 25 ? 15.422 30.391 13.664 1 97 25 GLY B O 1
ATOM 2386 N N . PHE B 1 26 ? 14.102 28.531 13.82 1 97.19 26 PHE B N 1
ATOM 2387 C CA . PHE B 1 26 ? 12.875 29.281 13.609 1 97.19 26 PHE B CA 1
ATOM 2388 C C . PHE B 1 26 ? 12.57 30.172 14.82 1 97.19 26 PHE B C 1
ATOM 2390 O O . PHE B 1 26 ? 12.383 29.672 15.93 1 97.19 26 PHE B O 1
ATOM 2397 N N . GLU B 1 27 ? 12.469 31.469 14.609 1 95.5 27 GLU B N 1
ATOM 2398 C CA . GLU B 1 27 ? 12.312 32.406 15.711 1 95.5 27 GLU B CA 1
ATOM 2399 C C . GLU B 1 27 ? 10.859 32.875 15.836 1 95.5 27 GLU B C 1
ATOM 2401 O O . GLU B 1 27 ? 10.078 32.75 14.883 1 95.5 27 GLU B O 1
ATOM 2406 N N . GLY B 1 28 ? 10.508 33.281 17.016 1 97.06 28 GLY B N 1
ATOM 2407 C CA . GLY B 1 28 ? 9.219 33.938 17.219 1 97.06 28 GLY B CA 1
ATOM 2408 C C . GLY B 1 28 ? 8.094 32.938 17.5 1 97.06 28 GLY B C 1
ATOM 2409 O O . GLY B 1 28 ? 6.922 33.312 17.516 1 97.06 28 GLY B O 1
ATOM 2410 N N . ILE B 1 29 ? 8.422 31.703 17.672 1 98.25 29 ILE B N 1
ATOM 2411 C CA . ILE B 1 29 ? 7.402 30.703 17.969 1 98.25 29 ILE B CA 1
ATOM 2412 C C . ILE B 1 29 ? 7.188 30.625 19.484 1 98.25 29 ILE B C 1
ATOM 2414 O O . ILE B 1 29 ? 8.156 30.578 20.25 1 98.25 29 ILE B O 1
ATOM 2418 N N . VAL B 1 30 ? 5.945 30.719 19.938 1 98.19 30 VAL B N 1
ATOM 2419 C CA . VAL B 1 30 ? 5.602 30.75 21.359 1 98.19 30 VAL B CA 1
ATOM 2420 C C . VAL B 1 30 ? 4.664 29.578 21.688 1 98.19 30 VAL B C 1
ATOM 2422 O O . VAL B 1 30 ? 3.666 29.375 21 1 98.19 30 VAL B O 1
ATOM 2425 N N . PHE B 1 31 ? 4.98 28.844 22.688 1 98.25 31 PHE B N 1
ATOM 2426 C CA . PHE B 1 31 ? 4.156 27.781 23.219 1 98.25 31 PHE B CA 1
ATOM 2427 C C . PHE B 1 31 ? 3.578 28.156 24.578 1 98.25 31 PHE B C 1
ATOM 2429 O O . PHE B 1 31 ? 4.219 27.953 25.609 1 98.25 31 PHE B O 1
ATOM 2436 N N . PRO B 1 32 ? 2.424 28.656 24.547 1 97.12 32 PRO B N 1
ATOM 2437 C CA . PRO B 1 32 ? 1.851 29.078 25.828 1 97.12 32 PRO B CA 1
ATOM 2438 C C . PRO B 1 32 ? 1.57 27.891 26.75 1 97.12 32 PRO B C 1
ATOM 2440 O O . PRO B 1 32 ? 1.316 26.781 26.281 1 97.12 32 PRO B O 1
ATOM 2443 N N . PRO B 1 33 ? 1.593 28.156 28.062 1 94.19 33 PRO B N 1
ATOM 2444 C CA . PRO B 1 33 ? 1.215 27.094 29 1 94.19 33 PRO B CA 1
ATOM 2445 C C . PRO B 1 33 ? -0.212 26.609 28.781 1 94.19 33 PRO B C 1
ATOM 2447 O O . PRO B 1 33 ? -1.078 27.375 28.344 1 94.19 33 PRO B O 1
ATOM 2450 N N . GLU B 1 34 ? -0.426 25.375 29.078 1 89.62 34 GLU B N 1
ATOM 2451 C CA . GLU B 1 34 ? -1.705 24.719 28.859 1 89.62 34 GLU B CA 1
ATOM 2452 C C . GLU B 1 34 ? -2.857 25.516 29.453 1 89.62 34 GLU B C 1
ATOM 2454 O O . GLU B 1 34 ? -3.918 25.641 28.828 1 89.62 34 GLU B O 1
ATOM 2459 N N . GLY B 1 35 ? -2.717 26.078 30.594 1 89.62 35 GLY B N 1
ATOM 2460 C CA . GLY B 1 35 ? -3.764 26.844 31.25 1 89.62 35 GLY B CA 1
ATOM 2461 C C . GLY B 1 35 ? -4.152 28.094 30.5 1 89.62 35 GLY B C 1
ATOM 2462 O O . GLY B 1 35 ? -5.281 28.578 30.625 1 89.62 35 GLY B O 1
ATOM 2463 N N . GLU B 1 36 ? -3.285 28.625 29.672 1 93.69 36 GLU B N 1
ATOM 2464 C CA . GLU B 1 36 ? -3.518 29.844 28.922 1 93.69 36 GLU B CA 1
ATOM 2465 C C . GLU B 1 36 ? -3.896 29.531 27.469 1 93.69 36 GLU B C 1
ATOM 2467 O O . GLU B 1 36 ? -4.41 30.406 26.75 1 93.69 36 GLU B O 1
ATOM 2472 N N . ALA B 1 37 ? -3.652 28.328 27.125 1 95.5 37 ALA B N 1
ATOM 2473 C CA . ALA B 1 37 ? -3.768 28 25.703 1 95.5 37 ALA B CA 1
ATOM 2474 C C . ALA B 1 37 ? -4.969 27.094 25.453 1 95.5 37 ALA B C 1
ATOM 2476 O O . ALA B 1 37 ? -5.09 26.5 24.375 1 95.5 37 ALA B O 1
ATOM 2477 N N . ASN B 1 38 ? -5.863 26.969 26.5 1 97.06 38 ASN B N 1
ATOM 2478 C CA . ASN B 1 38 ? -7.086 26.203 26.312 1 97.06 38 ASN B CA 1
ATOM 2479 C C . ASN B 1 38 ? -7.977 26.828 25.234 1 97.06 38 ASN B C 1
ATOM 2481 O O . ASN B 1 38 ? -8.539 27.906 25.453 1 97.06 38 ASN B O 1
ATOM 2485 N N . ILE B 1 39 ? -8.195 26.156 24.141 1 98.25 39 ILE B N 1
ATOM 2486 C CA . ILE B 1 39 ? -8.852 26.75 22.969 1 98.25 39 ILE B CA 1
ATOM 2487 C C . ILE B 1 39 ? -10.352 26.891 23.25 1 98.25 39 ILE B C 1
ATOM 2489 O O . ILE B 1 39 ? -11.07 27.531 22.469 1 98.25 39 ILE B O 1
ATOM 2493 N N . LEU B 1 40 ? -10.836 26.359 24.344 1 97.88 40 LEU B N 1
ATOM 2494 C CA . LEU B 1 40 ? -12.242 26.484 24.719 1 97.88 40 LEU B CA 1
ATOM 2495 C C . LEU B 1 40 ? -12.445 27.703 25.625 1 97.88 40 LEU B C 1
ATOM 2497 O O . LEU B 1 40 ? -13.586 28.094 25.891 1 97.88 40 LEU B O 1
ATOM 2501 N N . ASN B 1 41 ? -11.375 28.281 26.125 1 97.75 41 ASN B N 1
ATOM 2502 C CA . ASN B 1 41 ? -11.43 29.453 26.984 1 97.75 41 ASN B CA 1
ATOM 2503 C C . ASN B 1 41 ? -11.18 30.734 26.203 1 97.75 41 ASN B C 1
ATOM 2505 O O . ASN B 1 41 ? -10.055 31.25 26.203 1 97.75 41 ASN B O 1
ATOM 2509 N N . THR B 1 42 ? -12.195 31.359 25.75 1 97 42 THR B N 1
ATOM 2510 C CA . THR B 1 42 ? -12.094 32.5 24.844 1 97 42 THR B CA 1
ATOM 2511 C C . THR B 1 42 ? -11.453 33.688 25.531 1 97 42 THR B C 1
ATOM 2513 O O . THR B 1 42 ? -10.727 34.469 24.906 1 97 42 THR B O 1
ATOM 2516 N N . GLU B 1 43 ? -11.703 33.844 26.781 1 97 43 GLU B N 1
ATOM 2517 C CA . GLU B 1 43 ? -11.117 34.938 27.531 1 97 43 GLU B CA 1
ATOM 2518 C C . GLU B 1 43 ? -9.602 34.812 27.609 1 97 43 GLU B C 1
ATOM 2520 O O . GLU B 1 43 ? -8.875 35.781 27.375 1 97 43 GLU B O 1
ATOM 2525 N N . ALA B 1 44 ? -9.18 33.625 28 1 97.25 44 ALA B N 1
ATOM 2526 C CA . ALA B 1 44 ? -7.738 33.375 28.078 1 97.25 44 ALA B CA 1
ATOM 2527 C C . ALA B 1 44 ? -7.086 33.562 26.703 1 97.25 44 ALA B C 1
ATOM 2529 O O . ALA B 1 44 ? -5.984 34.094 26.609 1 97.25 44 ALA B O 1
ATOM 2530 N N . LEU B 1 45 ? -7.738 33.156 25.672 1 98 45 LEU B N 1
ATOM 2531 C CA . LEU B 1 45 ? -7.223 33.25 24.312 1 98 45 LEU B CA 1
ATOM 2532 C C . LEU B 1 45 ? -7.09 34.719 23.922 1 98 45 LEU B C 1
ATOM 2534 O O . LEU B 1 45 ? -6.094 35.125 23.297 1 98 45 LEU B O 1
ATOM 2538 N N . GLU B 1 46 ? -8.078 35.5 24.25 1 97.31 46 GLU B N 1
ATOM 2539 C CA . GLU B 1 46 ? -8.055 36.906 23.906 1 97.31 46 GLU B CA 1
ATOM 2540 C C . GLU B 1 46 ? -6.859 37.594 24.547 1 97.31 46 GLU B C 1
ATOM 2542 O O . GLU B 1 46 ? -6.215 38.438 23.922 1 97.31 46 GLU B O 1
ATOM 2547 N N . ILE B 1 47 ? -6.621 37.25 25.75 1 97.62 47 ILE B N 1
ATOM 2548 C CA . ILE B 1 47 ? -5.488 37.812 26.469 1 97.62 47 ILE B CA 1
ATOM 2549 C C . ILE B 1 47 ? -4.191 37.469 25.734 1 97.62 47 ILE B C 1
ATOM 2551 O O . ILE B 1 47 ? -3.33 38.344 25.562 1 97.62 47 ILE B O 1
ATOM 2555 N N . LEU B 1 48 ? -4.027 36.219 25.328 1 97.56 48 LEU B N 1
ATOM 2556 C CA . LEU B 1 48 ? -2.842 35.812 24.594 1 97.56 48 LEU B CA 1
ATOM 2557 C C . LEU B 1 48 ? -2.699 36.594 23.281 1 97.56 48 LEU B C 1
ATOM 2559 O O . LEU B 1 48 ? -1.601 37 22.922 1 97.56 48 LEU B O 1
ATOM 2563 N N . PHE B 1 49 ? -3.777 36.719 22.531 1 98.25 49 PHE B N 1
ATOM 2564 C CA . PHE B 1 49 ? -3.752 37.406 21.25 1 98.25 49 PHE B CA 1
ATOM 2565 C C . PHE B 1 49 ? -3.434 38.875 21.422 1 98.25 49 PHE B C 1
ATOM 2567 O O . PHE B 1 49 ? -2.713 39.469 20.609 1 98.25 49 PHE B O 1
ATOM 2574 N N . GLU B 1 50 ? -4.027 39.469 22.469 1 97.75 50 GLU B N 1
ATOM 2575 C CA . GLU B 1 50 ? -3.742 40.875 22.766 1 97.75 50 GLU B CA 1
ATOM 2576 C C . GLU B 1 50 ? -2.273 41.062 23.125 1 97.75 50 GLU B C 1
ATOM 2578 O O . GLU B 1 50 ? -1.652 42.031 22.703 1 97.75 50 GLU B O 1
ATOM 2583 N N . LYS B 1 51 ? -1.77 40.188 23.891 1 97.25 51 LYS B N 1
ATOM 2584 C CA . LYS B 1 51 ? -0.4 40.281 24.391 1 97.25 51 LYS B CA 1
ATOM 2585 C C . LYS B 1 51 ? 0.608 40.094 23.25 1 97.25 51 LYS B C 1
ATOM 2587 O O . LYS B 1 51 ? 1.593 40.812 23.172 1 97.25 51 LYS B O 1
ATOM 2592 N N . HIS B 1 52 ? 0.375 39.125 22.359 1 97.5 52 HIS B N 1
ATOM 2593 C CA . HIS B 1 52 ? 1.414 38.719 21.422 1 97.5 52 HIS B CA 1
ATOM 2594 C C . HIS B 1 52 ? 1.16 39.281 20.031 1 97.5 52 HIS B C 1
ATOM 2596 O O . HIS B 1 52 ? 2.082 39.406 19.219 1 97.5 52 HIS B O 1
ATOM 2602 N N . ARG B 1 53 ? -0.113 39.594 19.719 1 97.81 53 ARG B N 1
ATOM 2603 C CA . ARG B 1 53 ? -0.498 40.062 18.391 1 97.81 53 ARG B CA 1
ATOM 2604 C C . ARG B 1 53 ? 0.139 39.219 17.312 1 97.81 53 ARG B C 1
ATOM 2606 O O . ARG B 1 53 ? 0.85 39.719 16.438 1 97.81 53 ARG B O 1
ATOM 2613 N N . PRO B 1 54 ? -0.127 37.969 17.328 1 98.44 54 PRO B N 1
ATOM 2614 C CA . PRO B 1 54 ? 0.58 37 16.453 1 98.44 54 PRO B CA 1
ATOM 2615 C C . PRO B 1 54 ? 0.248 37.219 14.977 1 98.44 54 PRO B C 1
ATOM 2617 O O . PRO B 1 54 ? -0.897 37.531 14.633 1 98.44 54 PRO B O 1
ATOM 2620 N N . ALA B 1 55 ? 1.252 37 14.133 1 98.5 55 ALA B N 1
ATOM 2621 C CA . ALA B 1 55 ? 1.038 36.938 12.688 1 98.5 55 ALA B CA 1
ATOM 2622 C C . ALA B 1 55 ? 0.46 35.562 12.281 1 98.5 55 ALA B C 1
ATOM 2624 O O . ALA B 1 55 ? -0.296 35.469 11.312 1 98.5 55 ALA B O 1
ATOM 2625 N N . TYR B 1 56 ? 0.843 34.531 13.008 1 98.81 56 TYR B N 1
ATOM 2626 C CA . TYR B 1 56 ? 0.378 33.156 12.75 1 98.81 56 TYR B CA 1
ATOM 2627 C C . TYR B 1 56 ? -0.048 32.469 14.039 1 98.81 56 TYR B C 1
ATOM 2629 O O . TYR B 1 56 ? 0.47 32.781 15.117 1 98.81 56 TYR B O 1
ATOM 2637 N N . SER B 1 57 ? -0.977 31.609 13.945 1 98.75 57 SER B N 1
ATOM 2638 C CA . SER B 1 57 ? -1.355 30.672 14.984 1 98.75 57 SER B CA 1
ATOM 2639 C C . SER B 1 57 ? -1.443 29.25 14.438 1 98.75 57 SER B C 1
ATOM 2641 O O . SER B 1 57 ? -1.976 29.031 13.344 1 98.75 57 SER B O 1
ATOM 2643 N N . ILE B 1 58 ? -0.872 28.312 15.109 1 98.88 58 ILE B N 1
ATOM 2644 C CA . ILE B 1 58 ? -0.954 26.891 14.75 1 98.88 58 ILE B CA 1
ATOM 2645 C C . ILE B 1 58 ? -1.843 26.156 15.75 1 98.88 58 ILE B C 1
ATOM 2647 O O . ILE B 1 58 ? -1.542 26.109 16.953 1 98.88 58 ILE B O 1
ATOM 2651 N N . ASN B 1 59 ? -2.918 25.594 15.312 1 98.81 59 ASN B N 1
ATOM 2652 C CA . ASN B 1 59 ? -3.812 24.812 16.156 1 98.81 59 ASN B CA 1
ATOM 2653 C C . ASN B 1 59 ? -3.508 23.328 16.078 1 98.81 59 ASN B C 1
ATOM 2655 O O . ASN B 1 59 ? -3.998 22.641 15.172 1 98.81 59 ASN B O 1
ATOM 2659 N N . CYS B 1 60 ? -2.83 22.797 17.016 1 98.38 60 CYS B N 1
ATOM 2660 C CA . CYS B 1 60 ? -2.537 21.375 17.125 1 98.38 60 CYS B CA 1
ATOM 2661 C C . CYS B 1 60 ? -3.465 20.703 18.141 1 98.38 60 CYS B C 1
ATOM 2663 O O . CYS B 1 60 ? -3.434 19.484 18.297 1 98.38 60 CYS B O 1
ATOM 2665 N N . ALA B 1 61 ? -4.242 21.5 18.797 1 97.62 61 ALA B N 1
ATOM 2666 C CA . ALA B 1 61 ? -5.137 20.953 19.812 1 97.62 61 ALA B CA 1
ATOM 2667 C C . ALA B 1 61 ? -6.301 20.203 19.188 1 97.62 61 ALA B C 1
ATOM 2669 O O . ALA B 1 61 ? -6.949 20.719 18.266 1 97.62 61 ALA B O 1
ATOM 2670 N N . ALA B 1 62 ? -6.551 19.062 19.625 1 97.06 62 ALA B N 1
ATOM 2671 C CA . ALA B 1 62 ? -7.637 18.25 19.078 1 97.06 62 ALA B CA 1
ATOM 2672 C C . ALA B 1 62 ? -8.008 17.109 20.031 1 97.06 62 ALA B C 1
ATOM 2674 O O . ALA B 1 62 ? -7.184 16.688 20.844 1 97.06 62 ALA B O 1
ATOM 2675 N N . TYR B 1 63 ? -9.25 16.766 20.016 1 97.5 63 TYR B N 1
ATOM 2676 C CA . TYR B 1 63 ? -9.672 15.469 20.547 1 97.5 63 TYR B CA 1
ATOM 2677 C C . TYR B 1 63 ? -9.344 14.352 19.562 1 97.5 63 TYR B C 1
ATOM 2679 O O . TYR B 1 63 ? -9.953 14.25 18.5 1 97.5 63 TYR B O 1
ATOM 2687 N N . THR B 1 64 ? -8.406 13.406 19.953 1 95.25 64 THR B N 1
ATOM 2688 C CA . THR B 1 64 ? -7.867 12.508 18.938 1 95.25 64 THR B CA 1
ATOM 2689 C C . THR B 1 64 ? -8.164 11.055 19.297 1 95.25 64 THR B C 1
ATOM 2691 O O . THR B 1 64 ? -7.738 10.133 18.594 1 95.25 64 THR B O 1
ATOM 2694 N N . ALA B 1 65 ? -8.789 10.82 20.484 1 96.62 65 ALA B N 1
ATOM 2695 C CA . ALA B 1 65 ? -9.164 9.453 20.828 1 96.62 65 ALA B CA 1
ATOM 2696 C C . ALA B 1 65 ? -10.305 8.953 19.953 1 96.62 65 ALA B C 1
ATOM 2698 O O . ALA B 1 65 ? -11.469 9.023 20.344 1 96.62 65 ALA B O 1
ATOM 2699 N N . VAL B 1 66 ? -9.984 8.328 18.859 1 98 66 VAL B N 1
ATOM 2700 C CA . VAL B 1 66 ? -10.891 8.039 17.766 1 98 66 VAL B CA 1
ATOM 2701 C C . VAL B 1 66 ? -12.023 7.137 18.25 1 98 66 VAL B C 1
ATOM 2703 O O . VAL B 1 66 ? -13.203 7.449 18.062 1 98 66 VAL B O 1
ATOM 2706 N N . ASP B 1 67 ? -11.688 6.039 18.906 1 98.12 67 ASP B N 1
ATOM 2707 C CA . ASP B 1 67 ? -12.703 5.102 19.359 1 98.12 67 ASP B CA 1
ATOM 2708 C C . ASP B 1 67 ? -13.555 5.711 20.469 1 98.12 67 ASP B C 1
ATOM 2710 O O . ASP B 1 67 ? -14.781 5.57 20.469 1 98.12 67 ASP B O 1
ATOM 2714 N N . LYS B 1 68 ? -12.906 6.41 21.359 1 98.12 68 LYS B N 1
ATOM 2715 C CA . LYS B 1 68 ? -13.609 7.008 22.484 1 98.12 68 LYS B CA 1
ATOM 2716 C C . LYS B 1 68 ? -14.562 8.102 22.031 1 98.12 68 LYS B C 1
ATOM 2718 O O . LYS B 1 68 ? -15.594 8.344 22.656 1 98.12 68 LYS B O 1
ATOM 2723 N N . ALA B 1 69 ? -14.242 8.727 20.953 1 98.56 69 ALA B N 1
ATOM 2724 C CA . ALA B 1 69 ? -15.078 9.797 20.406 1 98.56 69 ALA B CA 1
ATOM 2725 C C . ALA B 1 69 ? -16.5 9.305 20.141 1 98.56 69 ALA B C 1
ATOM 2727 O O . ALA B 1 69 ? -17.453 10.062 20.25 1 98.56 69 ALA B O 1
ATOM 2728 N N . GLU B 1 70 ? -16.656 8.008 19.766 1 98.62 70 GLU B N 1
ATOM 2729 C CA . GLU B 1 70 ? -17.984 7.441 19.484 1 98.62 70 GLU B CA 1
ATOM 2730 C C . GLU B 1 70 ? -18.891 7.543 20.719 1 98.62 70 GLU B C 1
ATOM 2732 O O . GLU B 1 70 ? -20.109 7.613 20.578 1 98.62 70 GLU B O 1
ATOM 2737 N N . ASP B 1 71 ? -18.297 7.602 21.906 1 98.38 71 ASP B N 1
ATOM 2738 C CA . ASP B 1 71 ? -19.047 7.672 23.156 1 98.38 71 ASP B CA 1
ATOM 2739 C C . ASP B 1 71 ? -19.078 9.102 23.703 1 98.38 71 ASP B C 1
ATOM 2741 O O . ASP B 1 71 ? -19.797 9.391 24.656 1 98.38 71 ASP B O 1
ATOM 2745 N N . GLU B 1 72 ? -18.25 9.984 23.109 1 98.19 72 GLU B N 1
ATOM 2746 C CA . GLU B 1 72 ? -18.094 11.328 23.656 1 98.19 72 GLU B CA 1
ATOM 2747 C C . GLU B 1 72 ? -18.25 12.383 22.562 1 98.19 72 GLU B C 1
ATOM 2749 O O . GLU B 1 72 ? -17.391 13.266 22.422 1 98.19 72 GLU B O 1
ATOM 2754 N N . LEU B 1 73 ? -19.328 12.258 21.859 1 98.25 73 LEU B N 1
ATOM 2755 C CA . LEU B 1 73 ? -19.562 13.117 20.703 1 98.25 73 LEU B CA 1
ATOM 2756 C C . LEU B 1 73 ? -19.469 14.586 21.094 1 98.25 73 LEU B C 1
ATOM 2758 O O . LEU B 1 73 ? -18.75 15.359 20.438 1 98.25 73 LEU B O 1
ATOM 2762 N N . GLU B 1 74 ? -20.125 14.961 22.125 1 98.5 74 GLU B N 1
ATOM 2763 C CA . GLU B 1 74 ? -20.188 16.375 22.5 1 98.5 74 GLU B CA 1
ATOM 2764 C C . GLU B 1 74 ? -18.828 16.906 22.922 1 98.5 74 GLU B C 1
ATOM 2766 O O . GLU B 1 74 ? -18.469 18.031 22.594 1 98.5 74 GLU B O 1
ATOM 2771 N N . LEU B 1 75 ? -18.094 16.141 23.672 1 98.38 75 LEU B N 1
ATOM 2772 C CA . LEU B 1 75 ? -16.75 16.547 24.062 1 98.38 75 LEU B CA 1
ATOM 2773 C C . LEU B 1 75 ? -15.844 16.672 22.844 1 98.38 75 LEU B C 1
ATOM 2775 O O . LEU B 1 75 ? -15.086 17.625 22.719 1 98.38 75 LEU B O 1
ATOM 2779 N N . ALA B 1 76 ? -15.922 15.664 21.969 1 98.69 76 ALA B N 1
ATOM 2780 C CA . ALA B 1 76 ? -15.133 15.703 20.734 1 98.69 76 ALA B CA 1
ATOM 2781 C C . ALA B 1 76 ? -15.492 16.938 19.906 1 98.69 76 ALA B C 1
ATOM 2783 O O . ALA B 1 76 ? -14.602 17.625 19.391 1 98.69 76 ALA B O 1
ATOM 2784 N N . ARG B 1 77 ? -16.781 17.234 19.766 1 98.75 77 ARG B N 1
ATOM 2785 C CA . ARG B 1 77 ? -17.266 18.359 19 1 98.75 77 ARG B CA 1
ATOM 2786 C C . ARG B 1 77 ? -16.828 19.688 19.625 1 98.75 77 ARG B C 1
ATOM 2788 O O . ARG B 1 77 ? -16.438 20.625 18.906 1 98.75 77 ARG B O 1
ATOM 2795 N N . LYS B 1 78 ? -16.906 19.703 20.922 1 98.62 78 LYS B N 1
ATOM 2796 C CA . LYS B 1 78 ? -16.484 20.891 21.641 1 98.62 78 LYS B CA 1
ATOM 2797 C C . LYS B 1 78 ? -15.039 21.25 21.344 1 98.62 78 LYS B C 1
ATOM 2799 O O . LYS B 1 78 ? -14.727 22.406 21.062 1 98.62 78 LYS B O 1
ATOM 2804 N N . VAL B 1 79 ? -14.188 20.328 21.328 1 98.62 79 VAL B N 1
ATOM 2805 C CA . VAL B 1 79 ? -12.766 20.578 21.125 1 98.62 79 VAL B CA 1
ATOM 2806 C C . VAL B 1 79 ? -12.484 20.766 19.641 1 98.62 79 VAL B C 1
ATOM 2808 O O . VAL B 1 79 ? -11.906 21.781 19.234 1 98.62 79 VAL B O 1
ATOM 2811 N N . ASN B 1 80 ? -12.93 19.828 18.797 1 98.88 80 ASN B N 1
ATOM 2812 C CA . ASN B 1 80 ? -12.539 19.797 17.391 1 98.88 80 ASN B CA 1
ATOM 2813 C C . ASN B 1 80 ? -13.242 20.875 16.578 1 98.88 80 ASN B C 1
ATOM 2815 O O . ASN B 1 80 ? -12.672 21.422 15.633 1 98.88 80 ASN B O 1
ATOM 2819 N N . ARG B 1 81 ? -14.453 21.203 16.891 1 98.88 81 ARG B N 1
ATOM 2820 C CA . ARG B 1 81 ? -15.195 22.203 16.141 1 98.88 81 A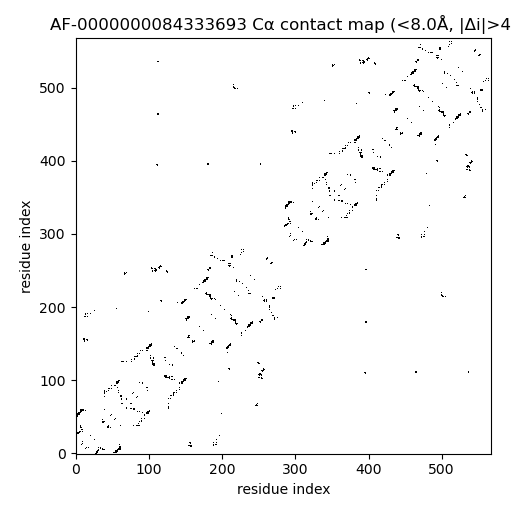RG B CA 1
ATOM 2821 C C . ARG B 1 81 ? -15.188 23.562 16.859 1 98.88 81 ARG B C 1
ATOM 2823 O O . ARG B 1 81 ? -14.664 24.547 16.344 1 98.88 81 ARG B O 1
ATOM 2830 N N . ASP B 1 82 ? -15.742 23.578 18.109 1 98.88 82 ASP B N 1
ATOM 2831 C CA . ASP B 1 82 ? -15.906 24.859 18.812 1 98.88 82 ASP B CA 1
ATOM 2832 C C . ASP B 1 82 ? -14.555 25.484 19.109 1 98.88 82 ASP B C 1
ATOM 2834 O O . ASP B 1 82 ? -14.398 26.703 19 1 98.88 82 ASP B O 1
ATOM 2838 N N . GLY B 1 83 ? -13.617 24.688 19.594 1 98.81 83 GLY B N 1
ATOM 2839 C CA . GLY B 1 83 ? -12.273 25.188 19.828 1 98.81 83 GLY B CA 1
ATOM 2840 C C . GLY B 1 83 ? -11.641 25.797 18.578 1 98.81 83 GLY B C 1
ATOM 2841 O O . GLY B 1 83 ? -11.047 26.875 18.641 1 98.81 83 GLY B O 1
ATOM 2842 N N . ALA B 1 84 ? -11.742 25.094 17.484 1 98.88 84 ALA B N 1
ATOM 2843 C CA . ALA B 1 84 ? -11.219 25.594 16.219 1 98.88 84 ALA B CA 1
ATOM 2844 C C . ALA B 1 84 ? -11.898 26.891 15.812 1 98.88 84 ALA B C 1
ATOM 2846 O O . ALA B 1 84 ? -11.25 27.812 15.297 1 98.88 84 ALA B O 1
ATOM 2847 N N . GLU B 1 85 ? -13.195 26.969 15.977 1 98.88 85 GLU B N 1
ATOM 2848 C CA . GLU B 1 85 ? -13.961 28.172 15.664 1 98.88 85 GLU B CA 1
ATOM 2849 C C . GLU B 1 85 ? -13.477 29.375 16.484 1 98.88 85 GLU B C 1
ATOM 2851 O O . GLU B 1 85 ? -13.344 30.469 15.961 1 98.88 85 GLU B O 1
ATOM 2856 N N . ASN B 1 86 ? -13.297 29.141 17.797 1 98.88 86 ASN B N 1
ATOM 2857 C CA . ASN B 1 86 ? -12.805 30.188 18.672 1 98.88 86 ASN B CA 1
ATOM 2858 C C . ASN B 1 86 ? -11.492 30.781 18.141 1 98.88 86 ASN B C 1
ATOM 2860 O O . ASN B 1 86 ? -11.344 32 18.078 1 98.88 86 ASN B O 1
ATOM 2864 N N . LEU B 1 87 ? -10.594 29.922 17.766 1 98.81 87 LEU B N 1
ATOM 2865 C CA . LEU B 1 87 ? -9.305 30.375 17.25 1 98.81 87 LEU B CA 1
ATOM 2866 C C . LEU B 1 87 ? -9.484 31.125 15.922 1 98.81 87 LEU B C 1
ATOM 2868 O O . LEU B 1 87 ? -8.828 32.125 15.68 1 98.81 87 LEU B O 1
ATOM 2872 N N . ALA B 1 88 ? -10.352 30.578 15.07 1 98.88 88 ALA B N 1
ATOM 2873 C CA . ALA B 1 88 ? -10.609 31.203 13.781 1 98.88 88 ALA B CA 1
ATOM 2874 C C . ALA B 1 88 ? -11.109 32.625 13.945 1 98.88 88 ALA B C 1
ATOM 2876 O O . ALA B 1 88 ? -10.641 33.562 13.273 1 98.88 88 ALA B O 1
ATOM 2877 N N . LYS B 1 89 ? -12.031 32.844 14.828 1 98.81 89 LYS B N 1
ATOM 2878 C CA . LYS B 1 89 ? -12.609 34.156 15.078 1 98.81 89 LYS B CA 1
ATOM 2879 C C . LYS B 1 89 ? -11.547 35.125 15.602 1 98.81 89 LYS B C 1
ATOM 2881 O O . LYS B 1 89 ? -11.516 36.312 15.203 1 98.81 89 LYS B O 1
ATOM 2886 N N . LEU B 1 90 ? -10.75 34.656 16.516 1 98.69 90 LEU B N 1
ATOM 2887 C CA . LEU B 1 90 ? -9.695 35.5 17.062 1 98.69 90 LEU B CA 1
ATOM 2888 C C . LEU B 1 90 ? -8.68 35.875 15.992 1 98.69 90 LEU B C 1
ATOM 2890 O O . LEU B 1 90 ? -8.172 37 15.961 1 98.69 90 LEU B O 1
ATOM 2894 N N . CYS B 1 91 ? -8.328 34.875 15.18 1 98.75 91 CYS B N 1
ATOM 2895 C CA . CYS B 1 91 ? -7.398 35.156 14.086 1 98.75 91 CYS B CA 1
ATOM 2896 C C . CYS B 1 91 ? -7.949 36.219 13.164 1 98.75 91 CYS B C 1
ATOM 2898 O O . CYS B 1 91 ? -7.199 37.094 12.688 1 98.75 91 CYS B O 1
ATOM 2900 N N . ALA B 1 92 ? -9.25 36.156 12.875 1 98.62 92 ALA B N 1
ATOM 2901 C CA . ALA B 1 92 ? -9.883 37.188 12.062 1 98.62 92 ALA B CA 1
ATOM 2902 C C . ALA B 1 92 ? -9.781 38.562 12.734 1 98.62 92 ALA B C 1
ATOM 2904 O O . ALA B 1 92 ? -9.43 39.562 12.094 1 98.62 92 ALA B O 1
ATOM 2905 N N . LYS B 1 93 ? -10.094 38.594 13.992 1 98.38 93 LYS B N 1
ATOM 2906 C CA . LYS B 1 93 ? -10.109 39.844 14.766 1 98.38 93 LYS B CA 1
ATOM 2907 C C . LYS B 1 93 ? -8.727 40.5 14.812 1 98.38 93 LYS B C 1
ATOM 2909 O O . LYS B 1 93 ? -8.602 41.719 14.75 1 98.38 93 LYS B O 1
ATOM 2914 N N . TYR B 1 94 ? -7.691 39.719 14.852 1 98.06 94 TYR B N 1
ATOM 2915 C CA . TYR B 1 94 ? -6.348 40.25 15.07 1 98.06 94 TYR B CA 1
ATOM 2916 C C . TYR B 1 94 ? -5.516 40.156 13.797 1 98.06 94 TYR B C 1
ATOM 2918 O O . TYR B 1 94 ? -4.293 40.312 13.828 1 98.06 94 TYR B O 1
ATOM 2926 N N . ASN B 1 95 ? -6.117 39.875 12.625 1 98 95 ASN B N 1
ATOM 2927 C CA . ASN B 1 95 ? -5.449 39.75 11.336 1 98 95 ASN B CA 1
ATOM 2928 C C . ASN B 1 95 ? -4.309 38.75 11.375 1 98 95 ASN B C 1
ATOM 2930 O O . ASN B 1 95 ? -3.189 39.031 10.961 1 98 95 ASN B O 1
ATOM 2934 N N . CYS B 1 96 ? -4.559 37.594 11.969 1 98.44 96 CYS B N 1
ATOM 2935 C CA . CYS B 1 96 ? -3.66 36.438 12.148 1 98.44 96 CYS B CA 1
ATOM 2936 C C . CYS B 1 96 ? -3.982 35.344 11.164 1 98.44 96 CYS B C 1
ATOM 2938 O O . CYS B 1 96 ? -5.152 35.062 10.875 1 98.44 96 CYS B O 1
ATOM 2940 N N . THR B 1 97 ? -2.98 34.688 10.516 1 98.81 97 THR B N 1
ATOM 2941 C CA . THR B 1 97 ? -3.188 33.5 9.672 1 98.81 97 THR B CA 1
ATOM 2942 C C . THR B 1 97 ? -3.248 32.25 10.523 1 98.81 97 THR B C 1
ATOM 2944 O O . THR B 1 97 ? -2.355 31.984 11.336 1 98.81 97 THR B O 1
ATOM 2947 N N . LEU B 1 98 ? -4.293 31.438 10.367 1 98.88 98 LEU B N 1
ATOM 2948 C CA . LEU B 1 98 ? -4.48 30.219 11.148 1 98.88 98 LEU B CA 1
ATOM 2949 C C . LEU B 1 98 ? -4.004 29 10.367 1 98.88 98 LEU B C 1
ATOM 2951 O O . LEU B 1 98 ? -4.406 28.797 9.219 1 98.88 98 LEU B O 1
ATOM 2955 N N . ILE B 1 99 ? -3.08 28.25 10.93 1 98.94 99 ILE B N 1
ATOM 2956 C CA . ILE B 1 99 ? -2.762 26.906 10.461 1 98.94 99 ILE B CA 1
ATOM 2957 C C . ILE B 1 99 ? -3.521 25.875 11.297 1 98.94 99 ILE B C 1
ATOM 2959 O O . ILE B 1 99 ? -3.238 25.703 12.492 1 98.94 99 ILE B O 1
ATOM 2963 N N . HIS B 1 100 ? -4.449 25.219 10.703 1 98.94 100 HIS B N 1
ATOM 2964 C CA . HIS B 1 100 ? -5.316 24.266 11.375 1 98.94 100 HIS B CA 1
ATOM 2965 C C . HIS B 1 100 ? -5.023 22.844 10.914 1 98.94 100 HIS B C 1
ATOM 2967 O O . HIS B 1 100 ? -4.961 22.578 9.711 1 98.94 100 HIS B O 1
ATOM 2973 N N . ILE B 1 101 ? -4.844 21.891 11.828 1 98.94 101 ILE B N 1
ATOM 2974 C CA . ILE B 1 101 ? -4.535 20.516 11.508 1 98.94 101 ILE B CA 1
ATOM 2975 C C . ILE B 1 101 ? -5.82 19.688 11.5 1 98.94 101 ILE B C 1
ATOM 2977 O O . ILE B 1 101 ? -6.566 19.672 12.484 1 98.94 101 ILE B O 1
ATOM 2981 N N . SER B 1 102 ? -6.078 19.062 10.422 1 98.88 102 SER B N 1
ATOM 2982 C CA . SER B 1 102 ? -7.219 18.156 10.273 1 98.88 102 SER B CA 1
ATOM 2983 C C . SER B 1 102 ? -6.766 16.75 9.922 1 98.88 102 SER B C 1
ATOM 2985 O O . SER B 1 102 ? -5.684 16.312 10.32 1 98.88 102 SER B O 1
ATOM 2987 N N . THR B 1 103 ? -7.66 15.945 9.344 1 98.81 103 THR B N 1
ATOM 2988 C CA . THR B 1 103 ? -7.402 14.516 9.281 1 98.81 103 THR B CA 1
ATOM 2989 C C . THR B 1 103 ? -7.91 13.93 7.969 1 98.81 103 THR B C 1
ATOM 2991 O O . THR B 1 103 ? -8.789 14.508 7.324 1 98.81 103 THR B O 1
ATOM 2994 N N . ASP B 1 104 ? -7.363 12.797 7.637 1 98.75 104 ASP B N 1
ATOM 2995 C CA . ASP B 1 104 ? -7.855 12 6.512 1 98.75 104 ASP B CA 1
ATOM 2996 C C . ASP B 1 104 ? -9.195 11.352 6.844 1 98.75 104 ASP B C 1
ATOM 2998 O O . ASP B 1 104 ? -9.914 10.898 5.945 1 98.75 104 ASP B O 1
ATOM 3002 N N . PHE B 1 105 ? -9.617 11.383 8.07 1 98.75 105 PHE B N 1
ATOM 3003 C CA . PHE B 1 105 ? -10.859 10.75 8.508 1 98.75 105 PHE B CA 1
ATOM 3004 C C . PHE B 1 105 ? -12.07 11.562 8.055 1 98.75 105 PHE B C 1
ATOM 3006 O O . PHE B 1 105 ? -13.211 11.133 8.242 1 98.75 105 PHE B O 1
ATOM 3013 N N . VAL B 1 106 ? -11.844 12.664 7.406 1 98.88 106 VAL B N 1
ATOM 3014 C CA . VAL B 1 106 ? -12.961 13.43 6.867 1 98.88 106 VAL B CA 1
ATOM 3015 C C . VAL B 1 106 ? -13.531 12.719 5.645 1 98.88 106 VAL B C 1
ATOM 3017 O O . VAL B 1 106 ? -14.641 13.023 5.199 1 98.88 106 VAL B O 1
ATOM 3020 N N . PHE B 1 107 ? -12.75 11.781 5.051 1 98.81 107 PHE B N 1
ATOM 3021 C CA . PHE B 1 107 ? -13.18 11.039 3.877 1 98.81 107 PHE B CA 1
ATOM 3022 C C . PHE B 1 107 ? -13.836 9.719 4.281 1 98.81 107 PHE B C 1
ATOM 3024 O O . PHE B 1 107 ? -13.508 9.156 5.328 1 98.81 107 PHE B O 1
ATOM 3031 N N . GLU B 1 108 ? -14.688 9.273 3.406 1 98.19 108 GLU B N 1
ATOM 3032 C CA . GLU B 1 108 ? -15.289 7.957 3.613 1 98.19 108 GLU B CA 1
ATOM 3033 C C . GLU B 1 108 ? -14.258 6.844 3.438 1 98.19 108 GLU B C 1
ATOM 3035 O O . GLU B 1 108 ? -14.297 5.84 4.156 1 98.19 108 GLU B O 1
ATOM 3040 N N . GLY B 1 109 ? -13.344 7.074 2.438 1 97.5 109 GLY B N 1
ATOM 3041 C CA . GLY B 1 109 ? -12.273 6.121 2.199 1 97.5 109 GLY B CA 1
ATOM 3042 C C . GLY B 1 109 ? -12.742 4.871 1.472 1 97.5 109 GLY B C 1
ATOM 3043 O O . GLY B 1 109 ? -12.203 3.783 1.692 1 97.5 109 GLY B O 1
ATOM 3044 N N . ASN B 1 110 ? -13.734 4.973 0.543 1 96.5 110 ASN B N 1
ATOM 3045 C CA . ASN B 1 110 ? -14.312 3.816 -0.135 1 96.5 110 ASN B CA 1
ATOM 3046 C C . ASN B 1 110 ? -13.883 3.752 -1.598 1 96.5 110 ASN B C 1
ATOM 3048 O O . ASN B 1 110 ? -14.359 2.904 -2.354 1 96.5 110 ASN B O 1
ATOM 3052 N N . LEU B 1 111 ? -13 4.641 -2.016 1 95.75 111 LEU B N 1
ATOM 3053 C CA . LEU B 1 111 ? -12.461 4.668 -3.371 1 95.75 111 LEU B CA 1
ATOM 3054 C C . LEU B 1 111 ? -10.953 4.453 -3.361 1 95.75 111 LEU B C 1
ATOM 3056 O O . LEU B 1 111 ? -10.234 5.07 -2.564 1 95.75 111 LEU B O 1
ATOM 3060 N N . PRO B 1 112 ? -10.508 3.584 -4.215 1 96.62 112 PRO B N 1
ATOM 3061 C CA . PRO B 1 112 ? -9.062 3.346 -4.281 1 96.62 112 PRO B CA 1
ATOM 3062 C C . PRO B 1 112 ? -8.336 4.348 -5.176 1 96.62 112 PRO B C 1
ATOM 3064 O O . PRO B 1 112 ? -7.832 3.98 -6.238 1 96.62 112 PRO B O 1
ATOM 3067 N N . LYS B 1 113 ? -8.234 5.547 -4.781 1 96.25 113 LYS B N 1
ATOM 3068 C CA . LYS B 1 113 ? -7.531 6.609 -5.496 1 96.25 113 LYS B CA 1
ATOM 3069 C C . LYS B 1 113 ? -6.855 7.574 -4.523 1 96.25 113 LYS B C 1
ATOM 3071 O O . LYS B 1 113 ? -7.219 7.633 -3.348 1 96.25 113 LYS B O 1
ATOM 3076 N N . LEU B 1 114 ? -5.871 8.258 -5.016 1 98.06 114 LEU B N 1
ATOM 3077 C CA . LEU B 1 114 ? -5.316 9.344 -4.219 1 98.06 114 LEU B CA 1
ATOM 3078 C C . LEU B 1 114 ? -6.312 10.492 -4.098 1 98.06 114 LEU B C 1
ATOM 3080 O O . LEU B 1 114 ? -6.652 11.133 -5.098 1 98.06 114 LEU B O 1
ATOM 3084 N N . LEU B 1 115 ? -6.75 10.781 -2.922 1 98.31 115 LEU B N 1
ATOM 3085 C CA . LEU B 1 115 ? -7.793 11.773 -2.695 1 98.31 115 LEU B CA 1
ATOM 3086 C C . LEU B 1 115 ? -7.227 13.188 -2.789 1 98.31 115 LEU B C 1
ATOM 3088 O O . LEU B 1 115 ? -6.172 13.477 -2.221 1 98.31 115 LEU B O 1
ATOM 3092 N N . THR B 1 116 ? -7.906 14.031 -3.5 1 98.25 116 THR B N 1
ATOM 3093 C CA . THR B 1 116 ? -7.508 15.438 -3.6 1 98.25 116 THR B CA 1
ATOM 3094 C C . THR B 1 116 ? -8.297 16.297 -2.611 1 98.25 116 THR B C 1
ATOM 3096 O O . THR B 1 116 ? -9.25 15.812 -1.991 1 98.25 116 THR B O 1
ATOM 3099 N N . GLU B 1 117 ? -7.898 17.531 -2.449 1 98.75 117 GLU B N 1
ATOM 3100 C CA . GLU B 1 117 ? -8.555 18.453 -1.529 1 98.75 117 GLU B CA 1
ATOM 3101 C C . GLU B 1 117 ? -9.969 18.781 -1.99 1 98.75 117 GLU B C 1
ATOM 3103 O O . GLU B 1 117 ? -10.789 19.266 -1.206 1 98.75 117 GLU B O 1
ATOM 3108 N N . GLU B 1 118 ? -10.289 18.469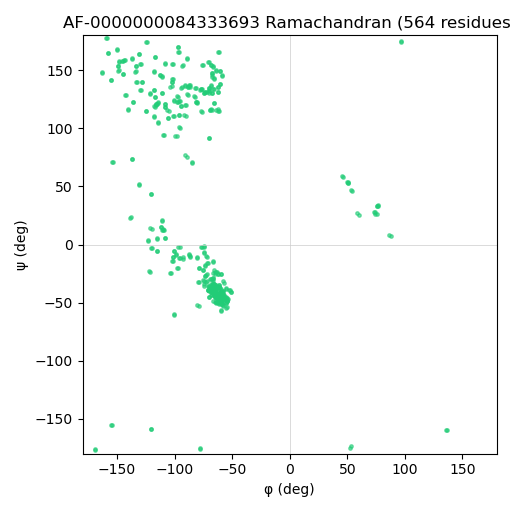 -3.264 1 98.06 118 GLU B N 1
ATOM 3109 C CA . GLU B 1 118 ? -11.594 18.781 -3.838 1 98.06 118 GLU B CA 1
ATOM 3110 C C . GLU B 1 118 ? -12.539 17.594 -3.744 1 98.06 118 GLU B C 1
ATOM 3112 O O . GLU B 1 118 ? -13.742 17.734 -3.986 1 98.06 118 GLU B O 1
ATOM 3117 N N . ASP B 1 119 ? -12.039 16.453 -3.408 1 98.19 119 ASP B N 1
ATOM 3118 C CA . ASP B 1 119 ? -12.898 15.281 -3.275 1 98.19 119 ASP B CA 1
ATOM 3119 C C . ASP B 1 119 ? -13.914 15.469 -2.148 1 98.19 119 ASP B C 1
ATOM 3121 O O . ASP B 1 119 ? -13.625 16.125 -1.15 1 98.19 119 ASP B O 1
ATOM 3125 N N . ALA B 1 120 ? -15.031 14.859 -2.328 1 97.94 120 ALA B N 1
ATOM 3126 C CA . ALA B 1 120 ? -16.109 15.016 -1.358 1 97.94 120 ALA B CA 1
ATOM 3127 C C . ALA B 1 120 ? -15.734 14.406 -0.014 1 97.94 120 ALA B C 1
ATOM 3129 O O . ALA B 1 120 ? -15.156 13.312 0.038 1 97.94 120 ALA B O 1
ATOM 3130 N N . THR B 1 121 ? -15.977 15.102 1.046 1 98.5 121 THR B N 1
ATOM 3131 C CA . THR B 1 121 ? -15.812 14.602 2.404 1 98.5 121 THR B CA 1
ATOM 3132 C C . THR B 1 121 ? -17.078 13.875 2.867 1 98.5 121 THR B C 1
ATOM 3134 O O . THR B 1 121 ? -18.188 14.281 2.533 1 98.5 121 THR B O 1
ATOM 3137 N N . ALA B 1 122 ? -16.969 12.789 3.492 1 98.5 122 ALA B N 1
ATOM 3138 C CA . ALA B 1 122 ? -18.062 11.977 4.043 1 98.5 122 ALA B CA 1
ATOM 3139 C C . ALA B 1 122 ? -17.562 11.133 5.215 1 98.5 122 ALA B C 1
ATOM 3141 O O . ALA B 1 122 ? -17.5 9.906 5.117 1 98.5 122 ALA B O 1
ATOM 3142 N N . PRO B 1 123 ? -17.281 11.828 6.324 1 98.62 123 PRO B N 1
ATOM 3143 C CA . PRO B 1 123 ? -16.719 11.102 7.469 1 98.62 123 PRO B CA 1
ATOM 3144 C C . PRO B 1 123 ? -17.625 9.977 7.953 1 98.62 123 PRO B C 1
ATOM 3146 O O . PRO B 1 123 ? -18.859 10.133 7.961 1 98.62 123 PRO B O 1
ATOM 3149 N N . ILE B 1 124 ? -17.047 8.883 8.43 1 98.44 124 ILE B N 1
ATOM 3150 C CA . ILE B 1 124 ? -17.844 7.727 8.828 1 98.44 124 ILE B CA 1
ATOM 3151 C C . ILE B 1 124 ? -17.578 7.414 10.305 1 98.44 124 ILE B C 1
ATOM 3153 O O . ILE B 1 124 ? -17.812 6.293 10.758 1 98.44 124 ILE B O 1
ATOM 3157 N N . SER B 1 125 ? -16.953 8.328 11.07 1 98.62 125 SER B N 1
ATOM 3158 C CA . SER B 1 125 ? -16.75 8.266 12.516 1 98.62 125 SER B CA 1
ATOM 3159 C C . SER B 1 125 ? -17.016 9.617 13.172 1 98.62 125 SER B C 1
ATOM 3161 O O . SER B 1 125 ? -17.016 10.648 12.5 1 98.62 125 SER B O 1
ATOM 3163 N N . VAL B 1 126 ? -17.25 9.594 14.461 1 98.81 126 VAL B N 1
ATOM 3164 C CA . VAL B 1 126 ? -17.484 10.82 15.211 1 98.81 126 VAL B CA 1
ATOM 3165 C C . VAL B 1 126 ? -16.234 11.695 15.172 1 98.81 126 VAL B C 1
ATOM 3167 O O . VAL B 1 126 ? -16.312 12.914 15.016 1 98.81 126 VAL B O 1
ATOM 3170 N N . TYR B 1 127 ? -15.117 11.133 15.305 1 98.81 127 TYR B N 1
ATOM 3171 C CA . TYR B 1 127 ? -13.852 11.859 15.203 1 98.81 127 TYR B CA 1
ATOM 3172 C C . TYR B 1 127 ? -13.758 12.602 13.875 1 98.81 127 TYR B C 1
ATOM 3174 O O . TYR B 1 127 ? -13.531 13.82 13.859 1 98.81 127 TYR B O 1
ATOM 3182 N N . GLY B 1 128 ? -13.945 11.836 12.758 1 98.81 128 GLY B N 1
ATOM 3183 C CA . GLY B 1 128 ? -13.906 12.461 11.445 1 98.81 128 GLY B CA 1
ATOM 3184 C C . GLY B 1 128 ? -14.938 13.562 11.281 1 98.81 128 GLY B C 1
ATOM 3185 O O . GLY B 1 128 ? -14.641 14.617 10.711 1 98.81 128 GLY B O 1
ATOM 3186 N N . LEU B 1 129 ? -16.094 13.289 11.758 1 98.81 129 LEU B N 1
ATOM 3187 C CA . LEU B 1 129 ? -17.188 14.25 11.664 1 98.81 129 LEU B CA 1
ATOM 3188 C C . LEU B 1 129 ? -16.828 15.555 12.367 1 98.81 129 LEU B C 1
ATOM 3190 O O . LEU B 1 129 ? -16.969 16.641 11.797 1 98.81 129 LEU B O 1
ATOM 3194 N N . THR B 1 130 ? -16.344 15.453 13.57 1 98.94 130 THR B N 1
ATOM 3195 C CA . THR B 1 130 ? -16.109 16.656 14.367 1 98.94 130 THR B CA 1
ATOM 3196 C C . THR B 1 130 ? -14.898 17.422 13.828 1 98.94 130 THR B C 1
ATOM 3198 O O . THR B 1 130 ? -14.852 18.656 13.906 1 98.94 130 THR B O 1
ATOM 3201 N N . LYS B 1 131 ? -13.922 16.703 13.281 1 98.94 131 LYS B N 1
ATOM 3202 C CA . LYS B 1 131 ? -12.789 17.359 12.641 1 98.94 131 LYS B CA 1
ATOM 3203 C C . LYS B 1 131 ? -13.234 18.125 11.391 1 98.94 131 LYS B C 1
ATOM 3205 O O . LYS B 1 131 ? -12.742 19.219 11.117 1 98.94 131 LYS B O 1
ATOM 3210 N N . LEU B 1 132 ? -14.109 17.484 10.625 1 98.94 132 LEU B N 1
ATOM 3211 C CA . LEU B 1 132 ? -14.648 18.172 9.453 1 98.94 132 LEU B CA 1
ATOM 3212 C C . LEU B 1 132 ? -15.414 19.422 9.859 1 98.94 132 LEU B C 1
ATOM 3214 O O . LEU B 1 132 ? -15.281 20.469 9.219 1 98.94 132 LEU B O 1
ATOM 3218 N N . GLU B 1 133 ? -16.234 19.281 10.836 1 98.94 133 GLU B N 1
ATOM 3219 C CA . GLU B 1 133 ? -16.953 20.453 11.352 1 98.94 133 GLU B CA 1
ATOM 3220 C C . GLU B 1 133 ? -15.977 21.547 11.75 1 98.94 133 GLU B C 1
ATOM 3222 O O . GLU B 1 133 ? -16.266 22.734 11.57 1 98.94 133 GLU B O 1
ATOM 3227 N N . GLY B 1 134 ? -14.875 21.172 12.312 1 98.94 134 GLY B N 1
ATOM 3228 C CA . GLY B 1 134 ? -13.82 22.125 12.633 1 98.94 134 GLY B CA 1
ATOM 3229 C C . GLY B 1 134 ? -13.258 22.828 11.414 1 98.94 134 GLY B C 1
ATOM 3230 O O . GLY B 1 134 ? -13.047 24.031 11.438 1 98.94 134 GLY B O 1
ATOM 3231 N N . GLU B 1 135 ? -13.016 22.109 10.344 1 98.88 135 GLU B N 1
ATOM 3232 C CA . GLU B 1 135 ? -12.586 22.703 9.086 1 98.88 135 GLU B CA 1
ATOM 3233 C C . GLU B 1 135 ? -13.57 23.781 8.625 1 98.88 135 GLU B C 1
ATOM 3235 O O . GLU B 1 135 ? -13.156 24.859 8.203 1 98.88 135 GLU B O 1
ATOM 3240 N N . GLU B 1 136 ? -14.797 23.375 8.633 1 98.88 136 GLU B N 1
ATOM 3241 C CA . GLU B 1 136 ? -15.852 24.25 8.148 1 98.88 136 GLU B CA 1
ATOM 3242 C C . GLU B 1 136 ? -15.938 25.516 9 1 98.88 136 GLU B C 1
ATOM 3244 O O . GLU B 1 136 ? -16.109 26.625 8.469 1 98.88 136 GLU B O 1
ATOM 3249 N N . ALA B 1 137 ? -15.859 25.375 10.258 1 98.94 137 ALA B N 1
ATOM 3250 C CA . ALA B 1 137 ? -15.875 26.516 11.164 1 98.94 137 ALA B CA 1
ATOM 3251 C C . ALA B 1 137 ? -14.703 27.453 10.891 1 98.94 137 ALA B C 1
ATOM 3253 O O . ALA B 1 137 ? -14.859 28.672 10.898 1 98.94 137 ALA B O 1
ATOM 3254 N N . VAL B 1 138 ? -13.547 26.859 10.695 1 98.94 138 VAL B N 1
ATOM 3255 C CA . VAL B 1 138 ? -12.352 27.641 10.391 1 98.94 138 VAL B CA 1
ATOM 3256 C C . VAL B 1 138 ? -12.57 28.422 9.086 1 98.94 138 VAL B C 1
ATOM 3258 O O . VAL B 1 138 ? -12.344 29.625 9.039 1 98.94 138 VAL B O 1
ATOM 3261 N N . ALA B 1 139 ? -13.023 27.75 8.086 1 98.81 139 ALA B N 1
ATOM 3262 C CA . ALA B 1 139 ? -13.234 28.359 6.773 1 98.81 139 ALA B CA 1
ATOM 3263 C C . ALA B 1 139 ? -14.258 29.484 6.855 1 98.81 139 ALA B C 1
ATOM 3265 O O . ALA B 1 139 ? -14.148 30.5 6.145 1 98.81 139 ALA B O 1
ATOM 3266 N N . ALA B 1 140 ? -15.266 29.344 7.656 1 98.75 140 ALA B N 1
ATOM 3267 C CA . ALA B 1 140 ? -16.375 30.297 7.754 1 98.75 140 ALA B CA 1
ATOM 3268 C C . ALA B 1 140 ? -15.953 31.547 8.516 1 98.75 140 ALA B C 1
ATOM 3270 O O . ALA B 1 140 ? -16.547 32.625 8.344 1 98.75 140 ALA B O 1
ATOM 3271 N N . ASN B 1 141 ? -14.906 31.438 9.328 1 98.75 141 ASN B N 1
ATOM 3272 C CA . ASN B 1 141 ? -14.695 32.5 10.281 1 98.75 141 ASN B CA 1
ATOM 3273 C C . ASN B 1 141 ? -13.32 33.156 10.117 1 98.75 141 ASN B C 1
ATOM 3275 O O . ASN B 1 141 ? -13.086 34.25 10.594 1 98.75 141 ASN B O 1
ATOM 3279 N N . ALA B 1 142 ? -12.352 32.438 9.539 1 98.38 142 ALA B N 1
ATOM 3280 C CA . ALA B 1 142 ? -11.008 32.938 9.344 1 98.38 142 ALA B CA 1
ATOM 3281 C C . ALA B 1 142 ? -10.758 33.312 7.883 1 98.38 142 ALA B C 1
ATOM 3283 O O . ALA B 1 142 ? -10.734 32.406 7.023 1 98.38 142 ALA B O 1
ATOM 3284 N N . PRO B 1 143 ? -10.531 34.562 7.574 1 97.69 143 PRO B N 1
ATOM 3285 C CA . PRO B 1 143 ? -10.25 34.906 6.184 1 97.69 143 PRO B CA 1
ATOM 3286 C C . PRO B 1 143 ? -8.898 34.375 5.699 1 97.69 143 PRO B C 1
ATOM 3288 O O . PRO B 1 143 ? -8.719 34.156 4.5 1 97.69 143 PRO B O 1
ATOM 3291 N N . LYS B 1 144 ? -7.953 34.25 6.594 1 98.69 144 LYS B N 1
ATOM 3292 C CA . LYS B 1 144 ? -6.621 33.719 6.316 1 98.69 144 LYS B CA 1
ATOM 3293 C C . LYS B 1 144 ? -6.387 32.406 7.055 1 98.69 144 LYS B C 1
ATOM 3295 O O . LYS B 1 144 ? -6.156 32.406 8.266 1 98.69 144 LYS B O 1
ATOM 3300 N N . TYR B 1 145 ? -6.441 31.25 6.238 1 98.81 145 TYR B N 1
ATOM 3301 C CA . TYR B 1 145 ? -6.207 29.984 6.918 1 98.81 145 TYR B CA 1
ATOM 3302 C C . TYR B 1 145 ? -5.559 28.969 5.977 1 98.81 145 TYR B C 1
ATOM 3304 O O . TYR B 1 145 ? -5.734 29.047 4.758 1 98.81 145 TYR B O 1
ATOM 3312 N N . TYR B 1 146 ? -4.777 28.109 6.562 1 98.94 146 TYR B N 1
ATOM 3313 C CA . TYR B 1 146 ? -4.352 26.844 5.973 1 98.94 146 TYR B CA 1
ATOM 3314 C C . TYR B 1 146 ? -4.852 25.672 6.797 1 98.94 146 TYR B C 1
ATOM 3316 O O . TYR B 1 146 ? -4.457 25.5 7.953 1 98.94 146 TYR B O 1
ATOM 3324 N N . THR B 1 147 ? -5.77 24.953 6.25 1 98.94 147 THR B N 1
ATOM 3325 C CA . THR B 1 147 ? -6.113 23.672 6.848 1 98.94 147 THR B CA 1
ATOM 3326 C C . THR B 1 147 ? -5.266 22.547 6.242 1 98.94 147 THR B C 1
ATOM 3328 O O . THR B 1 147 ? -5.285 22.344 5.027 1 98.94 147 THR B O 1
ATOM 3331 N N . LEU B 1 148 ? -4.523 21.875 7.066 1 98.94 148 LEU B N 1
ATOM 3332 C CA . LEU B 1 148 ? -3.695 20.766 6.637 1 98.94 148 LEU B CA 1
ATOM 3333 C C . LEU B 1 148 ? -4.305 19.438 7.074 1 98.94 148 LEU B C 1
ATOM 3335 O O . LEU B 1 148 ? -4.34 19.125 8.273 1 98.94 148 LEU B O 1
ATOM 3339 N N . ARG B 1 149 ? -4.812 18.688 6.121 1 98.94 149 ARG B N 1
ATOM 3340 C CA . ARG B 1 149 ? -5.238 17.328 6.395 1 98.94 149 ARG B CA 1
ATOM 3341 C C . ARG B 1 149 ? -4.051 16.375 6.395 1 98.94 149 ARG B C 1
ATOM 3343 O O . ARG B 1 149 ? -3.297 16.312 5.422 1 98.94 149 ARG B O 1
ATOM 3350 N N . THR B 1 150 ? -3.869 15.695 7.5 1 98.88 150 THR B N 1
ATOM 3351 C CA . THR B 1 150 ? -2.787 14.727 7.637 1 98.88 150 THR B CA 1
ATOM 3352 C C . THR B 1 150 ? -3.334 13.359 8.039 1 98.88 150 THR B C 1
ATOM 3354 O O . THR B 1 150 ? -4.547 13.18 8.148 1 98.88 150 THR B O 1
ATOM 3357 N N . SER B 1 151 ? -2.41 12.344 8.07 1 98.5 151 SER B N 1
ATOM 3358 C CA . SER B 1 151 ? -2.852 10.977 8.344 1 98.5 151 SER B CA 1
ATOM 3359 C C . SER B 1 151 ? -1.811 10.211 9.148 1 98.5 151 SER B C 1
ATOM 3361 O O . SER B 1 151 ? -0.611 10.469 9.031 1 98.5 151 SER B O 1
ATOM 3363 N N . TRP B 1 152 ? -2.23 9.312 10.008 1 98.31 152 TRP B N 1
ATOM 3364 C CA . TRP B 1 152 ? -1.414 8.312 10.688 1 98.31 152 TRP B CA 1
ATOM 3365 C C . TRP B 1 152 ? -0.193 8.953 11.336 1 98.31 152 TRP B C 1
ATOM 3367 O O . TRP B 1 152 ? 0.938 8.508 11.125 1 98.31 152 TRP B O 1
ATOM 3377 N N . LEU B 1 153 ? -0.358 9.945 12.125 1 98.75 153 LEU B N 1
ATOM 3378 C CA . LEU B 1 153 ? 0.737 10.703 12.719 1 98.75 153 LEU B CA 1
ATOM 3379 C C . LEU B 1 153 ? 1.508 9.852 13.727 1 98.75 153 LEU B C 1
ATOM 3381 O O . LEU B 1 153 ? 0.908 9.125 14.516 1 98.75 153 LEU B O 1
ATOM 3385 N N . TYR B 1 154 ? 2.814 9.961 13.656 1 98.88 154 TYR B N 1
ATOM 3386 C CA . TYR B 1 154 ? 3.691 9.305 14.625 1 98.88 154 TYR B CA 1
ATOM 3387 C C . TYR B 1 154 ? 4.961 10.125 14.844 1 98.88 154 TYR B C 1
ATOM 3389 O O . TYR B 1 154 ? 5.309 10.969 14.023 1 98.88 154 TYR B O 1
ATOM 3397 N N . SER B 1 155 ? 5.609 9.969 15.906 1 98.75 155 SER B N 1
ATOM 3398 C CA . SER B 1 155 ? 6.891 10.57 16.266 1 98.75 155 SER B CA 1
ATOM 3399 C C . SER B 1 155 ? 7.48 9.93 17.516 1 98.75 155 SER B C 1
ATOM 3401 O O . SER B 1 155 ? 6.984 8.906 17.984 1 98.75 155 SER B O 1
ATOM 3403 N N . GLU B 1 156 ? 8.602 10.445 17.969 1 98.12 156 GLU B N 1
ATOM 3404 C CA . GLU B 1 156 ? 9.211 9.977 19.203 1 98.12 156 GLU B CA 1
ATOM 3405 C C . GLU B 1 156 ? 8.477 10.523 20.422 1 98.12 156 GLU B C 1
ATOM 3407 O O . GLU B 1 156 ? 8.789 10.148 21.562 1 98.12 156 GLU B O 1
ATOM 3412 N N . TYR B 1 157 ? 7.457 11.359 20.156 1 97.62 157 TYR B N 1
ATOM 3413 C CA . TYR B 1 157 ? 6.73 11.977 21.25 1 97.62 157 TYR B CA 1
ATOM 3414 C C . TYR B 1 157 ? 5.336 11.383 21.391 1 97.62 157 TYR B C 1
ATOM 3416 O O . TYR B 1 157 ? 4.785 10.844 20.438 1 97.62 157 TYR B O 1
ATOM 3424 N N . ALA B 1 158 ? 4.762 11.461 22.625 1 96.69 158 ALA B N 1
ATOM 3425 C CA . ALA B 1 158 ? 3.395 11.047 22.938 1 96.69 158 ALA B CA 1
ATOM 3426 C C . ALA B 1 158 ? 3.133 9.617 22.484 1 96.69 158 ALA B C 1
ATOM 3428 O O . ALA B 1 158 ? 4.066 8.883 22.172 1 96.69 158 ALA B O 1
ATOM 3429 N N . ASN B 1 159 ? 1.887 9.203 22.609 1 96.06 159 ASN B N 1
ATOM 3430 C CA . ASN B 1 159 ? 1.513 7.848 22.219 1 96.06 159 ASN B CA 1
ATOM 3431 C C . ASN B 1 159 ? 1.115 7.773 20.75 1 96.06 159 ASN B C 1
ATOM 3433 O O . ASN B 1 159 ? 0.442 8.672 20.234 1 96.06 159 ASN B O 1
ATOM 3437 N N . ASN B 1 160 ? 1.569 6.805 20.062 1 98.12 160 ASN B N 1
ATOM 3438 C CA . ASN B 1 160 ? 1.234 6.562 18.672 1 98.12 160 ASN B CA 1
ATOM 3439 C C . ASN B 1 160 ? 1.499 5.113 18.266 1 98.12 160 ASN B C 1
ATOM 3441 O O . ASN B 1 160 ? 1.984 4.324 19.078 1 98.12 160 ASN B O 1
ATOM 3445 N N . PHE B 1 161 ? 1.212 4.75 17.094 1 98.44 161 PHE B N 1
ATOM 3446 C CA . PHE B 1 161 ? 1.242 3.377 16.609 1 98.44 161 PHE B CA 1
ATOM 3447 C C . PHE B 1 161 ? 2.656 2.811 16.672 1 98.44 161 PHE B C 1
ATOM 3449 O O . PHE B 1 161 ? 2.854 1.658 17.062 1 98.44 161 PHE B O 1
ATOM 3456 N N . VAL B 1 162 ? 3.695 3.568 16.266 1 98.81 162 VAL B N 1
ATOM 3457 C CA . VAL B 1 162 ? 5.082 3.111 16.234 1 98.81 162 VAL B CA 1
ATOM 3458 C C . VAL B 1 162 ? 5.52 2.709 17.641 1 98.81 162 VAL B C 1
ATOM 3460 O O . VAL B 1 162 ? 6.016 1.602 17.844 1 98.81 162 VAL B O 1
ATOM 3463 N N . LYS B 1 163 ? 5.289 3.596 18.562 1 98.44 163 LYS B N 1
ATOM 3464 C CA . LYS B 1 163 ? 5.676 3.334 19.953 1 98.44 163 LYS B CA 1
ATOM 3465 C C . LYS B 1 163 ? 4.879 2.17 20.531 1 98.44 163 LYS B C 1
ATOM 3467 O O . LYS B 1 163 ? 5.414 1.363 21.297 1 98.44 163 LYS B O 1
ATOM 3472 N N . THR B 1 164 ? 3.604 2.121 20.203 1 98 164 THR B N 1
ATOM 3473 C CA . THR B 1 164 ? 2.76 1.023 20.656 1 98 164 THR B CA 1
ATOM 3474 C C . THR B 1 164 ? 3.281 -0.314 20.141 1 98 164 THR B C 1
ATOM 3476 O O . THR B 1 164 ? 3.363 -1.288 20.891 1 98 164 THR B O 1
ATOM 3479 N N . MET B 1 165 ? 3.6 -0.417 18.828 1 98.38 165 MET B N 1
ATOM 3480 C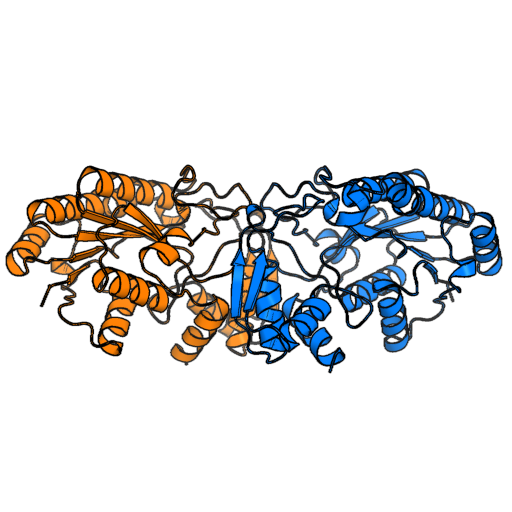 CA . MET B 1 165 ? 4.145 -1.641 18.25 1 98.38 165 MET B CA 1
ATOM 3481 C C . MET B 1 165 ? 5.41 -2.072 18.984 1 98.38 165 MET B C 1
ATOM 3483 O O . MET B 1 165 ? 5.559 -3.242 19.344 1 98.38 165 MET B O 1
ATOM 3487 N N . LEU B 1 166 ? 6.312 -1.12 19.188 1 98.12 166 LEU B N 1
ATOM 3488 C CA . LEU B 1 166 ? 7.586 -1.427 19.828 1 98.12 166 LEU B CA 1
ATOM 3489 C C . LEU B 1 166 ? 7.367 -1.892 21.266 1 98.12 166 LEU B C 1
ATOM 3491 O O . LEU B 1 166 ? 8.039 -2.812 21.734 1 98.12 166 LEU B O 1
ATOM 3495 N N . LYS B 1 167 ? 6.438 -1.286 21.969 1 97.69 167 LYS B N 1
ATOM 3496 C CA . LYS B 1 167 ? 6.113 -1.676 23.344 1 97.69 167 LYS B CA 1
ATOM 3497 C C . LYS B 1 167 ? 5.531 -3.086 23.391 1 97.69 167 LYS B C 1
ATOM 3499 O O . LYS B 1 167 ? 5.922 -3.895 24.234 1 97.69 167 LYS B O 1
ATOM 3504 N N . LEU B 1 168 ? 4.605 -3.377 22.453 1 96.88 168 LEU B N 1
ATOM 3505 C CA . LEU B 1 168 ? 3.926 -4.668 22.438 1 96.88 168 LEU B CA 1
ATOM 3506 C C . LEU B 1 168 ? 4.898 -5.789 22.094 1 96.88 168 LEU B C 1
ATOM 3508 O O . LEU B 1 168 ? 4.727 -6.926 22.531 1 96.88 168 LEU B O 1
ATOM 3512 N N . ALA B 1 169 ? 5.898 -5.484 21.328 1 96.06 169 ALA B N 1
ATOM 3513 C CA . ALA B 1 169 ? 6.828 -6.496 20.844 1 96.06 169 ALA B CA 1
ATOM 3514 C C . ALA B 1 169 ? 7.723 -7.012 21.969 1 96.06 169 ALA B C 1
ATOM 3516 O O . ALA B 1 169 ? 8.367 -8.055 21.828 1 96.06 169 ALA B O 1
ATOM 3517 N N . VAL B 1 170 ? 7.816 -6.328 23.094 1 94.62 170 VAL B N 1
ATOM 3518 C CA . VAL B 1 170 ? 8.68 -6.699 24.203 1 94.62 170 VAL B CA 1
ATOM 3519 C C . VAL B 1 170 ? 8.172 -7.984 24.844 1 94.62 170 VAL B C 1
ATOM 3521 O O . VAL B 1 170 ? 8.961 -8.852 25.219 1 94.62 170 VAL B O 1
ATOM 3524 N N . ASP B 1 171 ? 6.918 -8.203 24.891 1 93 171 ASP B N 1
ATOM 3525 C CA . ASP B 1 171 ? 6.391 -9.32 25.672 1 93 171 ASP B CA 1
ATOM 3526 C C . ASP B 1 171 ? 5.555 -10.258 24.797 1 93 171 ASP B C 1
ATOM 3528 O O . ASP B 1 171 ? 4.883 -11.156 25.312 1 93 171 ASP B O 1
ATOM 3532 N N . ARG B 1 172 ? 5.484 -9.969 23.516 1 94.81 172 ARG B N 1
ATOM 3533 C CA . ARG B 1 172 ? 4.688 -10.812 22.625 1 94.81 172 ARG B CA 1
ATOM 3534 C C . ARG B 1 172 ? 5.562 -11.469 21.562 1 94.81 172 ARG B C 1
ATOM 3536 O O . ARG B 1 172 ? 6.598 -10.93 21.188 1 94.81 172 ARG B O 1
ATOM 3543 N N . SER B 1 173 ? 5.117 -12.625 21.188 1 95 173 SER B N 1
ATOM 3544 C CA . SER B 1 173 ? 5.852 -13.336 20.156 1 95 173 SER B CA 1
ATOM 3545 C C . SER B 1 173 ? 5.211 -13.133 18.781 1 95 173 SER B C 1
ATOM 3547 O O . SER B 1 173 ? 5.836 -13.398 17.75 1 95 173 SER B O 1
ATOM 3549 N N . GLU B 1 174 ? 3.918 -12.734 18.781 1 97.31 174 GLU B N 1
ATOM 3550 C CA . GLU B 1 174 ? 3.223 -12.445 17.531 1 97.31 174 GLU B CA 1
ATOM 3551 C C . GLU B 1 174 ? 2.17 -11.359 17.734 1 97.31 174 GLU B C 1
ATOM 3553 O O . GLU B 1 174 ? 1.702 -11.133 18.844 1 97.31 174 GLU B O 1
ATOM 3558 N N . LEU B 1 175 ? 1.867 -10.664 16.719 1 98 175 LEU B N 1
ATOM 3559 C CA . LEU B 1 175 ? 0.83 -9.641 16.703 1 98 175 LEU B CA 1
ATOM 3560 C C . LEU B 1 175 ? -0.069 -9.789 15.484 1 98 175 LEU B C 1
ATOM 3562 O O . LEU B 1 175 ? 0.403 -10.133 14.398 1 98 175 LEU B O 1
ATOM 3566 N N . ASN B 1 176 ? -1.412 -9.602 15.641 1 97.94 176 ASN B N 1
ATOM 3567 C CA . ASN B 1 176 ? -2.379 -9.5 14.547 1 97.94 176 ASN B CA 1
ATOM 3568 C C . ASN B 1 176 ? -2.641 -8.047 14.172 1 97.94 176 ASN B C 1
ATOM 3570 O O . ASN B 1 176 ? -3.08 -7.25 15.008 1 97.94 176 ASN B O 1
ATOM 3574 N N . ILE B 1 177 ? -2.34 -7.703 12.938 1 98.44 177 ILE B N 1
ATOM 3575 C CA . ILE B 1 177 ? -2.443 -6.305 12.531 1 98.44 177 ILE B CA 1
ATOM 3576 C C . ILE B 1 177 ? -3.287 -6.195 11.266 1 98.44 177 ILE B C 1
ATOM 3578 O O . ILE B 1 177 ? -3.174 -7.031 10.359 1 98.44 177 ILE B O 1
ATOM 3582 N N . ILE B 1 178 ? -4.125 -5.227 11.164 1 98.38 178 ILE B N 1
ATOM 3583 C CA . ILE B 1 178 ? -5.055 -4.996 10.062 1 98.38 178 ILE B CA 1
ATOM 3584 C C . ILE B 1 178 ? -4.273 -4.762 8.773 1 98.38 178 ILE B C 1
ATOM 3586 O O . ILE B 1 178 ? -3.371 -3.924 8.727 1 98.38 178 ILE B O 1
ATOM 3590 N N . ALA B 1 179 ? -4.719 -5.5 7.719 1 98.44 179 ALA B N 1
ATOM 3591 C CA . ALA B 1 179 ? -3.996 -5.445 6.449 1 98.44 179 ALA B CA 1
ATOM 3592 C C . ALA B 1 179 ? -4.863 -4.836 5.352 1 98.44 179 ALA B C 1
ATOM 3594 O O . ALA B 1 179 ? -4.383 -4.578 4.246 1 98.44 179 ALA B O 1
ATOM 3595 N N . ASP B 1 180 ? -6.148 -4.559 5.66 1 97.88 180 ASP B N 1
ATOM 3596 C CA . ASP B 1 180 ? -7.059 -4.129 4.605 1 97.88 180 ASP B CA 1
ATOM 3597 C C . ASP B 1 180 ? -7.449 -2.664 4.777 1 97.88 180 ASP B C 1
ATOM 3599 O O . ASP B 1 180 ? -8.523 -2.246 4.34 1 97.88 180 ASP B O 1
ATOM 3603 N N . GLN B 1 181 ? -6.699 -1.904 5.488 1 98.25 181 GLN B N 1
ATOM 3604 C CA . GLN B 1 181 ? -6.742 -0.447 5.539 1 98.25 181 GLN B CA 1
ATOM 3605 C C . GLN B 1 181 ? -5.449 0.16 4.996 1 98.25 181 GLN B C 1
ATOM 3607 O O . GLN B 1 181 ? -4.363 -0.136 5.496 1 98.25 181 GLN B O 1
ATOM 3612 N N . VAL B 1 182 ? -5.598 0.96 3.959 1 98.69 182 VAL B N 1
ATOM 3613 C CA . VAL B 1 182 ? -4.43 1.494 3.262 1 98.69 182 VAL B CA 1
ATOM 3614 C C . VAL B 1 182 ? -4.41 3.016 3.379 1 98.69 182 VAL B C 1
ATOM 3616 O O . VAL B 1 182 ? -5.438 3.674 3.186 1 98.69 182 VAL B O 1
ATOM 3619 N N . GLY B 1 183 ? -3.385 3.562 3.799 1 98.5 183 GLY B N 1
ATOM 3620 C CA . GLY B 1 183 ? -3.119 4.984 3.936 1 98.5 183 GLY B CA 1
ATOM 3621 C C . GLY B 1 183 ? -1.641 5.324 3.895 1 98.5 183 GLY B C 1
ATOM 3622 O O . GLY B 1 183 ? -0.864 4.652 3.209 1 98.5 183 GLY B O 1
ATOM 3623 N N . THR B 1 184 ? -1.27 6.414 4.469 1 98.75 184 THR B N 1
ATOM 3624 C CA . THR B 1 184 ? 0.122 6.852 4.484 1 98.75 184 THR B CA 1
ATOM 3625 C C . THR B 1 184 ? 0.515 7.355 5.871 1 98.75 184 THR B C 1
ATOM 3627 O O . THR B 1 184 ? -0.118 8.266 6.406 1 98.75 184 THR B O 1
ATOM 3630 N N . PRO B 1 185 ? 1.534 6.77 6.465 1 98.81 185 PRO B N 1
ATOM 3631 C CA . PRO B 1 185 ? 2.029 7.316 7.734 1 98.81 185 PRO B CA 1
ATOM 3632 C C . PRO B 1 185 ? 2.672 8.695 7.574 1 98.81 185 PRO B C 1
ATOM 3634 O O . PRO B 1 185 ? 3.283 8.977 6.539 1 98.81 185 PRO B O 1
ATOM 3637 N N . THR B 1 186 ? 2.547 9.492 8.562 1 98.94 186 THR B N 1
ATOM 3638 C CA . THR B 1 186 ? 3.139 10.828 8.555 1 98.94 186 THR B CA 1
ATOM 3639 C C . THR B 1 186 ? 4.043 11.023 9.766 1 98.94 186 THR B C 1
ATOM 3641 O O . THR B 1 186 ? 3.588 10.945 10.906 1 98.94 186 THR B O 1
ATOM 3644 N N . TYR B 1 187 ? 5.293 11.188 9.516 1 98.94 187 TYR B N 1
ATOM 3645 C CA . TYR B 1 187 ? 6.223 11.578 10.57 1 98.94 187 TYR B CA 1
ATOM 3646 C C . TYR B 1 187 ? 5.973 13.016 11.016 1 98.94 187 TYR B C 1
ATOM 3648 O O . TYR B 1 187 ? 6.172 13.953 10.242 1 98.94 187 TYR B O 1
ATOM 3656 N N . ALA B 1 188 ? 5.578 13.172 12.242 1 98.94 188 ALA B N 1
ATOM 3657 C CA . ALA B 1 188 ? 5.129 14.477 12.727 1 98.94 188 ALA B CA 1
ATOM 3658 C C . ALA B 1 188 ? 6.254 15.5 12.656 1 98.94 188 ALA B C 1
ATOM 3660 O O . ALA B 1 188 ? 6.004 16.703 12.516 1 98.94 188 ALA B O 1
ATOM 3661 N N . ILE B 1 189 ? 7.527 15.109 12.688 1 98.94 189 ILE B N 1
ATOM 3662 C CA . ILE B 1 189 ? 8.664 16 12.5 1 98.94 189 ILE B CA 1
ATOM 3663 C C . ILE B 1 189 ? 8.641 16.578 11.094 1 98.94 189 ILE B C 1
ATOM 3665 O O . ILE B 1 189 ? 8.898 17.766 10.898 1 98.94 189 ILE B O 1
ATOM 3669 N N . ASP B 1 190 ? 8.344 15.688 10.141 1 98.94 190 ASP B N 1
ATOM 3670 C CA . ASP B 1 190 ? 8.242 16.156 8.758 1 98.94 190 ASP B CA 1
ATOM 3671 C C . ASP B 1 190 ? 7.086 17.141 8.602 1 98.94 190 ASP B C 1
ATOM 3673 O O . ASP B 1 190 ? 7.223 18.156 7.91 1 98.94 190 ASP B O 1
ATOM 3677 N N . LEU B 1 191 ? 5.945 16.828 9.195 1 98.94 191 LEU B N 1
ATOM 3678 C CA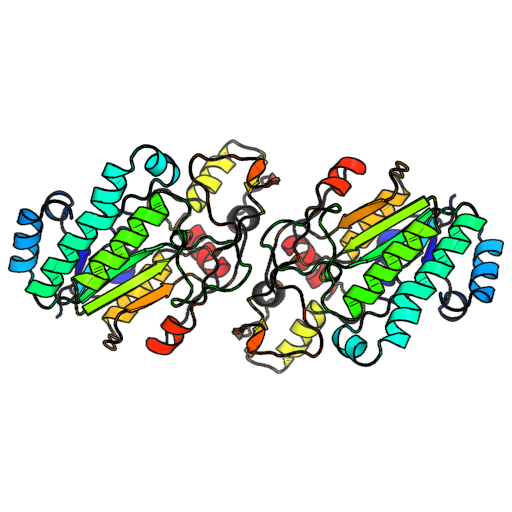 . LEU B 1 191 ? 4.797 17.719 9.148 1 98.94 191 LEU B CA 1
ATOM 3679 C C . LEU B 1 191 ? 5.125 19.062 9.797 1 98.94 191 LEU B C 1
ATOM 3681 O O . LEU B 1 191 ? 4.762 20.125 9.273 1 98.94 191 LEU B O 1
ATOM 3685 N N . ALA B 1 192 ? 5.797 19.031 10.953 1 98.94 192 ALA B N 1
ATOM 3686 C CA . ALA B 1 192 ? 6.227 20.25 11.633 1 98.94 192 ALA B CA 1
ATOM 3687 C C . ALA B 1 192 ? 7.102 21.109 10.719 1 98.94 192 ALA B C 1
ATOM 3689 O O . ALA B 1 192 ? 6.922 22.328 10.633 1 98.94 192 ALA B O 1
ATOM 3690 N N . GLY B 1 193 ? 8.07 20.422 10.055 1 98.81 193 GLY B N 1
ATOM 3691 C CA . GLY B 1 193 ? 8.906 21.141 9.094 1 98.81 193 GLY B CA 1
ATOM 3692 C C . GLY B 1 193 ? 8.109 21.781 7.98 1 98.81 193 GLY B C 1
ATOM 3693 O O . GLY B 1 193 ? 8.398 22.922 7.59 1 98.81 193 GLY B O 1
ATOM 3694 N N . ALA B 1 194 ? 7.133 21.109 7.469 1 98.81 194 ALA B N 1
ATOM 3695 C CA . ALA B 1 194 ? 6.281 21.625 6.402 1 98.81 194 ALA B CA 1
ATOM 3696 C C . ALA B 1 194 ? 5.516 22.859 6.875 1 98.81 194 ALA B C 1
ATOM 3698 O O . ALA B 1 194 ? 5.391 23.844 6.137 1 98.81 194 ALA B O 1
ATOM 3699 N N . ILE B 1 195 ? 4.98 22.781 8.07 1 98.81 195 ILE B N 1
ATOM 3700 C CA . ILE B 1 195 ? 4.215 23.891 8.641 1 98.81 195 ILE B CA 1
ATOM 3701 C C . ILE B 1 195 ? 5.098 25.125 8.734 1 98.81 195 ILE B C 1
ATOM 3703 O O . ILE B 1 195 ? 4.707 26.203 8.289 1 98.81 195 ILE B O 1
ATOM 3707 N N . LEU B 1 196 ? 6.297 25 9.289 1 98.69 196 LEU B N 1
ATOM 3708 C CA . LEU B 1 196 ? 7.199 26.141 9.445 1 98.69 196 LEU B CA 1
ATOM 3709 C C . LEU B 1 196 ? 7.656 26.656 8.086 1 98.69 196 LEU B C 1
ATOM 3711 O O . LEU B 1 196 ? 7.859 27.859 7.914 1 98.69 196 LEU B O 1
ATOM 3715 N N . HIS B 1 197 ? 7.809 25.719 7.145 1 98.44 197 HIS B N 1
ATOM 3716 C CA . HIS B 1 197 ? 8.133 26.109 5.777 1 98.44 197 HIS B CA 1
ATOM 3717 C C . HIS B 1 197 ? 7.02 26.969 5.168 1 98.44 197 HIS B C 1
ATOM 3719 O O . HIS B 1 197 ? 7.289 27.969 4.508 1 98.44 197 HIS B O 1
ATOM 3725 N N . ILE B 1 198 ? 5.789 26.594 5.371 1 98.31 198 ILE B N 1
ATOM 3726 C CA . ILE B 1 198 ? 4.637 27.328 4.859 1 98.31 198 ILE B CA 1
ATOM 3727 C C . ILE B 1 198 ? 4.617 28.734 5.453 1 98.31 198 ILE B C 1
ATOM 3729 O O . ILE B 1 198 ? 4.387 29.719 4.742 1 98.31 198 ILE B O 1
ATOM 3733 N N . ILE B 1 199 ? 4.898 28.828 6.738 1 98.12 199 ILE B N 1
ATOM 3734 C CA . ILE B 1 199 ? 4.898 30.109 7.434 1 98.12 199 ILE B CA 1
ATOM 3735 C C . ILE B 1 199 ? 6.016 31 6.879 1 98.12 199 ILE B C 1
ATOM 3737 O O . ILE B 1 199 ? 5.797 32.188 6.609 1 98.12 199 ILE B O 1
ATOM 3741 N N . SER B 1 200 ? 7.16 30.406 6.629 1 97.12 200 SER B N 1
ATOM 3742 C CA . SER B 1 200 ? 8.328 31.156 6.16 1 97.12 200 SER B CA 1
ATOM 3743 C C . SER B 1 200 ? 8.164 31.578 4.707 1 97.12 200 SER B C 1
ATOM 3745 O O . SER B 1 200 ? 8.773 32.562 4.266 1 97.12 200 SER B O 1
ATOM 3747 N N . ASN B 1 201 ? 7.387 30.797 3.994 1 95.62 201 ASN B N 1
ATOM 3748 C CA . ASN B 1 201 ? 7.18 31.047 2.574 1 95.62 201 ASN B CA 1
ATOM 3749 C C . ASN B 1 201 ? 5.707 31.281 2.256 1 95.62 201 ASN B C 1
ATOM 3751 O O . ASN B 1 201 ? 5.191 30.766 1.268 1 95.62 201 ASN B O 1
ATOM 3755 N N . ASP B 1 202 ? 5.09 32.031 3.074 1 94.12 202 ASP B N 1
ATOM 3756 C CA . ASP B 1 202 ? 3.648 32.219 2.943 1 94.12 202 ASP B CA 1
ATOM 3757 C C . ASP B 1 202 ? 3.305 32.875 1.607 1 94.12 202 ASP B C 1
ATOM 3759 O O . ASP B 1 202 ? 3.623 34.062 1.385 1 94.12 202 ASP B O 1
ATOM 3763 N N . LYS B 1 203 ? 2.59 32.156 0.803 1 93.62 203 LYS B N 1
ATOM 3764 C CA . LYS B 1 203 ? 2.199 32.625 -0.525 1 93.62 203 LYS B CA 1
ATOM 3765 C C . LYS B 1 203 ? 0.795 33.219 -0.509 1 93.62 203 LYS B C 1
ATOM 3767 O O . LYS B 1 203 ? 0.305 33.688 -1.536 1 93.62 203 LYS B O 1
ATOM 3772 N N . GLN B 1 204 ? 0.24 33.156 0.621 1 97.38 204 GLN B N 1
ATOM 3773 C CA . GLN B 1 204 ? -1.112 33.656 0.836 1 97.38 204 GLN B CA 1
ATOM 3774 C C . GLN B 1 204 ? -2.119 32.938 -0.047 1 97.38 204 GLN B C 1
ATOM 3776 O O . GLN B 1 204 ? -3.068 33.531 -0.549 1 97.38 204 GLN B O 1
ATOM 3781 N N . GLN B 1 205 ? -1.809 31.734 -0.431 1 98.25 205 GLN B N 1
ATOM 3782 C CA . GLN B 1 205 ? -2.742 30.812 -1.085 1 98.25 205 GLN B CA 1
ATOM 3783 C C . GLN B 1 205 ? -3.486 29.969 -0.061 1 98.25 205 GLN B C 1
ATOM 3785 O O . GLN B 1 205 ? -3.25 28.766 0.037 1 98.25 205 GLN B O 1
ATOM 3790 N N . TYR B 1 206 ? -4.422 30.656 0.544 1 98.69 206 TYR B N 1
ATOM 3791 C CA . TYR B 1 206 ? -5.137 30.094 1.683 1 98.69 206 TYR B CA 1
ATOM 3792 C C . TYR B 1 206 ? -6.066 28.969 1.24 1 98.69 206 TYR B C 1
ATOM 3794 O O . TYR B 1 206 ? -6.41 28.859 0.061 1 98.69 206 TYR B O 1
ATOM 3802 N N . GLY B 1 207 ? -6.426 28.078 2.135 1 98.56 207 GLY B N 1
ATOM 3803 C CA . GLY B 1 207 ? -7.344 26.984 1.86 1 98.56 207 GLY B CA 1
ATOM 3804 C C . GLY B 1 207 ? -6.883 25.656 2.436 1 98.56 207 GLY B C 1
ATOM 3805 O O . GLY B 1 207 ? -6.125 25.625 3.41 1 98.56 207 GLY B O 1
ATOM 3806 N N . VAL B 1 208 ? -7.414 24.609 1.891 1 98.88 208 VAL B N 1
ATOM 3807 C CA . VAL B 1 208 ? -7.172 23.266 2.385 1 98.88 208 VAL B CA 1
ATOM 3808 C C . VAL B 1 208 ? -6.016 22.625 1.612 1 98.88 208 VAL B C 1
ATOM 3810 O O . VAL B 1 208 ? -5.93 22.766 0.39 1 98.88 208 VAL B O 1
ATOM 3813 N N . TYR B 1 209 ? -5.129 22 2.316 1 98.94 209 TYR B N 1
ATOM 3814 C CA . TYR B 1 209 ? -4.008 21.25 1.754 1 98.94 209 TYR B CA 1
ATOM 3815 C C . TYR B 1 209 ? -3.875 19.891 2.416 1 98.94 209 TYR B C 1
ATOM 3817 O O . TYR B 1 209 ? -4.324 19.688 3.547 1 98.94 209 TYR B O 1
ATOM 3825 N N . HIS B 1 210 ? -3.311 18.953 1.693 1 98.94 210 HIS B N 1
ATOM 3826 C CA . HIS B 1 210 ? -2.969 17.641 2.229 1 98.94 210 HIS B CA 1
ATOM 3827 C C . HIS B 1 210 ? -1.476 17.531 2.521 1 98.94 210 HIS B C 1
ATOM 3829 O O . HIS B 1 210 ? -0.652 18.047 1.758 1 98.94 210 HIS B O 1
ATOM 3835 N N . TYR B 1 211 ? -1.18 16.906 3.619 1 98.81 211 TYR B N 1
ATOM 3836 C CA . TYR B 1 211 ? 0.21 16.531 3.852 1 98.81 211 TYR B CA 1
ATOM 3837 C C . TYR B 1 211 ? 0.3 15.164 4.531 1 98.81 211 TYR B C 1
ATOM 3839 O O . TYR B 1 211 ? -0.349 14.93 5.555 1 98.81 211 TYR B O 1
ATOM 3847 N N . SER B 1 212 ? 1.025 14.336 4.047 1 98.81 212 SER B N 1
ATOM 3848 C CA . SER B 1 212 ? 1.619 13.117 4.586 1 98.81 212 SER B CA 1
ATOM 3849 C C . SER B 1 212 ? 2.961 12.82 3.926 1 98.81 212 SER B C 1
ATOM 3851 O O . SER B 1 212 ? 3.359 13.5 2.977 1 98.81 212 SER B O 1
ATOM 3853 N N . ASN B 1 213 ? 3.701 11.93 4.449 1 98.88 213 ASN B N 1
ATOM 3854 C CA . ASN B 1 213 ? 4.844 11.438 3.688 1 98.88 213 ASN B CA 1
ATOM 3855 C C . ASN B 1 213 ? 4.41 10.773 2.389 1 98.88 213 ASN B C 1
ATOM 3857 O O . ASN B 1 213 ? 3.215 10.602 2.143 1 98.88 213 ASN B O 1
ATOM 3861 N N . GLU B 1 214 ? 5.367 10.555 1.498 1 98.62 214 GLU B N 1
ATOM 3862 C CA . GLU B 1 214 ? 5.039 9.938 0.217 1 98.62 214 GLU B CA 1
ATOM 3863 C C . GLU B 1 214 ? 4.816 8.438 0.369 1 98.62 214 GLU B C 1
ATOM 3865 O O . GLU B 1 214 ? 5.348 7.812 1.29 1 98.62 214 GLU B O 1
ATOM 3870 N N . GLY B 1 215 ? 4.004 7.867 -0.573 1 98.5 215 GLY B N 1
ATOM 3871 C CA . GLY B 1 215 ? 3.807 6.426 -0.621 1 98.5 215 GLY B CA 1
ATOM 3872 C C . GLY B 1 215 ? 2.551 5.969 0.096 1 98.5 215 GLY B C 1
ATOM 3873 O O . GLY B 1 215 ? 1.815 6.789 0.651 1 98.5 215 GLY B O 1
ATOM 3874 N N . VAL B 1 216 ? 2.24 4.688 0.018 1 98.62 216 VAL B N 1
ATOM 3875 C CA . VAL B 1 216 ? 1.115 4.059 0.702 1 98.62 216 VAL B CA 1
ATOM 3876 C C . VAL B 1 216 ? 1.592 2.811 1.44 1 98.62 216 VAL B C 1
ATOM 3878 O O . VAL B 1 216 ? 2.65 2.262 1.126 1 98.62 216 VAL B O 1
ATOM 3881 N N . THR B 1 217 ? 0.888 2.441 2.432 1 98.56 217 THR B N 1
ATOM 3882 C CA . THR B 1 217 ? 1.107 1.197 3.162 1 98.56 217 THR B CA 1
ATOM 3883 C C . THR B 1 217 ? -0.159 0.771 3.898 1 98.56 217 THR B C 1
ATOM 3885 O O . THR B 1 217 ? -1.146 1.511 3.928 1 98.56 217 THR B O 1
ATOM 3888 N N . SER B 1 218 ? -0.254 -0.433 4.348 1 98.69 218 SER B N 1
ATOM 3889 C CA . SER B 1 218 ? -1.274 -0.854 5.301 1 98.69 218 SER B CA 1
ATOM 3890 C C . SER B 1 218 ? -0.736 -0.836 6.727 1 98.69 218 SER B C 1
ATOM 3892 O O . SER B 1 218 ? 0.475 -0.753 6.941 1 98.69 218 SER B O 1
ATOM 3894 N N . TRP B 1 219 ? -1.665 -0.909 7.719 1 98.75 219 TRP B N 1
ATOM 3895 C CA . TRP B 1 219 ? -1.222 -1.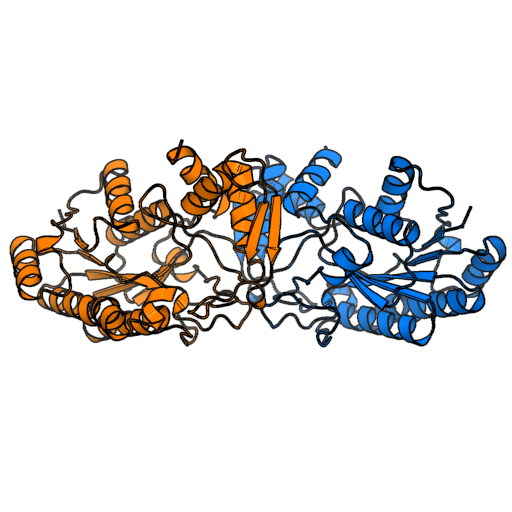009 9.109 1 98.75 219 TRP B CA 1
ATOM 3896 C C . TRP B 1 219 ? -0.336 -2.234 9.305 1 98.75 219 TRP B C 1
ATOM 3898 O O . TRP B 1 219 ? 0.656 -2.178 10.039 1 98.75 219 TRP B O 1
ATOM 3908 N N . PHE B 1 220 ? -0.667 -3.373 8.672 1 98.81 220 PHE B N 1
ATOM 3909 C CA . PHE B 1 220 ? 0.147 -4.582 8.695 1 98.81 220 PHE B CA 1
ATOM 3910 C C . PHE B 1 220 ? 1.544 -4.305 8.156 1 98.81 220 PHE B C 1
ATOM 3912 O O . PHE B 1 220 ? 2.543 -4.613 8.812 1 98.81 220 PHE B O 1
ATOM 3919 N N . ASP B 1 221 ? 1.591 -3.719 6.965 1 98.88 221 ASP B N 1
ATOM 3920 C CA . ASP B 1 221 ? 2.871 -3.4 6.34 1 98.88 221 ASP B CA 1
ATOM 3921 C C . ASP B 1 221 ? 3.68 -2.438 7.207 1 98.88 221 ASP B C 1
ATOM 3923 O O . ASP B 1 221 ? 4.895 -2.594 7.348 1 98.88 221 ASP B O 1
ATOM 3927 N N . PHE B 1 222 ? 3.008 -1.441 7.746 1 98.94 222 PHE B N 1
ATOM 3928 C CA . PHE B 1 222 ? 3.676 -0.467 8.602 1 98.94 222 PHE B CA 1
ATOM 3929 C C . PHE B 1 222 ? 4.301 -1.149 9.812 1 98.94 222 PHE B C 1
ATOM 3931 O O . PHE B 1 222 ? 5.465 -0.903 10.141 1 98.94 222 PHE B O 1
ATOM 3938 N N . ALA B 1 223 ? 3.547 -2.033 10.422 1 98.88 223 ALA B N 1
ATOM 3939 C CA . ALA B 1 223 ? 4.051 -2.773 11.578 1 98.88 223 ALA B CA 1
ATOM 3940 C C . ALA B 1 223 ? 5.262 -3.619 11.203 1 98.88 223 ALA B C 1
ATOM 3942 O O . ALA B 1 223 ? 6.273 -3.611 11.906 1 98.88 223 ALA B O 1
ATOM 3943 N N . VAL B 1 224 ? 5.18 -4.328 10.094 1 98.75 224 VAL B N 1
ATOM 3944 C CA . VAL B 1 224 ? 6.281 -5.168 9.633 1 98.75 224 VAL B CA 1
ATOM 3945 C C . VAL B 1 224 ? 7.535 -4.32 9.445 1 98.75 224 VAL B C 1
ATOM 3947 O O . VAL B 1 224 ? 8.625 -4.719 9.859 1 98.75 224 VAL B O 1
ATOM 3950 N N . ASN B 1 225 ? 7.371 -3.146 8.867 1 98.81 225 ASN B N 1
ATOM 3951 C CA . ASN B 1 225 ? 8.508 -2.268 8.617 1 98.81 225 ASN B CA 1
ATOM 3952 C C . ASN B 1 225 ? 9.062 -1.687 9.914 1 98.81 225 ASN B C 1
ATOM 3954 O O . ASN B 1 225 ? 10.273 -1.513 10.062 1 98.81 225 ASN B O 1
ATOM 3958 N N . ILE B 1 226 ? 8.188 -1.322 10.883 1 98.81 226 ILE B N 1
ATOM 3959 C CA . ILE B 1 226 ? 8.633 -0.845 12.188 1 98.81 226 ILE B CA 1
ATOM 3960 C C . ILE B 1 226 ? 9.57 -1.872 12.812 1 98.81 226 ILE B C 1
ATOM 3962 O O . ILE B 1 226 ? 10.68 -1.532 13.242 1 98.81 226 ILE B O 1
ATOM 3966 N N . PHE B 1 227 ? 9.188 -3.143 12.82 1 98.69 227 PHE B N 1
ATOM 3967 C CA . PHE B 1 227 ? 9.961 -4.195 13.469 1 98.69 227 PHE B CA 1
ATOM 3968 C C . PHE B 1 227 ? 11.234 -4.484 12.695 1 98.69 227 PHE B C 1
ATOM 3970 O O . PHE B 1 227 ? 12.297 -4.707 13.289 1 98.69 227 PHE B O 1
ATOM 3977 N N . ASP B 1 228 ? 11.086 -4.453 11.367 1 98.38 228 ASP B N 1
ATOM 3978 C CA . ASP B 1 228 ? 12.25 -4.668 10.523 1 98.38 228 ASP B CA 1
ATOM 3979 C C . ASP B 1 228 ? 13.336 -3.627 10.805 1 98.38 228 ASP B C 1
ATOM 3981 O O . ASP B 1 228 ? 14.492 -3.975 11.047 1 98.38 228 ASP B O 1
ATOM 3985 N N . ILE B 1 229 ? 12.992 -2.322 10.789 1 98.5 229 ILE B N 1
ATOM 3986 C CA . ILE B 1 229 ? 13.93 -1.218 10.969 1 98.5 229 ILE B CA 1
ATOM 3987 C C . ILE B 1 229 ? 14.477 -1.23 12.391 1 98.5 229 ILE B C 1
ATOM 3989 O O . ILE B 1 229 ? 15.656 -0.931 12.609 1 98.5 229 ILE B O 1
ATOM 3993 N N . ALA B 1 230 ? 13.641 -1.624 13.367 1 98.38 230 ALA B N 1
ATOM 3994 C CA . ALA B 1 230 ? 14.039 -1.621 14.773 1 98.38 230 ALA B CA 1
ATOM 3995 C C . ALA B 1 230 ? 14.875 -2.854 15.109 1 98.38 230 ALA B C 1
ATOM 3997 O O . ALA B 1 230 ? 15.422 -2.959 16.219 1 98.38 230 ALA B O 1
ATOM 3998 N N . GLY B 1 231 ? 14.953 -3.846 14.211 1 97.5 231 GLY B N 1
ATOM 3999 C CA . GLY B 1 231 ? 15.68 -5.078 14.469 1 97.5 231 GLY B CA 1
ATOM 4000 C C . GLY B 1 231 ? 14.969 -5.996 15.445 1 97.5 231 GLY B C 1
ATOM 4001 O O . GLY B 1 231 ? 15.609 -6.707 16.219 1 97.5 231 GLY B O 1
ATOM 4002 N N . VAL B 1 232 ? 13.703 -5.902 15.484 1 97 232 VAL B N 1
ATOM 4003 C CA . VAL B 1 232 ? 12.898 -6.711 16.391 1 97 232 VAL B CA 1
ATOM 4004 C C . VAL B 1 232 ? 12.367 -7.938 15.648 1 97 232 VAL B C 1
ATOM 4006 O O . VAL B 1 232 ? 11.789 -7.812 14.57 1 97 232 VAL B O 1
ATOM 4009 N N . LYS B 1 233 ? 12.609 -9.102 16.203 1 95.38 233 LYS B N 1
ATOM 4010 C CA . LYS B 1 233 ? 12.078 -10.336 15.625 1 95.38 233 LYS B CA 1
ATOM 4011 C C . LYS B 1 233 ? 10.719 -10.68 16.234 1 95.38 233 LYS B C 1
ATOM 4013 O O . LYS B 1 233 ? 10.633 -11.078 17.391 1 95.38 233 LYS B O 1
ATOM 4018 N N . ILE B 1 234 ? 9.727 -10.609 15.539 1 97.44 234 ILE B N 1
ATOM 4019 C CA . ILE B 1 234 ? 8.359 -10.898 15.961 1 97.44 234 ILE B CA 1
ATOM 4020 C C . ILE B 1 234 ? 7.52 -11.297 14.75 1 97.44 234 ILE B C 1
ATOM 4022 O O . ILE B 1 234 ? 7.691 -10.758 13.656 1 97.44 234 ILE B O 1
ATOM 4026 N N . LYS B 1 235 ? 6.641 -12.266 14.938 1 97.19 235 LYS B N 1
ATOM 4027 C CA . LYS B 1 235 ? 5.73 -12.672 13.867 1 97.19 235 LYS B CA 1
ATOM 4028 C C . LYS B 1 235 ? 4.531 -11.727 13.781 1 97.19 235 LYS B C 1
ATOM 4030 O O . LYS B 1 235 ? 3.844 -11.5 14.773 1 97.19 235 LYS B O 1
ATOM 4035 N N . VAL B 1 236 ? 4.273 -11.102 12.672 1 98.25 236 VAL B N 1
ATOM 4036 C CA . VAL B 1 236 ? 3.125 -10.234 12.438 1 98.25 236 VAL B CA 1
ATOM 4037 C C . VAL B 1 236 ? 2.143 -10.922 11.492 1 98.25 236 VAL B C 1
ATOM 4039 O O . VAL B 1 236 ? 2.506 -11.297 10.375 1 98.25 236 VAL B O 1
ATOM 4042 N N . ASN B 1 237 ? 0.933 -11.141 11.891 1 97.44 237 ASN B N 1
ATOM 4043 C CA . ASN B 1 237 ? -0.106 -11.781 11.094 1 97.44 237 ASN B CA 1
ATOM 4044 C C . ASN B 1 237 ? -1.066 -10.758 10.492 1 97.44 237 ASN B C 1
ATOM 4046 O O . ASN B 1 237 ? -1.643 -9.945 11.219 1 97.44 237 ASN B O 1
ATOM 4050 N N . PRO B 1 238 ? -1.192 -10.805 9.148 1 97.94 238 PRO B N 1
ATOM 4051 C CA . PRO B 1 238 ? -2.207 -9.93 8.555 1 97.94 238 PRO B CA 1
ATOM 4052 C C . PRO B 1 238 ? -3.631 -10.383 8.867 1 97.94 238 PRO B C 1
ATOM 4054 O O . PRO B 1 238 ? -3.947 -11.57 8.75 1 97.94 238 PRO B O 1
ATOM 4057 N N . ILE B 1 239 ? -4.473 -9.453 9.289 1 97.19 239 ILE B N 1
ATOM 4058 C CA . ILE B 1 239 ? -5.891 -9.734 9.508 1 97.19 239 ILE B CA 1
ATOM 4059 C C . ILE B 1 239 ? -6.734 -8.656 8.828 1 97.19 239 ILE B C 1
ATOM 4061 O O . ILE B 1 239 ? -6.219 -7.613 8.43 1 97.19 239 ILE B O 1
ATOM 4065 N N . THR B 1 240 ? -8.016 -8.906 8.641 1 96.56 240 THR B N 1
ATOM 4066 C CA . THR B 1 240 ? -8.938 -7.922 8.086 1 96.56 240 THR B CA 1
ATOM 4067 C C . THR B 1 240 ? -9.555 -7.066 9.188 1 96.56 240 THR B C 1
ATOM 4069 O O . THR B 1 240 ? -9.539 -7.453 10.359 1 96.56 240 THR B O 1
ATOM 4072 N N . THR B 1 241 ? -10.047 -5.926 8.742 1 96.62 241 THR B N 1
ATOM 4073 C CA . THR B 1 241 ? -10.773 -5.047 9.656 1 96.62 241 THR B CA 1
ATOM 4074 C C . THR B 1 241 ? -11.875 -5.809 10.383 1 96.62 241 THR B C 1
ATOM 4076 O O . THR B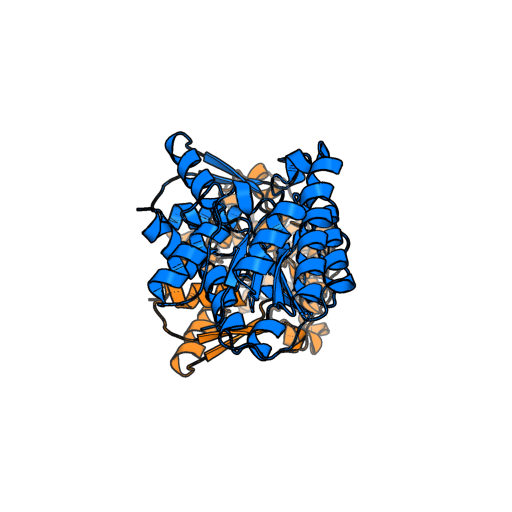 1 241 ? -12.109 -5.602 11.57 1 96.62 241 THR B O 1
ATOM 4079 N N . ALA B 1 242 ? -12.602 -6.73 9.695 1 94.56 242 ALA B N 1
ATOM 4080 C CA . ALA B 1 242 ? -13.719 -7.492 10.25 1 94.56 242 ALA B CA 1
ATOM 4081 C C . ALA B 1 242 ? -13.258 -8.398 11.383 1 94.56 242 ALA B C 1
ATOM 4083 O O . ALA B 1 242 ? -14.039 -8.734 12.281 1 94.56 242 ALA B O 1
ATOM 4084 N N . GLN B 1 243 ? -11.992 -8.742 11.383 1 95.06 243 GLN B N 1
ATOM 4085 C CA . GLN B 1 243 ? -11.438 -9.648 12.383 1 95.06 243 GLN B CA 1
ATOM 4086 C C . GLN B 1 243 ? -10.984 -8.891 13.625 1 95.06 243 GLN B C 1
ATOM 4088 O O . GLN B 1 243 ? -10.617 -9.5 14.633 1 95.06 243 GLN B O 1
ATOM 4093 N N . TYR B 1 244 ? -10.984 -7.555 13.586 1 93.75 244 TYR B N 1
ATOM 4094 C CA . TYR B 1 244 ? -10.617 -6.699 14.703 1 93.75 244 TYR B CA 1
ATOM 4095 C C . TYR B 1 244 ? -11.586 -5.527 14.836 1 93.75 244 TYR B C 1
ATOM 4097 O O . TYR B 1 244 ? -11.211 -4.375 14.594 1 93.75 244 TYR B O 1
ATOM 4105 N N . PRO B 1 245 ? -12.711 -5.797 15.289 1 92.31 245 PRO B N 1
ATOM 4106 C CA . PRO B 1 245 ? -13.727 -4.746 15.359 1 92.31 245 PRO B CA 1
ATOM 4107 C C . PRO B 1 245 ? -13.383 -3.656 16.375 1 92.31 245 PRO B C 1
ATOM 4109 O O . PRO B 1 245 ? -12.898 -3.957 17.469 1 92.31 245 PRO B O 1
ATOM 4112 N N . THR B 1 246 ? -13.469 -2.457 15.977 1 95.5 246 THR B N 1
ATOM 4113 C CA . THR B 1 246 ? -13.32 -1.277 16.828 1 95.5 246 THR B CA 1
ATOM 4114 C C . THR B 1 246 ? -14.609 -0.469 16.859 1 95.5 246 THR B C 1
ATOM 4116 O O . THR B 1 246 ? -15.484 -0.655 16 1 95.5 246 THR B O 1
ATOM 4119 N N . LYS B 1 247 ? -14.766 0.406 17.859 1 96.81 247 LYS B N 1
ATOM 4120 C CA . LYS B 1 247 ? -15.984 1.206 17.984 1 96.81 247 LYS B CA 1
ATOM 4121 C C . LYS B 1 247 ? -16.156 2.145 16.797 1 96.81 247 LYS B C 1
ATOM 4123 O O . LYS B 1 247 ? -17.25 2.258 16.234 1 96.81 247 LYS B O 1
ATOM 4128 N N . ALA B 1 248 ? -15.086 2.824 16.422 1 98.19 248 ALA B N 1
ATOM 4129 C CA . ALA B 1 248 ? -15.148 3.736 15.289 1 98.19 248 ALA B CA 1
ATOM 4130 C C . ALA B 1 248 ? -14.867 3.002 13.984 1 98.19 248 ALA B C 1
ATOM 4132 O O . ALA B 1 248 ? -13.984 2.137 13.922 1 98.19 248 ALA B O 1
ATOM 4133 N N . THR B 1 249 ? -15.656 3.309 12.961 1 97.25 249 THR B N 1
ATOM 4134 C CA . THR B 1 249 ? -15.336 2.848 11.617 1 97.25 249 THR B CA 1
ATOM 4135 C C . THR B 1 249 ? -14.219 3.689 11.008 1 97.25 249 THR B C 1
ATOM 4137 O O . THR B 1 249 ? -14.227 4.918 11.117 1 97.25 249 THR B O 1
ATOM 4140 N N . ARG B 1 250 ? -13.266 3.061 10.422 1 97.69 250 ARG B N 1
ATOM 4141 C CA . ARG B 1 250 ? -12.125 3.738 9.812 1 97.69 250 ARG B CA 1
ATOM 4142 C C . ARG B 1 250 ? -12.141 3.572 8.297 1 97.69 250 ARG B C 1
ATOM 4144 O O . ARG B 1 250 ? -12.594 2.547 7.785 1 97.69 250 ARG B O 1
ATOM 4151 N N . PRO B 1 251 ? -11.672 4.602 7.609 1 98 251 PRO B N 1
ATOM 4152 C CA . PRO B 1 251 ? -11.625 4.469 6.152 1 98 251 PRO B CA 1
ATOM 4153 C C . PRO B 1 251 ? -10.727 3.316 5.695 1 98 251 PRO B C 1
ATOM 4155 O O . PRO B 1 251 ? -9.633 3.133 6.23 1 98 251 PRO B O 1
ATOM 4158 N N . LYS B 1 252 ? -11.18 2.555 4.691 1 98 252 LYS B N 1
ATOM 4159 C CA . LYS B 1 252 ? -10.398 1.447 4.145 1 98 252 LYS B CA 1
ATOM 4160 C C . LYS B 1 252 ? -9.25 1.958 3.275 1 98 252 LYS B C 1
ATOM 4162 O O . LYS B 1 252 ? -8.211 1.312 3.172 1 98 252 LYS B O 1
ATOM 4167 N N . PHE B 1 253 ? -9.492 3.066 2.664 1 98.38 253 PHE B N 1
ATOM 4168 C CA . PHE B 1 253 ? -8.492 3.695 1.807 1 98.38 253 PHE B CA 1
ATOM 4169 C C . PHE B 1 253 ? -8.508 5.211 1.979 1 98.38 253 PHE B C 1
ATOM 4171 O O . PHE B 1 253 ? -9.484 5.871 1.615 1 98.38 253 PHE B O 1
ATOM 4178 N N . SER B 1 254 ? -7.391 5.762 2.486 1 97.69 254 SER B N 1
ATOM 4179 C CA . SER B 1 254 ? -7.41 7.195 2.76 1 97.69 254 SER B CA 1
ATOM 4180 C C . SER B 1 254 ? -6.109 7.859 2.326 1 97.69 254 SER B C 1
ATOM 4182 O O . SER B 1 254 ? -5.723 8.898 2.873 1 97.69 254 SER B O 1
ATOM 4184 N N . ALA B 1 255 ? -5.352 7.258 1.365 1 98.44 255 ALA B N 1
ATOM 4185 C CA . ALA B 1 255 ? -4.16 7.902 0.816 1 98.44 255 ALA B CA 1
ATOM 4186 C C . ALA B 1 255 ? -4.52 9.203 0.109 1 98.44 255 ALA B C 1
ATOM 4188 O O . ALA B 1 255 ? -5.488 9.258 -0.65 1 98.44 255 ALA B O 1
ATOM 4189 N N . MET B 1 256 ? -3.736 10.234 0.369 1 98.69 256 MET B N 1
ATOM 4190 C CA . MET B 1 256 ? -4.07 11.562 -0.139 1 98.69 256 MET B CA 1
ATOM 4191 C C . MET B 1 256 ? -3.076 12 -1.21 1 98.69 256 MET B C 1
ATOM 4193 O O . MET B 1 256 ? -1.891 11.672 -1.133 1 98.69 256 MET B O 1
ATOM 4197 N N . ASP B 1 257 ? -3.604 12.703 -2.182 1 98.44 257 ASP B N 1
ATOM 4198 C CA . ASP B 1 257 ? -2.766 13.391 -3.158 1 98.44 257 ASP B CA 1
ATOM 4199 C C . ASP B 1 257 ? -2.119 14.633 -2.551 1 98.44 257 ASP B C 1
ATOM 4201 O O . ASP B 1 257 ? -2.787 15.43 -1.882 1 98.44 257 ASP B O 1
ATOM 4205 N N . LYS B 1 258 ? -0.787 14.828 -2.684 1 98.5 258 LYS B N 1
ATOM 4206 C CA . LYS B 1 258 ? -0.074 15.945 -2.074 1 98.5 258 LYS B CA 1
ATOM 4207 C C . LYS B 1 258 ? 0.437 16.922 -3.139 1 98.5 258 LYS B C 1
ATOM 4209 O O . LYS B 1 258 ? 1.294 17.766 -2.859 1 98.5 258 LYS B O 1
ATOM 4214 N N . SER B 1 259 ? -0.075 16.812 -4.355 1 97.62 259 SER B N 1
ATOM 4215 C CA . SER B 1 259 ? 0.412 17.641 -5.453 1 97.62 259 SER B CA 1
ATOM 4216 C C . SER B 1 259 ? 0.213 19.125 -5.156 1 97.62 259 SER B C 1
ATOM 4218 O O . SER B 1 259 ? 1.09 19.938 -5.438 1 97.62 259 SER B O 1
ATOM 4220 N N . LYS B 1 260 ? -0.936 19.516 -4.555 1 98.38 260 LYS B N 1
ATOM 4221 C CA . LYS B 1 260 ? -1.271 20.922 -4.32 1 98.38 260 LYS B CA 1
ATOM 4222 C C . LYS B 1 260 ? -0.234 21.594 -3.42 1 98.38 260 LYS B C 1
ATOM 4224 O O . LYS B 1 260 ? 0.284 22.656 -3.748 1 98.38 260 LYS B O 1
ATOM 4229 N N . ILE B 1 261 ? 0.108 20.969 -2.328 1 98.75 261 ILE B N 1
ATOM 4230 C CA . ILE B 1 261 ? 1.022 21.562 -1.365 1 98.75 261 ILE B CA 1
ATOM 4231 C C . ILE B 1 261 ? 2.434 21.609 -1.947 1 98.75 261 ILE B C 1
ATOM 4233 O O . ILE B 1 261 ? 3.189 22.547 -1.697 1 98.75 261 ILE B O 1
ATOM 4237 N N . LYS B 1 262 ? 2.799 20.547 -2.648 1 98.25 262 LYS B N 1
ATOM 4238 C CA . LYS B 1 262 ? 4.117 20.5 -3.275 1 98.25 262 LYS B CA 1
ATOM 4239 C C . LYS B 1 262 ? 4.293 21.641 -4.277 1 98.25 262 LYS B C 1
ATOM 4241 O O . LYS B 1 262 ? 5.328 22.312 -4.285 1 98.25 262 LYS B O 1
ATOM 4246 N N . LEU B 1 263 ? 3.305 21.812 -5.09 1 97.56 263 LEU B N 1
ATOM 4247 C CA . LEU B 1 263 ? 3.373 22.812 -6.137 1 97.56 263 LEU B CA 1
ATOM 4248 C C . LEU B 1 263 ? 3.32 24.219 -5.547 1 97.56 263 LEU B C 1
ATOM 4250 O O . LEU B 1 263 ? 4.078 25.109 -5.961 1 97.56 263 LEU B O 1
ATOM 4254 N N . THR B 1 264 ? 2.434 24.469 -4.609 1 98.5 264 THR B N 1
ATOM 4255 C CA . THR B 1 264 ? 2.201 25.797 -4.059 1 98.5 264 THR B CA 1
ATOM 4256 C C . THR B 1 264 ? 3.42 26.281 -3.273 1 98.5 264 THR B C 1
ATOM 4258 O O . THR B 1 264 ? 3.814 27.438 -3.381 1 98.5 264 THR B O 1
ATOM 4261 N N . PHE B 1 265 ? 4.047 25.391 -2.51 1 98.5 265 PHE B N 1
ATOM 4262 C CA . PHE B 1 265 ? 5.062 25.844 -1.57 1 98.5 265 PHE B CA 1
ATOM 4263 C C . PHE B 1 265 ? 6.434 25.297 -1.946 1 98.5 265 PHE B C 1
ATOM 4265 O O . PHE B 1 265 ? 7.402 25.453 -1.2 1 98.5 265 PHE B O 1
ATOM 4272 N N . ASN B 1 266 ? 6.523 24.578 -3.133 1 97.44 266 ASN B N 1
ATOM 4273 C CA . ASN B 1 266 ? 7.766 23.906 -3.516 1 97.44 266 ASN B CA 1
ATOM 4274 C C . ASN B 1 266 ? 8.312 23.047 -2.381 1 97.44 266 ASN B C 1
ATOM 4276 O O . ASN B 1 266 ? 9.469 23.203 -1.986 1 97.44 266 ASN B O 1
ATOM 4280 N N . LEU B 1 267 ? 7.523 22.188 -1.861 1 97.06 267 LEU B N 1
ATOM 4281 C CA . LEU B 1 267 ? 7.785 21.422 -0.654 1 97.06 267 LEU B CA 1
ATOM 4282 C C . LEU B 1 267 ? 8.227 20 -1.003 1 97.06 267 LEU B C 1
ATOM 4284 O O . LEU B 1 267 ? 7.461 19.234 -1.604 1 97.06 267 LEU B O 1
ATOM 4288 N N . PRO B 1 268 ? 9.469 19.656 -0.762 1 95.56 268 PRO B N 1
ATOM 4289 C CA . PRO B 1 268 ? 9.82 18.234 -0.882 1 95.56 268 PRO B CA 1
ATOM 4290 C C . PRO B 1 268 ? 9.219 17.391 0.225 1 95.56 268 PRO B C 1
ATOM 4292 O O . PRO B 1 268 ? 9.188 17.797 1.387 1 95.56 268 PRO B O 1
ATOM 4295 N N . ILE B 1 269 ? 8.664 16.297 -0.067 1 98.44 269 ILE B N 1
ATOM 4296 C CA . ILE B 1 269 ? 8.062 15.391 0.908 1 98.44 269 ILE B CA 1
ATOM 4297 C C . ILE B 1 269 ? 8.82 14.062 0.922 1 98.44 269 ILE B C 1
ATOM 4299 O O . ILE B 1 269 ? 8.93 13.398 -0.108 1 98.44 269 ILE B O 1
ATOM 4303 N N . PRO B 1 270 ? 9.367 13.688 2.074 1 98.62 270 PRO B N 1
ATOM 4304 C CA . PRO B 1 270 ? 10.133 12.438 2.152 1 98.62 270 PRO B CA 1
ATOM 4305 C C . PRO B 1 270 ? 9.258 11.195 1.987 1 98.62 270 PRO B C 1
ATOM 4307 O O . PRO B 1 270 ? 8.047 11.258 2.234 1 98.62 270 PRO B O 1
ATOM 4310 N N . TYR B 1 271 ? 9.875 10.102 1.514 1 98.69 271 TYR B N 1
ATOM 4311 C CA . TYR B 1 271 ? 9.234 8.789 1.483 1 98.69 271 TYR B CA 1
ATOM 4312 C C . TYR B 1 271 ? 8.969 8.281 2.895 1 98.69 271 TYR B C 1
ATOM 4314 O O . TYR B 1 271 ? 9.805 8.445 3.787 1 98.69 271 TYR B O 1
ATOM 4322 N N . TRP B 1 272 ? 7.832 7.602 3.111 1 98.81 272 TRP B N 1
ATOM 4323 C CA . TRP B 1 272 ? 7.383 7.309 4.469 1 98.81 272 TRP B CA 1
ATOM 4324 C C . TRP B 1 272 ? 8.375 6.395 5.184 1 98.81 272 TRP B C 1
ATOM 4326 O O . TRP B 1 272 ? 8.586 6.527 6.391 1 98.81 272 TRP B O 1
ATOM 4336 N N . ARG B 1 273 ? 8.969 5.449 4.5 1 98.75 273 ARG B N 1
ATOM 4337 C CA . ARG B 1 273 ? 9.852 4.508 5.18 1 98.75 273 ARG B CA 1
ATOM 4338 C C . ARG B 1 273 ? 11.141 5.195 5.617 1 98.75 273 ARG B C 1
ATOM 4340 O O . ARG B 1 273 ? 11.703 4.863 6.664 1 98.75 273 ARG B O 1
ATOM 4347 N N . ASP B 1 274 ? 11.664 6.172 4.809 1 98.69 274 ASP B N 1
ATOM 4348 C CA . ASP B 1 274 ? 12.836 6.945 5.199 1 98.69 274 ASP B CA 1
ATOM 4349 C C . ASP B 1 274 ? 12.578 7.715 6.492 1 98.69 274 ASP B C 1
ATOM 4351 O O . ASP B 1 274 ? 13.445 7.766 7.371 1 98.69 274 ASP B O 1
ATOM 4355 N N . SER B 1 275 ? 11.43 8.32 6.566 1 98.88 275 SER B N 1
ATOM 4356 C CA . SER B 1 275 ? 11.055 9.062 7.766 1 98.88 275 SER B CA 1
ATOM 4357 C C . SER B 1 275 ? 10.914 8.133 8.969 1 98.88 275 SER B C 1
ATOM 4359 O O . SER B 1 275 ? 11.258 8.508 10.094 1 98.88 275 SER B O 1
ATOM 4361 N N . LEU B 1 276 ? 10.359 6.93 8.711 1 98.94 276 LEU B N 1
ATOM 4362 C CA . LEU B 1 276 ? 10.242 5.945 9.781 1 98.94 276 LEU B CA 1
ATOM 4363 C C . LEU B 1 276 ? 11.617 5.566 10.32 1 98.94 276 LEU B C 1
ATOM 4365 O O . LEU B 1 276 ? 11.797 5.406 11.531 1 98.94 276 LEU B O 1
ATOM 4369 N N . ILE B 1 277 ? 12.594 5.387 9.438 1 98.81 277 ILE B N 1
ATOM 4370 C CA . ILE B 1 277 ? 13.961 5.09 9.844 1 98.81 277 ILE B CA 1
ATOM 4371 C C . ILE B 1 277 ? 14.477 6.195 10.766 1 98.81 277 ILE B C 1
ATOM 4373 O O . ILE B 1 277 ? 15.062 5.914 11.82 1 98.81 277 ILE B O 1
ATOM 4377 N N . ALA B 1 278 ? 14.25 7.457 10.375 1 98.75 278 ALA B N 1
ATOM 4378 C CA . ALA B 1 278 ? 14.688 8.594 11.18 1 98.75 278 ALA B CA 1
ATOM 4379 C C . ALA B 1 278 ? 14.031 8.578 12.555 1 98.75 278 ALA B C 1
ATOM 4381 O O . ALA B 1 278 ? 14.688 8.844 13.57 1 98.75 278 ALA B O 1
ATOM 4382 N N . CYS B 1 279 ? 12.773 8.258 12.578 1 98.88 279 CYS B N 1
ATOM 4383 C CA . CYS B 1 279 ? 12.047 8.234 13.844 1 98.88 279 CYS B CA 1
ATOM 4384 C C . CYS B 1 279 ? 12.602 7.156 14.773 1 98.88 279 CYS B C 1
ATOM 4386 O O . CYS B 1 279 ? 12.836 7.41 15.953 1 98.88 279 CYS B O 1
ATOM 4388 N N . ILE B 1 280 ? 12.75 5.965 14.227 1 98.69 280 ILE B N 1
ATOM 4389 C CA . ILE B 1 280 ? 13.203 4.844 15.039 1 98.69 280 ILE B CA 1
ATOM 4390 C C . ILE B 1 280 ? 14.609 5.117 15.562 1 98.69 280 ILE B C 1
ATOM 4392 O O . ILE B 1 280 ? 14.93 4.773 16.703 1 98.69 280 ILE B O 1
ATOM 4396 N N . LYS B 1 281 ? 15.453 5.75 14.766 1 98.31 281 LYS B N 1
ATOM 4397 C CA . LYS B 1 281 ? 16.781 6.164 15.219 1 98.31 281 LYS B CA 1
ATOM 4398 C C . LYS B 1 281 ? 16.688 7.141 16.391 1 98.31 281 LYS B C 1
ATOM 4400 O O . LYS B 1 281 ? 17.469 7.074 17.328 1 98.31 281 LYS B O 1
ATOM 4405 N N . ALA B 1 282 ? 15.695 8.023 16.344 1 98 282 ALA B N 1
ATOM 4406 C CA . ALA B 1 282 ? 15.508 9.031 17.375 1 98 282 ALA B CA 1
ATOM 4407 C C . ALA B 1 282 ? 14.977 8.398 18.672 1 98 282 ALA B C 1
ATOM 4409 O O . ALA B 1 282 ? 15.172 8.938 19.75 1 98 282 ALA B O 1
ATOM 4410 N N . LEU B 1 283 ? 14.32 7.316 18.562 1 97.12 283 LEU B N 1
ATOM 4411 C CA . LEU B 1 283 ? 13.766 6.613 19.719 1 97.12 283 LEU B CA 1
ATOM 4412 C C . LEU B 1 283 ? 14.844 5.824 20.438 1 97.12 283 LEU B C 1
ATOM 4414 O O . LEU B 1 283 ? 14.68 5.477 21.609 1 97.12 283 LEU B O 1
ATOM 4418 N N . LYS B 1 284 ? 16 5.465 19.859 1 86.88 284 LYS B N 1
ATOM 4419 C CA . LYS B 1 284 ? 17.109 4.758 20.484 1 86.88 284 LYS B CA 1
ATOM 4420 C C . LYS B 1 284 ? 18 5.719 21.266 1 86.88 284 LYS B C 1
ATOM 4422 O O . LYS B 1 284 ? 18.531 5.367 22.328 1 86.88 284 LYS B O 1
#

Radius of gyration: 27.07 Å; Cα contacts (8 Å, |Δi|>4): 1222; chains: 2; bounding box: 44×82×63 Å

InterPro domains:
  IPR005913 dTDP-4-dehydrorhamnose reductase [PTHR10491] (3-283)
  IPR005913 dTDP-4-dehydrorhamnose reductase [TIGR01214] (5-282)
  IPR029903 RmlD-like, substrate binding domain [PF04321] (4-283)
  IPR036291 NAD(P)-binding domain superfamily [SSF51735] (3-282)

Nearest PDB structures (foldseek):
  8ctr-assembly4_D  TM=9.507E-01  e=2.244E-34  Klebsiella pneumoniae
  4wpg-assembly1_A  TM=9.487E-01  e=3.228E-34  Streptococcus pyogenes
  8g22-assembly1_A  TM=9.524E-01  e=4.370E-33  Streptococcus pneumoniae Taiwan19F-14
  3sc6-assembly2_B  TM=9.503E-01  e=5.917E-33  Bacillus anthracis str. Ames
  1kbz-assembly1_A  TM=9.214E-01  e=2.244E-32  Salmonella enterica subsp. enterica serovar Typhimurium

Secondary structure (DSSP, 8-state):
---EEEESTTSHHHHHHHHHHHHHT--SEE---TTT--TT-HHHHHHHHHHH--SEEEE------HHHHTT-HHHHHIIIIIIHHHHHHHHHHTT-EEEEEEEGGGS---S-S-B-TTSPP---SHHHHHHHHHHHHHHHH-SSEEEEEE-SEE-SSSS-HHHHHHHHTTT-SEEEEE-S-EE--EEHHHHHHHHHHHHHT-----EEEE---BS-EEHHHHHHHHHHHHT---EEEEE-GGGS--SS---SB--B--HHHHHHHT----BHHHHHHHHHHHH-/---EEEESTTSHHHHHHHHHHHHHT--SEE---TTT--TT-HHHHHHHHHHH--SEEEE------HHHHTT-HHHHHIIIIIIHHHHHHHHHHTTPEEEEEEEGGGS---S-SPBPTTSPP---SHHHHHHHHHHHHHHHH-SSEEEEEE-SEE-SSSS-HHHHHHHHTTT-SEEEEE-S-EE--EEHHHHHHHHHHHHHT-----EEEE---BS-EEHHHHHHHHHHHHT---EEEEE-GGGS--SS---SB--B--HHHHHHHT----BHHHHHHHHHHHH-

pLDDT: mean 97.78, std 2.28, range [70.06, 98.94]

Sequence (568 aa):
MNTTLVFGGSGQLGQCLLTVAARTGFEGIVFPPEGEANILNTEALEILFEKHRPAYSINCAAYTAVDKAEDELELARKVNRDGAENLAKLCAKYNCTLIHISTDFVFEGNLPKLLTEEDATAPISVYGLTKLEGEEAVAANAPKYYTLRTSWLYSEYANNFVKTMLKLAVDRSELNIIADQVGTPTYAIDLAGAILHIISNDKQQYGVYHYSNEGVTSWFDFAVNIFDIAGVKIKVNPITTAQYPTKATRPKFSAMDKSKIKLTFNLPIPYWRDSLIACIKALKMNTTLVFGGSGQLGQCLLTVAARTGFEGIVFPPEGEANILNTEALEILFEKHRPAYSINCAAYTAVDKAEDELELARKVNRDGAENLAKLCAKYNCTLIHISTDFVFEGNLPKLLTEEDATAPISVYGLTKLEGEEAVAANAPKYYTLRTSWLYSEYANNFVKTMLKLAVDRSELNIIADQVGTPTYAIDLAGAILHIISNDKQQYGVYHYSNEGVTSWFDFAVNIFDIAGVKIKVNPITTAQYPTKATRPKFSAMDKSKIKLTFNLPIPYWRDSLIACIKALK

Organism: NCBI:txid1302689

Foldseek 3Di:
DAAEEEAPLQDDLNVLLVVLCVVVVPPRYDYDDNVLRQLLDLVSVLVVCVVRLGQEYEYPWADDPFQCCQVVLPVRLSGQAVSLLSVLQSCQVSVHAYEYEAELQQAQQPDADAAEPPDDGDHQGSNSVSNVNSQVSNVVRHPHYEYEYEYQEDFLDDDHLLVVLVVVLVPAQEEEWEFQAKEAYAYSNLVSVLVSLCVVQPPSPHDYAYDGADDMGGRQRVSVLSCVLLVGRHHYHYDHCVVPDGNTDGRSHRYHDHVVSCVRRVDDGHHRSVSSNVRSVVND/DAAEEEAPLQDDLNVLLVVLCVVVVPPRYDYDDNVLRQLLDLVSVLVVCVVRLGQEYEYPWADDPFQCCQVVLPVRLSGQAVSLLSVLQSCQVSVHAYEYEAELQQAQQPDADAAEPPDDGDHQGSNNVSNVNSQVSNVVRHPHYEYEYEYQEDFLDDDHLLVVLVVVLVPAQEEEWEFQAKEAHAYSNLVSVLVSLCVVQPPSPGDYAYDGADDMGGRQRVSVLSCVLLVRRHHYHYDHCVVPDGNTDGRSHRYHDHVVSCVRRVDDGHHRSVSSNVRSVVND

Solvent-accessible surface area (backbone atoms only — not comparable to full-atom values): 28828 Å² total; per-residue (Å²): 129,64,28,31,40,36,29,32,36,87,41,46,54,25,45,25,34,55,51,44,27,63,76,70,64,57,71,47,67,42,67,59,56,68,90,48,40,42,55,79,39,63,68,46,40,48,51,51,44,68,72,59,58,29,48,31,35,37,42,57,55,63,61,73,58,48,48,58,19,65,80,32,49,66,62,31,30,44,39,23,19,52,14,37,27,49,50,17,42,50,21,44,76,59,72,16,35,35,38,37,66,46,48,45,44,24,31,47,20,68,48,43,50,56,41,49,84,81,54,79,70,44,40,64,27,51,40,18,42,22,37,44,47,10,52,52,35,27,64,75,43,18,88,40,32,36,36,36,28,28,36,64,62,33,58,80,43,73,88,33,65,67,57,48,52,59,59,53,53,75,82,36,68,60,48,80,30,40,49,39,34,34,24,28,50,16,46,27,51,58,52,29,47,50,52,54,47,44,67,76,54,62,76,80,78,60,46,72,35,41,48,51,29,40,61,59,35,18,55,26,43,48,50,53,48,51,29,57,75,69,69,50,89,61,49,74,42,74,36,45,56,87,78,56,79,61,82,39,59,71,46,27,20,46,34,65,39,45,64,67,41,26,66,75,62,68,48,87,64,58,48,36,67,63,47,48,51,52,36,55,59,69,62,106,128,65,28,30,41,36,28,32,38,87,42,46,54,26,44,25,35,54,52,46,28,63,75,70,65,56,70,46,66,42,68,57,56,68,89,48,39,39,54,79,39,62,68,46,39,49,52,52,46,68,73,61,58,29,47,30,35,37,42,58,55,62,61,73,58,47,50,58,17,65,80,32,52,67,62,32,31,44,39,23,18,52,16,36,27,48,51,16,42,49,23,44,76,59,70,17,36,36,37,36,66,47,49,45,42,25,30,47,20,69,48,44,50,56,40,49,85,81,53,80,69,44,41,64,27,51,39,18,41,21,38,43,47,12,53,51,36,26,63,75,43,19,88,42,31,37,36,37,28,30,35,64,61,32,57,82,44,73,89,34,64,67,58,49,51,59,59,52,52,74,84,37,69,60,45,80,30,41,47,38,33,36,26,28,51,15,46,28,52,59,52,30,47,49,53,53,47,44,67,77,54,62,78,79,77,62,44,71,36,39,47,51,29,39,61,58,35,18,56,26,43,48,50,53,48,52,30,59,75,70,69,50,90,60,49,73,41,75,36,45,55,87,79,57,79,64,82,39,58,71,46,27,20,47,34,65,40,46,62,67,40,29,67,76,62,69,49,87,63,57,48,35,67,63,47,49,50,53,37,56,59,70,65,106